Protein AF-0000000075577023 (afdb_homodimer)

Structure (mmCIF, N/CA/C/O backbone):
data_AF-0000000075577023-model_v1
#
loop_
_entity.id
_entity.type
_entity.pdbx_description
1 polymer 'NADPH-dependent FMN reductase Frb'
#
loop_
_atom_site.group_PDB
_atom_site.id
_atom_site.type_symbol
_atom_site.label_atom_id
_atom_site.label_alt_id
_atom_site.label_comp_id
_atom_site.label_asym_id
_atom_site.label_entity_id
_atom_site.label_seq_id
_atom_site.pdbx_PDB_ins_code
_atom_site.Cartn_x
_atom_site.Cartn_y
_atom_site.Cartn_z
_atom_site.occupancy
_atom_site.B_iso_or_equiv
_atom_site.auth_seq_id
_atom_site.auth_comp_id
_atom_site.auth_asym_id
_atom_site.auth_atom_id
_atom_site.pdbx_PDB_model_num
ATOM 1 N N . MET A 1 1 ? -1.061 -28.062 -13.742 1 91.69 1 MET A N 1
ATOM 2 C CA . MET A 1 1 ? -1.175 -26.984 -12.766 1 91.69 1 MET A CA 1
ATOM 3 C C . MET A 1 1 ? -0.899 -25.625 -13.406 1 91.69 1 MET A C 1
ATOM 5 O O . MET A 1 1 ? 0.018 -25.5 -14.219 1 91.69 1 MET A O 1
ATOM 9 N N . ASN A 1 2 ? -1.768 -24.609 -13.25 1 95.19 2 ASN A N 1
ATOM 10 C CA . ASN A 1 2 ? -1.615 -23.266 -13.773 1 95.19 2 ASN A CA 1
ATOM 11 C C . ASN A 1 2 ? -1.188 -22.281 -12.68 1 95.19 2 ASN A C 1
ATOM 13 O O . ASN A 1 2 ? -1.901 -22.094 -11.695 1 95.19 2 ASN A O 1
ATOM 17 N N . ILE A 1 3 ? 0.009 -21.672 -12.875 1 96.56 3 ILE A N 1
ATOM 18 C CA . ILE A 1 3 ? 0.562 -20.781 -11.859 1 96.56 3 ILE A CA 1
ATOM 19 C C . ILE A 1 3 ? 0.745 -19.375 -12.453 1 96.56 3 ILE A C 1
ATOM 21 O O . ILE A 1 3 ? 1.37 -19.219 -13.5 1 96.56 3 ILE A O 1
ATOM 25 N N . ILE A 1 4 ? 0.201 -18.406 -11.812 1 96.94 4 ILE A N 1
ATOM 26 C CA . ILE A 1 4 ? 0.313 -17.016 -12.258 1 96.94 4 ILE A CA 1
ATOM 27 C C . ILE A 1 4 ? 1.25 -16.25 -11.32 1 96.94 4 ILE A C 1
ATOM 29 O O . ILE A 1 4 ? 1.104 -16.312 -10.102 1 96.94 4 ILE A O 1
ATOM 33 N N . GLY A 1 5 ? 2.258 -15.648 -11.898 1 97.88 5 GLY A N 1
ATOM 34 C CA . GLY A 1 5 ? 3.139 -14.773 -11.148 1 97.88 5 GLY A CA 1
ATOM 35 C C . GLY A 1 5 ? 2.793 -13.305 -11.312 1 97.88 5 GLY A C 1
ATOM 36 O O . GLY A 1 5 ? 2.527 -12.836 -12.422 1 97.88 5 GLY A O 1
ATOM 37 N N . ILE A 1 6 ? 2.725 -12.594 -10.227 1 98.06 6 ILE A N 1
ATOM 38 C CA . ILE A 1 6 ? 2.529 -11.148 -10.211 1 98.06 6 ILE A CA 1
ATOM 39 C C . ILE A 1 6 ? 3.805 -10.461 -9.734 1 98.06 6 ILE A C 1
ATOM 41 O O . ILE A 1 6 ? 4.262 -10.703 -8.609 1 98.06 6 ILE A O 1
ATOM 45 N N . ILE A 1 7 ? 4.395 -9.68 -10.562 1 98.56 7 ILE A N 1
ATOM 46 C CA . ILE A 1 7 ? 5.594 -8.922 -10.227 1 98.56 7 ILE A CA 1
ATOM 47 C C . ILE A 1 7 ? 5.207 -7.496 -9.828 1 98.56 7 ILE A C 1
ATOM 49 O O . ILE A 1 7 ? 4.988 -6.641 -10.688 1 98.56 7 ILE A O 1
ATOM 53 N N . ALA A 1 8 ? 5.125 -7.258 -8.547 1 98.19 8 ALA A N 1
ATOM 54 C CA . ALA A 1 8 ? 4.617 -5.992 -8.016 1 98.19 8 ALA A CA 1
ATOM 55 C C . ALA A 1 8 ? 5.742 -4.977 -7.848 1 98.19 8 ALA A C 1
ATOM 57 O O . ALA A 1 8 ? 5.887 -4.371 -6.785 1 98.19 8 ALA A O 1
ATOM 58 N N . SER A 1 9 ? 6.5 -4.832 -8.797 1 96.31 9 SER A N 1
ATOM 59 C CA . SER A 1 9 ? 7.555 -3.83 -8.906 1 96.31 9 SER A CA 1
ATOM 60 C C . SER A 1 9 ? 7.562 -3.188 -10.289 1 96.31 9 SER A C 1
ATOM 62 O O . SER A 1 9 ? 7.055 -3.764 -11.25 1 96.31 9 SER A O 1
ATOM 64 N N . GLN A 1 10 ? 8.109 -2.006 -10.375 1 93.44 10 GLN A N 1
ATOM 65 C CA . GLN A 1 10 ? 8.062 -1.254 -11.625 1 93.44 10 GLN A CA 1
ATOM 66 C C . GLN A 1 10 ? 9.281 -1.546 -12.492 1 93.44 10 GLN A C 1
ATOM 68 O O . GLN A 1 10 ? 9.266 -1.308 -13.695 1 93.44 10 GLN A O 1
ATOM 73 N N . ARG A 1 11 ? 10.352 -1.986 -11.859 1 91.38 11 ARG A N 1
ATOM 74 C CA . ARG A 1 11 ? 11.57 -2.254 -12.617 1 91.38 11 ARG A CA 1
ATOM 75 C C . ARG A 1 11 ? 11.43 -3.527 -13.445 1 91.38 11 ARG A C 1
ATOM 77 O O . ARG A 1 11 ? 11.266 -4.617 -12.891 1 91.38 11 ARG A O 1
ATOM 84 N N . LYS A 1 12 ? 11.57 -3.459 -14.727 1 89.75 12 LYS A N 1
ATOM 85 C CA . LYS A 1 12 ? 11.336 -4.559 -15.656 1 89.75 12 LYS A CA 1
ATOM 86 C C . LYS A 1 12 ? 12.289 -5.723 -15.391 1 89.75 12 LYS A C 1
ATOM 88 O O . LYS A 1 12 ? 11.875 -6.883 -15.398 1 89.75 12 LYS A O 1
ATOM 93 N N . ALA A 1 13 ? 13.523 -5.418 -15.18 1 91.19 13 ALA A N 1
ATOM 94 C CA . ALA A 1 13 ? 14.523 -6.457 -14.938 1 91.19 13 ALA A CA 1
ATOM 95 C C . ALA A 1 13 ? 15.141 -6.312 -13.555 1 91.19 13 ALA A C 1
ATOM 97 O O . ALA A 1 13 ? 16.359 -6.359 -13.398 1 91.19 13 ALA A O 1
ATOM 98 N N . GLY A 1 14 ? 14.188 -6.055 -12.578 1 94.69 14 GLY A N 1
ATOM 99 C CA . GLY A 1 14 ? 14.664 -5.867 -11.219 1 94.69 14 GLY A CA 1
ATOM 100 C C . GLY A 1 14 ? 14.703 -7.152 -10.414 1 94.69 14 GLY A C 1
ATOM 101 O O . GLY A 1 14 ? 14.508 -8.242 -10.961 1 94.69 14 GLY A O 1
ATOM 102 N N . ASN A 1 15 ? 15.016 -7.047 -9.148 1 96.88 15 ASN A N 1
ATOM 103 C CA . ASN A 1 15 ? 15.148 -8.188 -8.258 1 96.88 15 ASN A CA 1
ATOM 104 C C . ASN A 1 15 ? 13.852 -8.992 -8.164 1 96.88 15 ASN A C 1
ATOM 106 O O . ASN A 1 15 ? 13.867 -10.219 -8.258 1 96.88 15 ASN A O 1
ATOM 110 N N . THR A 1 16 ? 12.75 -8.281 -8.023 1 98 16 THR A N 1
ATOM 111 C CA . THR A 1 16 ? 11.461 -8.953 -7.887 1 98 16 THR A CA 1
ATOM 112 C C . THR A 1 16 ? 11.125 -9.758 -9.141 1 98 16 THR A C 1
ATOM 114 O O . THR A 1 16 ? 10.695 -10.906 -9.055 1 98 16 THR A O 1
ATOM 117 N N . ALA A 1 17 ? 11.359 -9.133 -10.312 1 97.69 17 ALA A N 1
ATOM 118 C CA . ALA A 1 17 ? 11.133 -9.82 -11.586 1 97.69 17 ALA A CA 1
ATOM 119 C C . ALA A 1 17 ? 12 -11.07 -11.695 1 97.69 17 ALA A C 1
ATOM 121 O O . ALA A 1 17 ? 11.508 -12.141 -12.07 1 97.69 17 ALA A O 1
ATOM 122 N N . PHE A 1 18 ? 13.266 -10.945 -11.383 1 97.88 18 PHE A N 1
ATOM 123 C CA . PHE A 1 18 ? 14.188 -12.078 -11.438 1 97.88 18 PHE A CA 1
ATOM 124 C C . PHE A 1 18 ? 13.703 -13.211 -10.547 1 97.88 18 PHE A C 1
ATOM 126 O O . PHE A 1 18 ? 13.633 -14.359 -10.977 1 97.88 18 PHE A O 1
ATOM 133 N N . ILE A 1 19 ? 13.305 -12.898 -9.328 1 98.25 19 ILE A N 1
ATOM 134 C CA . ILE A 1 19 ? 12.891 -13.875 -8.32 1 98.25 19 ILE A CA 1
ATOM 135 C C . ILE A 1 19 ? 11.656 -14.625 -8.805 1 98.25 19 ILE A C 1
ATOM 137 O O . ILE A 1 19 ? 11.633 -15.859 -8.82 1 98.25 19 ILE A O 1
ATOM 141 N N . ILE A 1 20 ? 10.648 -13.898 -9.219 1 98.31 20 ILE A N 1
ATOM 142 C CA . ILE A 1 20 ? 9.391 -14.508 -9.641 1 98.31 20 ILE A CA 1
ATOM 143 C C . ILE A 1 20 ? 9.625 -15.367 -10.883 1 98.31 20 ILE A C 1
ATOM 145 O O . ILE A 1 20 ? 9.109 -16.484 -10.977 1 98.31 20 ILE A O 1
ATOM 149 N N . ASN A 1 21 ? 10.438 -14.852 -11.797 1 98.06 21 ASN A N 1
ATOM 150 C CA . ASN A 1 21 ? 10.695 -15.594 -13.031 1 98.06 21 ASN A CA 1
ATOM 151 C C . ASN A 1 21 ? 11.445 -16.891 -12.75 1 98.06 21 ASN A C 1
ATOM 153 O O . ASN A 1 21 ? 11.164 -17.922 -13.375 1 98.06 21 ASN A O 1
ATOM 157 N N . GLN A 1 22 ? 12.398 -16.891 -11.867 1 98.06 22 GLN A N 1
ATOM 158 C CA . GLN A 1 22 ? 13.117 -18.109 -11.508 1 98.06 22 GLN A CA 1
ATOM 159 C C . GLN A 1 22 ? 12.195 -19.109 -10.836 1 98.06 22 GLN A C 1
ATOM 161 O O . GLN A 1 22 ? 12.273 -20.312 -11.109 1 98.06 22 GLN A O 1
ATOM 166 N N . LEU A 1 23 ? 11.305 -18.641 -9.922 1 97.88 23 LEU A N 1
ATOM 167 C CA . LEU A 1 23 ? 10.32 -19.5 -9.289 1 97.88 23 LEU A CA 1
ATOM 168 C C . LEU A 1 23 ? 9.422 -20.172 -10.328 1 97.88 23 LEU A C 1
ATOM 170 O O . LEU A 1 23 ? 9.219 -21.391 -10.297 1 97.88 23 LEU A O 1
ATOM 174 N N . LEU A 1 24 ? 8.938 -19.359 -11.258 1 98.19 24 LEU A N 1
ATOM 175 C CA . LEU A 1 24 ? 8.047 -19.859 -12.289 1 98.19 24 LEU A CA 1
ATOM 176 C C . LEU A 1 24 ? 8.773 -20.844 -13.219 1 98.19 24 LEU A C 1
ATOM 178 O O . LEU A 1 24 ? 8.188 -21.812 -13.68 1 98.19 24 LEU A O 1
ATOM 182 N N . GLU A 1 25 ? 10.047 -20.547 -13.531 1 98 25 GLU A N 1
ATOM 183 C CA . GLU A 1 25 ? 10.844 -21.453 -14.359 1 98 25 GLU A CA 1
ATOM 184 C C . GLU A 1 25 ? 10.977 -22.828 -13.695 1 98 25 GLU A C 1
ATOM 186 O O . GLU A 1 25 ? 10.883 -23.859 -14.367 1 98 25 GLU A O 1
ATOM 191 N N . GLY A 1 26 ? 11.227 -22.828 -12.383 1 97.69 26 GLY A N 1
ATOM 192 C CA . GLY A 1 26 ? 11.258 -24.078 -11.648 1 97.69 26 GLY A CA 1
ATOM 193 C C . GLY A 1 26 ? 9.961 -24.859 -11.742 1 97.69 26 GLY A C 1
ATOM 194 O O . GLY A 1 26 ? 9.984 -26.078 -11.922 1 97.69 26 GLY A O 1
ATOM 195 N N . ALA A 1 27 ? 8.859 -24.203 -11.609 1 97.44 27 ALA A N 1
ATOM 196 C CA . ALA A 1 27 ? 7.551 -24.844 -11.719 1 97.44 27 ALA A CA 1
ATOM 197 C C . ALA A 1 27 ? 7.328 -25.391 -13.125 1 97.44 27 ALA A C 1
ATOM 199 O O . ALA A 1 27 ? 6.805 -26.5 -13.297 1 97.44 27 ALA A O 1
ATOM 200 N N . LYS A 1 28 ? 7.738 -24.594 -14.094 1 97.62 28 LYS A N 1
ATOM 201 C CA . LYS A 1 28 ? 7.59 -24.984 -15.492 1 97.62 28 LYS A CA 1
ATOM 202 C C . LYS A 1 28 ? 8.359 -26.281 -15.781 1 97.62 28 LYS A C 1
ATOM 204 O O . LYS A 1 28 ? 7.887 -27.125 -16.531 1 97.62 28 LYS A O 1
ATOM 209 N N . LYS A 1 29 ? 9.492 -26.422 -15.219 1 96.81 29 LYS A N 1
ATOM 210 C CA . LYS A 1 29 ? 10.32 -27.609 -15.414 1 96.81 29 LYS A CA 1
ATOM 211 C C . LYS A 1 29 ? 9.602 -28.859 -14.922 1 96.81 29 LYS A C 1
ATOM 213 O O . LYS A 1 29 ? 9.883 -29.969 -15.391 1 96.81 29 LYS A O 1
ATOM 218 N N . GLN A 1 30 ? 8.664 -28.641 -14 1 96.81 30 GLN A N 1
ATOM 219 C CA . GLN A 1 30 ? 7.914 -29.766 -13.461 1 96.81 30 GLN A CA 1
ATOM 220 C C . GLN A 1 30 ? 6.582 -29.938 -14.188 1 96.81 30 GLN A C 1
ATOM 222 O O . GLN A 1 30 ? 5.711 -30.688 -13.734 1 96.81 30 GLN A O 1
ATOM 227 N N . GLY A 1 31 ? 6.359 -29.141 -15.266 1 96.31 31 GLY A N 1
ATOM 228 C CA . GLY A 1 31 ? 5.211 -29.375 -16.125 1 96.31 31 GLY A CA 1
ATOM 229 C C . GLY A 1 31 ? 4.098 -28.359 -15.922 1 96.31 31 GLY A C 1
ATOM 230 O O . GLY A 1 31 ? 3.043 -28.453 -16.547 1 96.31 31 GLY A O 1
ATOM 231 N N . ALA A 1 32 ? 4.258 -27.391 -15.07 1 97 32 ALA A N 1
ATOM 232 C CA . ALA A 1 32 ? 3.232 -26.375 -14.836 1 97 32 ALA A CA 1
ATOM 233 C C . ALA A 1 32 ? 3.158 -25.391 -16 1 97 32 ALA A C 1
ATOM 235 O O . ALA A 1 32 ? 4.168 -25.109 -16.656 1 97 32 ALA A O 1
ATOM 236 N N . GLU A 1 33 ? 1.982 -24.984 -16.344 1 97.5 33 GLU A N 1
ATOM 237 C CA . GLU A 1 33 ? 1.811 -23.812 -17.188 1 97.5 33 GLU A CA 1
ATOM 238 C C . GLU A 1 33 ? 1.936 -22.531 -16.359 1 97.5 33 GLU A C 1
ATOM 240 O O . GLU A 1 33 ? 1.316 -22.391 -15.305 1 97.5 33 GLU A O 1
ATOM 245 N N . THR A 1 34 ? 2.811 -21.625 -16.812 1 97.94 34 THR A N 1
ATOM 246 C CA . THR A 1 34 ? 3.061 -20.422 -16.031 1 97.94 34 THR A CA 1
ATOM 247 C C . THR A 1 34 ? 2.906 -19.172 -16.875 1 97.94 34 THR A C 1
ATOM 249 O O . THR A 1 34 ? 3.113 -19.203 -18.094 1 97.94 34 THR A O 1
ATOM 252 N N . GLU A 1 35 ? 2.506 -18.094 -16.312 1 97.69 35 GLU A N 1
ATOM 253 C CA . GLU A 1 35 ? 2.432 -16.75 -16.875 1 97.69 35 GLU A CA 1
ATOM 254 C C . GLU A 1 35 ? 2.76 -15.688 -15.836 1 97.69 35 GLU A C 1
ATOM 256 O O . GLU A 1 35 ? 2.375 -15.812 -14.672 1 97.69 35 GLU A O 1
ATOM 261 N N . ALA A 1 36 ? 3.498 -14.703 -16.266 1 97.81 36 ALA A N 1
ATOM 262 C CA . ALA A 1 36 ? 3.863 -13.625 -15.352 1 97.81 36 ALA A CA 1
ATOM 263 C C . ALA A 1 36 ? 3.273 -12.297 -15.812 1 97.81 36 ALA A C 1
ATOM 265 O O . ALA A 1 36 ? 3.252 -12 -17 1 97.81 36 ALA A O 1
ATOM 266 N N . PHE A 1 37 ? 2.742 -11.555 -14.922 1 97.75 37 PHE A N 1
ATOM 267 C CA . PHE A 1 37 ? 2.279 -10.188 -15.133 1 97.75 37 PHE A CA 1
ATOM 268 C C . PHE A 1 37 ? 3.098 -9.211 -14.297 1 97.75 37 PHE A C 1
ATOM 270 O O . PHE A 1 37 ? 3.189 -9.352 -13.078 1 97.75 37 PHE A O 1
ATOM 277 N N . GLY A 1 38 ? 3.719 -8.273 -14.906 1 97.5 38 GLY A N 1
ATOM 278 C CA . GLY A 1 38 ? 4.527 -7.285 -14.219 1 97.5 38 GLY A CA 1
ATOM 279 C C . GLY A 1 38 ? 3.941 -5.887 -14.289 1 97.5 38 GLY A C 1
ATOM 280 O O . GLY A 1 38 ? 3.447 -5.465 -15.336 1 97.5 38 GLY A O 1
ATOM 281 N N . PHE A 1 39 ? 4.051 -5.141 -13.203 1 96.31 39 PHE A N 1
ATOM 282 C CA . PHE A 1 39 ? 3.549 -3.773 -13.148 1 96.31 39 PHE A CA 1
ATOM 283 C C . PHE A 1 39 ? 4.344 -2.863 -14.078 1 96.31 39 PHE A C 1
ATOM 285 O O . PHE A 1 39 ? 3.887 -1.774 -14.43 1 96.31 39 PHE A O 1
ATOM 292 N N . SER A 1 40 ? 5.5 -3.346 -14.492 1 93.94 40 SER A N 1
ATOM 293 C CA . SER A 1 40 ? 6.32 -2.578 -15.43 1 93.94 40 SER A CA 1
ATOM 294 C C . SER A 1 40 ? 5.645 -2.457 -16.781 1 93.94 40 SER A C 1
ATOM 296 O O . SER A 1 40 ? 5.953 -1.547 -17.562 1 93.94 40 SER A O 1
ATOM 298 N N . ASN A 1 41 ? 4.723 -3.346 -17.078 1 93.62 41 ASN A N 1
ATOM 299 C CA . ASN A 1 41 ? 4.105 -3.371 -18.391 1 93.62 41 ASN A CA 1
ATOM 300 C C . ASN A 1 41 ? 2.588 -3.213 -18.312 1 93.62 41 ASN A C 1
ATOM 302 O O . ASN A 1 41 ? 1.885 -3.389 -19.297 1 93.62 41 ASN A O 1
ATOM 306 N N . LEU A 1 42 ? 2.109 -2.945 -17.141 1 95.62 42 LEU A N 1
ATOM 307 C CA . LEU A 1 42 ? 0.667 -2.883 -16.938 1 95.62 42 LEU A CA 1
ATOM 308 C C . LEU A 1 42 ? 0.259 -1.528 -16.359 1 95.62 42 LEU A C 1
ATOM 310 O O . LEU A 1 42 ? 0.985 -0.948 -15.547 1 95.62 42 LEU A O 1
ATOM 314 N N . ASP A 1 43 ? -0.851 -1.111 -16.844 1 95.25 43 ASP A N 1
ATOM 315 C CA . ASP A 1 43 ? -1.475 0.078 -16.266 1 95.25 43 ASP A CA 1
ATOM 316 C C . ASP A 1 43 ? -2.684 -0.292 -15.406 1 95.25 43 ASP A C 1
ATOM 318 O O . ASP A 1 43 ? -3.762 -0.576 -15.938 1 95.25 43 ASP A O 1
ATOM 322 N N . ILE A 1 44 ? -2.504 -0.329 -14.164 1 97.06 44 ILE A N 1
ATOM 323 C CA . ILE A 1 44 ? -3.547 -0.699 -13.219 1 97.06 44 ILE A CA 1
ATOM 324 C C . ILE A 1 44 ? -3.748 0.428 -12.203 1 97.06 44 ILE A C 1
ATOM 326 O O . ILE A 1 44 ? -2.803 0.836 -11.523 1 97.06 44 ILE A O 1
ATOM 330 N N . LYS A 1 45 ? -4.914 0.947 -12.094 1 96.5 45 LYS A N 1
ATOM 331 C CA . LYS A 1 45 ? -5.242 2.037 -11.188 1 96.5 45 LYS A CA 1
ATOM 332 C C . LYS A 1 45 ? -5.574 1.508 -9.789 1 96.5 45 LYS A C 1
ATOM 334 O O . LYS A 1 45 ? -6.043 0.377 -9.648 1 96.5 45 LYS A O 1
ATOM 339 N N . PRO A 1 46 ? -5.289 2.312 -8.766 1 97.25 46 PRO A N 1
ATOM 340 C CA . PRO A 1 46 ? -5.707 1.917 -7.418 1 97.25 46 PRO A CA 1
ATOM 341 C C . PRO A 1 46 ? -7.227 1.793 -7.285 1 97.25 46 PRO A C 1
ATOM 343 O O . PRO A 1 46 ? -7.969 2.453 -8.016 1 97.25 46 PRO A O 1
ATOM 346 N N . CYS A 1 47 ? -7.629 0.945 -6.391 1 96.25 47 CYS A N 1
ATOM 347 C CA . CYS A 1 47 ? -9.039 0.817 -6.047 1 96.25 47 CYS A CA 1
ATOM 348 C C . CYS A 1 47 ? -9.625 2.162 -5.633 1 96.25 47 CYS A C 1
ATOM 350 O O . CYS A 1 47 ? -8.984 2.92 -4.898 1 96.25 47 CYS A O 1
ATOM 352 N N . ARG A 1 48 ? -10.867 2.404 -6.043 1 94.38 48 ARG A N 1
ATOM 353 C CA . ARG A 1 48 ? -11.523 3.676 -5.746 1 94.38 48 ARG A CA 1
ATOM 354 C C . ARG A 1 48 ? -12.297 3.598 -4.434 1 94.38 48 ARG A C 1
ATOM 356 O O . ARG A 1 48 ? -12.758 4.617 -3.918 1 94.38 48 ARG A O 1
ATOM 363 N N . GLY A 1 49 ? -12.383 2.414 -3.922 1 92.25 49 GLY A N 1
ATOM 364 C CA . GLY A 1 49 ? -13.18 2.236 -2.723 1 92.25 49 GLY A CA 1
ATOM 365 C C . GLY A 1 49 ? -14.648 2.578 -2.93 1 92.25 49 GLY A C 1
ATOM 366 O O . GLY A 1 49 ? -15.328 3.002 -1.994 1 92.25 49 GLY A O 1
ATOM 367 N N . CYS A 1 50 ? -15.227 2.436 -4.125 1 90.81 50 CYS A N 1
ATOM 368 C CA . CYS A 1 50 ? -16.578 2.887 -4.465 1 90.81 50 CYS A CA 1
ATOM 369 C C . CYS A 1 50 ? -17.609 1.809 -4.152 1 90.81 50 CYS A C 1
ATOM 371 O O . CYS A 1 50 ? -18.812 2.074 -4.16 1 90.81 50 CYS A O 1
ATOM 373 N N . ASN A 1 51 ? -17.172 0.544 -3.979 1 88.88 51 ASN A N 1
ATOM 374 C CA . ASN A 1 51 ? -17.984 -0.607 -3.602 1 88.88 51 ASN A CA 1
ATOM 375 C C . ASN A 1 51 ? -18.969 -0.983 -4.703 1 88.88 51 ASN A C 1
ATOM 377 O O . ASN A 1 51 ? -19.906 -1.745 -4.469 1 88.88 51 ASN A O 1
ATOM 381 N N . ARG A 1 52 ? -18.828 -0.457 -5.875 1 89.62 52 ARG A N 1
ATOM 382 C CA . ARG A 1 52 ? -19.703 -0.82 -6.98 1 89.62 52 ARG A CA 1
ATOM 383 C C . ARG A 1 52 ? -19.547 -2.295 -7.34 1 89.62 52 ARG A C 1
ATOM 385 O O . ARG A 1 52 ? -20.5 -2.918 -7.836 1 89.62 52 ARG A O 1
ATOM 392 N N . CYS A 1 53 ? -18.391 -2.836 -7.086 1 88.62 53 CYS A N 1
ATOM 393 C CA . CYS A 1 53 ? -18.109 -4.238 -7.387 1 88.62 53 CYS A CA 1
ATOM 394 C C . CYS A 1 53 ? -18.922 -5.156 -6.473 1 88.62 53 CYS A C 1
ATOM 396 O O . CYS A 1 53 ? -19.062 -6.348 -6.754 1 88.62 53 CYS A O 1
ATOM 398 N N . LYS A 1 54 ? -19.406 -4.633 -5.387 1 85.44 54 LYS A N 1
ATOM 399 C CA . LYS A 1 54 ? -20.188 -5.441 -4.457 1 85.44 54 LYS A CA 1
ATOM 400 C C . LYS A 1 54 ? -21.672 -5.305 -4.727 1 85.44 54 LYS A C 1
ATOM 402 O O . LYS A 1 54 ? -22.5 -5.973 -4.094 1 85.44 54 LYS A O 1
ATOM 407 N N . GLN A 1 55 ? -22.031 -4.41 -5.633 1 83 55 GLN A N 1
ATOM 408 C CA . GLN A 1 55 ? -23.438 -4.145 -5.93 1 83 55 GLN A CA 1
ATOM 409 C C . GLN A 1 55 ? -23.906 -4.941 -7.148 1 83 55 GLN A C 1
ATOM 411 O O . GLN A 1 55 ? -25.094 -4.957 -7.469 1 83 55 GLN A O 1
ATOM 416 N N . SER A 1 56 ? -22.969 -5.492 -7.879 1 75.56 56 SER A N 1
ATOM 417 C CA . SER A 1 56 ? -23.312 -6.273 -9.062 1 75.56 56 SER A CA 1
ATOM 418 C C . SER A 1 56 ? -22.359 -7.441 -9.258 1 75.56 56 SER A C 1
ATOM 420 O O . SER A 1 56 ? -21.328 -7.527 -8.578 1 75.56 56 SER A O 1
ATOM 422 N N . ASN A 1 57 ? -22.734 -8.305 -10.117 1 73.25 57 ASN A N 1
ATOM 423 C CA . ASN A 1 57 ? -21.891 -9.438 -10.445 1 73.25 57 ASN A CA 1
ATOM 424 C C . ASN A 1 57 ? -20.938 -9.109 -11.586 1 73.25 57 ASN A C 1
ATOM 426 O O . ASN A 1 57 ? -20.297 -10 -12.156 1 73.25 57 ASN A O 1
ATOM 430 N N . ARG A 1 58 ? -20.859 -7.867 -11.883 1 77.56 58 ARG A N 1
ATOM 431 C CA . ARG A 1 58 ? -20.062 -7.465 -13.047 1 77.56 58 ARG A CA 1
ATOM 432 C C . ARG A 1 58 ? -18.625 -7.16 -12.648 1 77.56 58 ARG A C 1
ATOM 434 O O . ARG A 1 58 ? -17.812 -6.805 -13.5 1 77.56 58 ARG A O 1
ATOM 441 N N . GLY A 1 59 ? -18.281 -7.309 -11.375 1 84.06 59 GLY A N 1
ATOM 442 C CA . GLY A 1 59 ? -16.922 -7.07 -10.938 1 84.06 59 GLY A CA 1
ATOM 443 C C . GLY A 1 59 ? -16.594 -5.598 -10.773 1 84.06 59 GLY A C 1
ATOM 444 O O . GLY A 1 59 ? -17.484 -4.781 -10.539 1 84.06 59 GLY A O 1
ATOM 445 N N . CYS A 1 60 ? -15.375 -5.27 -10.883 1 91.62 60 CYS A N 1
ATOM 446 C CA . CYS A 1 60 ? -14.898 -3.906 -10.664 1 91.62 60 CYS A CA 1
ATOM 447 C C . CYS A 1 60 ? -15.297 -3.006 -11.828 1 91.62 60 CYS A C 1
ATOM 449 O O . CYS A 1 60 ? -15.211 -3.41 -12.992 1 91.62 60 CYS A O 1
ATOM 451 N N . VAL A 1 61 ? -15.656 -1.712 -11.625 1 93.31 61 VAL A N 1
ATOM 452 C CA . VAL A 1 61 ? -16.109 -0.76 -12.633 1 93.31 61 VAL A CA 1
ATOM 453 C C . VAL A 1 61 ? -14.914 -0.15 -13.352 1 93.31 61 VAL A C 1
ATOM 455 O O . VAL A 1 61 ? -15.055 0.449 -14.422 1 93.31 61 VAL A O 1
ATOM 458 N N . ILE A 1 62 ? -13.742 -0.205 -12.734 1 94.44 62 ILE A N 1
ATOM 459 C CA . ILE A 1 62 ? -12.539 0.338 -13.359 1 94.44 62 ILE A CA 1
ATOM 460 C C . ILE A 1 62 ? -12.133 -0.539 -14.539 1 94.44 62 ILE A C 1
ATOM 462 O O . ILE A 1 62 ? -11.992 -1.756 -14.398 1 94.44 62 ILE A O 1
ATOM 466 N N . LYS A 1 63 ? -12.016 0.059 -15.672 1 95.44 63 LYS A N 1
ATOM 467 C CA . LYS A 1 63 ? -11.531 -0.658 -16.844 1 95.44 63 LYS A CA 1
ATOM 468 C C . LYS A 1 63 ? -10.055 -0.36 -17.109 1 95.44 63 LYS A C 1
ATOM 470 O O . LYS A 1 63 ? -9.703 0.759 -17.484 1 95.44 63 LYS A O 1
ATOM 475 N N . ASP A 1 64 ? -9.195 -1.297 -16.891 1 96.94 64 ASP A N 1
ATOM 476 C CA . ASP A 1 64 ? -7.758 -1.188 -17.109 1 96.94 64 ASP A CA 1
ATOM 477 C C . ASP A 1 64 ? -7.121 -2.566 -17.281 1 96.94 64 ASP A C 1
ATOM 479 O O . ASP A 1 64 ? -7.801 -3.529 -17.641 1 96.94 64 ASP A O 1
ATOM 483 N N . ASP A 1 65 ? -5.805 -2.678 -17.094 1 97.44 65 ASP A N 1
ATOM 484 C CA . ASP A 1 65 ? -5.098 -3.922 -17.391 1 97.44 65 ASP A CA 1
ATOM 485 C C . ASP A 1 65 ? -5.355 -4.969 -16.312 1 97.44 65 ASP A C 1
ATOM 487 O O . ASP A 1 65 ? -4.934 -6.117 -16.438 1 97.44 65 ASP A O 1
ATOM 491 N N . MET A 1 66 ? -6.066 -4.602 -15.203 1 96.38 66 MET A N 1
ATOM 492 C CA . MET A 1 66 ? -6.406 -5.578 -14.164 1 96.38 66 MET A CA 1
ATOM 493 C C . MET A 1 66 ? -7.281 -6.691 -14.734 1 96.38 66 MET A C 1
ATOM 495 O O . MET A 1 66 ? -7.254 -7.82 -14.242 1 96.38 66 MET A O 1
ATOM 499 N N . GLN A 1 67 ? -8.047 -6.383 -15.742 1 94.06 67 GLN A N 1
ATOM 500 C CA . GLN A 1 67 ? -8.922 -7.383 -16.344 1 94.06 67 GLN A CA 1
ATOM 501 C C . GLN A 1 67 ? -8.117 -8.539 -16.922 1 94.06 67 GLN A C 1
ATOM 503 O O . GLN A 1 67 ? -8.555 -9.695 -16.875 1 94.06 67 GLN A O 1
ATOM 508 N N . LYS A 1 68 ? -6.934 -8.195 -17.5 1 95.56 68 LYS A N 1
ATOM 509 C CA . LYS A 1 68 ? -6.059 -9.242 -18.016 1 95.56 68 LYS A CA 1
ATOM 510 C C . LYS A 1 68 ? -5.656 -10.227 -16.922 1 95.56 68 LYS A C 1
ATOM 512 O O . LYS A 1 68 ? -5.695 -11.438 -17.125 1 95.56 68 LYS A O 1
ATOM 517 N N . ILE A 1 69 ? -5.316 -9.688 -15.781 1 94.75 69 ILE A N 1
ATOM 518 C CA . ILE A 1 69 ? -4.906 -10.516 -14.648 1 94.75 69 ILE A CA 1
ATOM 519 C C . ILE A 1 69 ? -6.102 -11.305 -14.125 1 94.75 69 ILE A C 1
ATOM 521 O O . ILE A 1 69 ? -5.996 -12.508 -13.875 1 94.75 69 ILE A O 1
ATOM 525 N N . SER A 1 70 ? -7.238 -10.617 -13.961 1 91.25 70 SER A N 1
ATOM 526 C CA . SER A 1 70 ? -8.445 -11.258 -13.453 1 91.25 70 SER A CA 1
ATOM 527 C C . SER A 1 70 ? -8.844 -12.445 -14.312 1 91.25 70 SER A C 1
ATOM 529 O O . SER A 1 70 ? -9.211 -13.5 -13.789 1 91.25 70 SER A O 1
ATOM 531 N N . ASP A 1 71 ? -8.766 -12.305 -15.609 1 91.81 71 ASP A N 1
ATOM 532 C CA . ASP A 1 71 ? -9.086 -13.391 -16.531 1 91.81 71 ASP A CA 1
ATOM 533 C C . ASP A 1 71 ? -8.133 -14.57 -16.359 1 91.81 71 ASP A C 1
ATOM 535 O O . ASP A 1 71 ? -8.57 -15.719 -16.328 1 91.81 71 ASP A O 1
ATOM 539 N N . ALA A 1 72 ? -6.895 -14.281 -16.172 1 92.81 72 ALA A N 1
ATOM 540 C CA . ALA A 1 72 ? -5.898 -15.328 -15.977 1 92.81 72 ALA A CA 1
ATOM 541 C C . ALA A 1 72 ? -6.109 -16.047 -14.648 1 92.81 72 ALA A C 1
ATOM 543 O O . ALA A 1 72 ? -5.898 -17.266 -14.562 1 92.81 72 ALA A O 1
ATOM 544 N N . LEU A 1 73 ? -6.539 -15.32 -13.633 1 90.31 73 LEU A N 1
ATOM 545 C CA . LEU A 1 73 ? -6.703 -15.867 -12.289 1 90.31 73 LEU A CA 1
ATOM 546 C C . LEU A 1 73 ? -7.867 -16.844 -12.242 1 90.31 73 LEU A C 1
ATOM 548 O O . LEU A 1 73 ? -7.922 -17.719 -11.359 1 90.31 73 LEU A O 1
ATOM 552 N N . GLU A 1 74 ? -8.805 -16.734 -13.156 1 86.19 74 GLU A N 1
ATOM 553 C CA . GLU A 1 74 ? -9.961 -17.625 -13.188 1 86.19 74 GLU A CA 1
ATOM 554 C C . GLU A 1 74 ? -9.539 -19.078 -13.375 1 86.19 74 GLU A C 1
ATOM 556 O O . GLU A 1 74 ? -10.211 -20 -12.898 1 86.19 74 GLU A O 1
ATOM 561 N N . HIS A 1 75 ? -8.422 -19.25 -13.984 1 88.19 75 HIS A N 1
ATOM 562 C CA . HIS A 1 75 ? -7.988 -20.609 -14.305 1 88.19 75 HIS A CA 1
ATOM 563 C C . HIS A 1 75 ? -6.707 -20.969 -13.562 1 88.19 75 HIS A C 1
ATOM 565 O O . HIS A 1 75 ? -6.078 -21.984 -13.859 1 88.19 75 HIS A O 1
ATOM 571 N N . ALA A 1 76 ? -6.359 -20.125 -12.641 1 91.81 76 ALA A N 1
ATOM 572 C CA . ALA A 1 76 ? -5.098 -20.359 -11.945 1 91.81 76 ALA A CA 1
ATOM 573 C C . ALA A 1 76 ? -5.285 -21.297 -10.758 1 91.81 76 ALA A C 1
ATOM 575 O O . ALA A 1 76 ? -6.289 -21.203 -10.039 1 91.81 76 ALA A O 1
ATOM 576 N N . ASP A 1 77 ? -4.289 -22.203 -10.57 1 92.12 77 ASP A N 1
ATOM 577 C CA . ASP A 1 77 ? -4.238 -23.047 -9.391 1 92.12 77 ASP A CA 1
ATOM 578 C C . ASP A 1 77 ? -3.471 -22.375 -8.258 1 92.12 77 ASP A C 1
ATOM 580 O O . ASP A 1 77 ? -3.719 -22.656 -7.078 1 92.12 77 ASP A O 1
ATOM 584 N N . ALA A 1 78 ? -2.555 -21.484 -8.602 1 93.81 78 ALA A N 1
ATOM 585 C CA . ALA A 1 78 ? -1.722 -20.797 -7.621 1 93.81 78 ALA A CA 1
ATOM 586 C C . ALA A 1 78 ? -1.321 -19.406 -8.125 1 93.81 78 ALA A C 1
ATOM 588 O O . ALA A 1 78 ? -1.19 -19.188 -9.328 1 93.81 78 ALA A O 1
ATOM 589 N N . ILE A 1 79 ? -1.2 -18.547 -7.207 1 95.25 79 ILE A N 1
ATOM 590 C CA . ILE A 1 79 ? -0.702 -17.188 -7.461 1 95.25 79 ILE A CA 1
ATOM 591 C C . ILE A 1 79 ? 0.598 -16.969 -6.691 1 95.25 79 ILE A C 1
ATOM 593 O O . ILE A 1 79 ? 0.669 -17.25 -5.488 1 95.25 79 ILE A O 1
ATOM 597 N N . VAL A 1 80 ? 1.627 -16.625 -7.367 1 97.25 80 VAL A N 1
ATOM 598 C CA . VAL A 1 80 ? 2.863 -16.188 -6.734 1 97.25 80 VAL A CA 1
ATOM 599 C C . VAL A 1 80 ? 2.969 -14.672 -6.805 1 97.25 80 VAL A C 1
ATOM 601 O O . VAL A 1 80 ? 3.16 -14.102 -7.883 1 97.25 80 VAL A O 1
ATOM 604 N N . LEU A 1 81 ? 2.844 -14.039 -5.695 1 97.81 81 LEU A N 1
ATOM 605 C CA . LEU A 1 81 ? 2.871 -12.586 -5.605 1 97.81 81 LEU A CA 1
ATOM 606 C C . LEU A 1 81 ? 4.242 -12.094 -5.156 1 97.81 81 LEU A C 1
ATOM 608 O O . LEU A 1 81 ? 4.633 -12.297 -4.004 1 97.81 81 LEU A O 1
ATOM 612 N N . GLY A 1 82 ? 5.02 -11.492 -6.113 1 98.44 82 GLY A N 1
ATOM 613 C CA . GLY A 1 82 ? 6.305 -10.891 -5.789 1 98.44 82 GLY A CA 1
ATOM 614 C C . GLY A 1 82 ? 6.184 -9.5 -5.195 1 98.44 82 GLY A C 1
ATOM 615 O O . GLY A 1 82 ? 5.777 -8.562 -5.883 1 98.44 82 GLY A O 1
ATOM 616 N N . LEU A 1 83 ? 6.625 -9.375 -3.973 1 98.5 83 LEU A N 1
ATOM 617 C CA . LEU A 1 83 ? 6.355 -8.18 -3.184 1 98.5 83 LEU A CA 1
ATOM 618 C C . LEU A 1 83 ? 7.648 -7.582 -2.639 1 98.5 83 LEU A C 1
ATOM 620 O O . LEU A 1 83 ? 8.125 -7.988 -1.575 1 98.5 83 LEU A O 1
ATOM 624 N N . PRO A 1 84 ? 8.242 -6.617 -3.322 1 97.88 84 PRO A N 1
ATOM 625 C CA . PRO A 1 84 ? 9.352 -5.918 -2.668 1 97.88 84 PRO A CA 1
ATOM 626 C C . PRO A 1 84 ? 8.898 -5.086 -1.471 1 97.88 84 PRO A C 1
ATOM 628 O O . PRO A 1 84 ? 7.77 -4.586 -1.453 1 97.88 84 PRO A O 1
ATOM 631 N N . ILE A 1 85 ? 9.711 -4.98 -0.459 1 97.38 85 ILE A N 1
ATOM 632 C CA . ILE A 1 85 ? 9.406 -4.164 0.711 1 97.38 85 ILE A CA 1
ATOM 633 C C . ILE A 1 85 ? 9.953 -2.752 0.512 1 97.38 85 ILE A C 1
ATOM 635 O O . ILE A 1 85 ? 11.164 -2.559 0.411 1 97.38 85 ILE A O 1
ATOM 639 N N . TYR A 1 86 ? 9.078 -1.809 0.354 1 94.94 86 TYR A N 1
ATOM 640 C CA . TYR A 1 86 ? 9.352 -0.376 0.292 1 94.94 86 TYR A CA 1
ATOM 641 C C . TYR A 1 86 ? 8.812 0.334 1.528 1 94.94 86 TYR A C 1
ATOM 643 O O . TYR A 1 86 ? 7.641 0.172 1.886 1 94.94 86 TYR A O 1
ATOM 651 N N . MET A 1 87 ? 9.734 1.078 2.145 1 93.75 87 MET A N 1
ATOM 652 C CA . MET A 1 87 ? 9.336 1.818 3.338 1 93.75 87 MET A CA 1
ATOM 653 C C . MET A 1 87 ? 8.711 0.888 4.371 1 93.75 87 MET A C 1
ATOM 655 O O . MET A 1 87 ? 7.695 1.224 4.98 1 93.75 87 MET A O 1
ATOM 659 N N . GLY A 1 88 ? 9.18 -0.321 4.41 1 95.75 88 GLY A N 1
ATOM 660 C CA . GLY A 1 88 ? 8.867 -1.271 5.465 1 95.75 88 GLY A CA 1
ATOM 661 C C . GLY A 1 88 ? 7.605 -2.066 5.191 1 95.75 88 GLY A C 1
ATOM 662 O O . GLY A 1 88 ? 7.156 -2.84 6.039 1 95.75 88 GLY A O 1
ATOM 663 N N . GLN A 1 89 ? 6.941 -1.903 4.117 1 97.81 89 GLN A N 1
ATOM 664 C CA . GLN A 1 89 ? 5.723 -2.602 3.719 1 97.81 89 GLN A CA 1
ATOM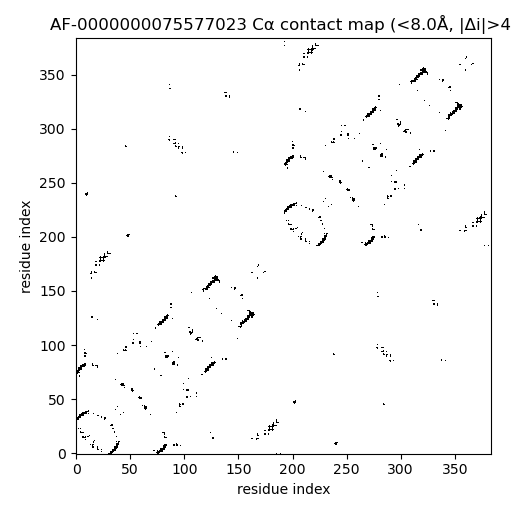 665 C C . GLN A 1 89 ? 5.762 -2.977 2.242 1 97.81 89 GLN A C 1
ATOM 667 O O . GLN A 1 89 ? 6.676 -2.576 1.517 1 97.81 89 GLN A O 1
ATOM 672 N N . MET A 1 90 ? 4.832 -3.82 1.77 1 98.5 90 MET A N 1
ATOM 673 C CA . MET A 1 90 ? 4.797 -4.137 0.344 1 98.5 90 MET A CA 1
ATOM 674 C C . MET A 1 90 ? 4.754 -2.865 -0.495 1 98.5 90 MET A C 1
ATOM 676 O O . MET A 1 90 ? 4.289 -1.824 -0.029 1 98.5 90 MET A O 1
ATOM 680 N N . SER A 1 91 ? 5.242 -2.938 -1.675 1 98.25 91 SER A N 1
ATOM 681 C CA . SER A 1 91 ? 5.246 -1.803 -2.592 1 98.25 91 SER A CA 1
ATOM 682 C C . SER A 1 91 ? 3.828 -1.332 -2.895 1 98.25 91 SER A C 1
ATOM 684 O O . SER A 1 91 ? 2.865 -2.08 -2.705 1 98.25 91 SER A O 1
ATOM 686 N N . ALA A 1 92 ? 3.729 -0.072 -3.328 1 98.5 92 ALA A N 1
ATOM 687 C CA . ALA A 1 92 ? 2.434 0.451 -3.752 1 98.5 92 ALA A CA 1
ATOM 688 C C . ALA A 1 92 ? 1.822 -0.418 -4.848 1 98.5 92 ALA A C 1
ATOM 690 O O . ALA A 1 92 ? 0.606 -0.624 -4.879 1 98.5 92 ALA A O 1
ATOM 691 N N . GLN A 1 93 ? 2.656 -0.917 -5.793 1 98.19 93 GLN A N 1
ATOM 692 C CA . GLN A 1 93 ? 2.18 -1.821 -6.832 1 98.19 93 GLN A CA 1
ATOM 693 C C . GLN A 1 93 ? 1.519 -3.057 -6.23 1 98.19 93 GLN A C 1
ATOM 695 O O . GLN A 1 93 ? 0.436 -3.461 -6.66 1 98.19 93 GLN A O 1
ATOM 700 N N . GLY A 1 94 ? 2.219 -3.619 -5.203 1 98.31 94 GLY A N 1
ATOM 701 C CA . GLY A 1 94 ? 1.637 -4.754 -4.504 1 98.31 94 GLY A CA 1
ATOM 702 C C . GLY A 1 94 ? 0.299 -4.438 -3.861 1 98.31 94 GLY A C 1
ATOM 703 O O . GLY A 1 94 ? -0.632 -5.242 -3.924 1 98.31 94 GLY A O 1
ATOM 704 N N . LYS A 1 95 ? 0.234 -3.268 -3.205 1 98.44 95 LYS A N 1
ATOM 705 C CA . LYS A 1 95 ? -0.993 -2.875 -2.52 1 98.44 95 LYS A CA 1
ATOM 706 C C . LYS A 1 95 ? -2.109 -2.58 -3.518 1 98.44 95 LYS A C 1
ATOM 708 O O . LYS A 1 95 ? -3.283 -2.838 -3.238 1 98.44 95 LYS A O 1
ATOM 713 N N . ILE A 1 96 ? -1.782 -2.02 -4.734 1 98.25 96 ILE A N 1
ATOM 714 C CA . ILE A 1 96 ? -2.764 -1.813 -5.793 1 98.25 96 ILE A CA 1
ATOM 715 C C . ILE A 1 96 ? -3.389 -3.15 -6.184 1 98.25 96 ILE A C 1
ATOM 717 O O . ILE A 1 96 ? -4.613 -3.285 -6.211 1 98.25 96 ILE A O 1
ATOM 721 N N . PHE A 1 97 ? -2.576 -4.148 -6.465 1 97.12 97 PHE A N 1
ATOM 722 C CA . PHE A 1 97 ? -3.074 -5.473 -6.824 1 97.12 97 PHE A CA 1
ATOM 723 C C . PHE A 1 97 ? -3.951 -6.039 -5.715 1 97.12 97 PHE A C 1
ATOM 725 O O . PHE A 1 97 ? -5.062 -6.504 -5.977 1 97.12 97 PHE A O 1
ATOM 732 N N . THR A 1 98 ? -3.426 -5.977 -4.473 1 95.81 98 THR A N 1
ATOM 733 C CA . THR A 1 98 ? -4.121 -6.531 -3.316 1 95.81 98 THR A CA 1
ATOM 734 C C . THR A 1 98 ? -5.496 -5.887 -3.154 1 95.81 98 THR A C 1
ATOM 736 O O . THR A 1 98 ? -6.5 -6.582 -2.992 1 95.81 98 THR A O 1
ATOM 739 N N . ASP A 1 99 ? -5.57 -4.547 -3.229 1 96.19 99 ASP A N 1
ATOM 740 C CA . ASP A 1 99 ? -6.84 -3.844 -3.074 1 96.19 99 ASP A CA 1
ATOM 741 C C . ASP A 1 99 ? -7.805 -4.199 -4.203 1 96.19 99 ASP A C 1
ATOM 743 O O . ASP A 1 99 ? -9.016 -4.305 -3.982 1 96.19 99 ASP A O 1
ATOM 747 N N . ARG A 1 100 ? -7.285 -4.383 -5.391 1 94.88 100 ARG A N 1
ATOM 748 C CA . ARG A 1 100 ? -8.117 -4.668 -6.555 1 94.88 100 ARG A CA 1
ATOM 749 C C . ARG A 1 100 ? -8.672 -6.086 -6.504 1 94.88 100 ARG A C 1
ATOM 751 O O . ARG A 1 100 ? -9.617 -6.414 -7.223 1 94.88 100 ARG A O 1
ATOM 758 N N . LEU A 1 101 ? -8.055 -7.004 -5.695 1 90.94 101 LEU A N 1
ATOM 759 C CA . LEU A 1 101 ? -8.586 -8.352 -5.488 1 90.94 101 LEU A CA 1
ATOM 760 C C . LEU A 1 101 ? -9.945 -8.297 -4.805 1 90.94 101 LEU A C 1
ATOM 762 O O . LEU A 1 101 ? -10.695 -9.273 -4.832 1 90.94 101 LEU A O 1
ATOM 766 N N . TYR A 1 102 ? -10.234 -7.152 -4.16 1 88.25 102 TYR A N 1
ATOM 767 C CA . TYR A 1 102 ? -11.492 -6.98 -3.445 1 88.25 102 TYR A CA 1
ATOM 768 C C . TYR A 1 102 ? -12.68 -7.262 -4.355 1 88.25 102 TYR A C 1
ATOM 770 O O . TYR A 1 102 ? -13.68 -7.836 -3.922 1 88.25 102 TYR A O 1
ATOM 778 N N . ALA A 1 103 ? -12.562 -6.867 -5.559 1 86.88 103 ALA A N 1
ATOM 779 C CA . ALA A 1 103 ? -13.648 -7.047 -6.52 1 86.88 103 ALA A CA 1
ATOM 780 C C . ALA A 1 103 ? -13.898 -8.523 -6.789 1 86.88 103 ALA A C 1
ATOM 782 O O . ALA A 1 103 ? -15.031 -8.922 -7.098 1 86.88 103 ALA A O 1
ATOM 783 N N . ARG A 1 104 ? -12.891 -9.25 -6.742 1 78.81 104 ARG A N 1
ATOM 784 C CA . ARG A 1 104 ? -12.992 -10.68 -7.023 1 78.81 104 ARG A CA 1
ATOM 785 C C . ARG A 1 104 ? -13.438 -11.453 -5.789 1 78.81 104 ARG A C 1
ATOM 787 O O . ARG A 1 104 ? -14.055 -12.508 -5.902 1 78.81 104 ARG A O 1
ATOM 794 N N . PHE A 1 105 ? -13.008 -10.812 -4.672 1 71.81 105 PHE A N 1
ATOM 795 C CA . PHE A 1 105 ? -13.266 -11.523 -3.424 1 71.81 105 PHE A CA 1
ATOM 796 C C . PHE A 1 105 ? -14.656 -11.188 -2.896 1 71.81 105 PHE A C 1
ATOM 798 O O . PHE A 1 105 ? -15.055 -10.023 -2.861 1 71.81 105 PHE A O 1
ATOM 805 N N . SER A 1 106 ? -15.508 -12.172 -2.957 1 63.34 106 SER A N 1
ATOM 806 C CA . SER A 1 106 ? -16.797 -12.078 -2.281 1 63.34 106 SER A CA 1
ATOM 807 C C . SER A 1 106 ? -16.891 -13.055 -1.119 1 63.34 106 SER A C 1
ATOM 809 O O . SER A 1 106 ? -16.703 -14.266 -1.302 1 63.34 106 SER A O 1
ATOM 811 N N . PRO A 1 107 ? -16.875 -12.398 0.116 1 57.44 107 PRO A N 1
ATOM 812 C CA . PRO A 1 107 ? -17.031 -13.328 1.244 1 57.44 107 PRO A CA 1
ATOM 813 C C . PRO A 1 107 ? -18.141 -14.352 1.025 1 57.44 107 PRO A C 1
ATOM 815 O O . PRO A 1 107 ? -19.031 -14.141 0.201 1 57.44 107 PRO A O 1
ATOM 818 N N . ARG A 1 108 ? -17.844 -15.469 1.68 1 55.78 108 ARG A N 1
ATOM 819 C CA . ARG A 1 108 ? -18.766 -16.594 1.56 1 55.78 108 ARG A CA 1
ATOM 820 C C . ARG A 1 108 ? -20.203 -16.141 1.762 1 55.78 108 ARG A C 1
ATOM 822 O O . ARG A 1 108 ? -21.125 -16.672 1.144 1 55.78 108 ARG A O 1
ATOM 829 N N . PHE A 1 109 ? -20.297 -15.109 2.617 1 51.53 109 PHE A N 1
ATOM 830 C CA . PHE A 1 109 ? -21.672 -14.727 2.926 1 51.53 109 PHE A CA 1
ATOM 831 C C . PHE A 1 109 ? -22.219 -13.766 1.872 1 51.53 109 PHE A C 1
ATOM 833 O O . PHE A 1 109 ? -23.391 -13.406 1.901 1 51.53 109 PHE A O 1
ATOM 840 N N . SER A 1 110 ? -21.359 -13.367 1.017 1 57.25 110 SER A N 1
ATOM 841 C CA . SER A 1 110 ? -21.812 -12.469 -0.038 1 57.25 110 SER A CA 1
ATOM 842 C C . SER A 1 110 ? -22.625 -13.211 -1.093 1 57.25 110 SER A C 1
ATOM 844 O O . SER A 1 110 ? -22.328 -14.352 -1.427 1 57.25 110 SER A O 1
ATOM 846 N N . PRO A 1 111 ? -23.844 -12.672 -1.406 1 55.41 111 PRO A N 1
ATOM 847 C CA . PRO A 1 111 ? -24.609 -13.289 -2.496 1 55.41 111 PRO A CA 1
ATOM 848 C C . PRO A 1 111 ? -23.781 -13.461 -3.768 1 55.41 111 PRO A C 1
ATOM 850 O O . PRO A 1 111 ? -24.156 -14.227 -4.66 1 55.41 111 PRO A O 1
ATOM 853 N N . PHE A 1 112 ? -22.625 -12.828 -3.744 1 56.38 112 PHE A N 1
ATOM 854 C CA . PHE A 1 112 ? -21.812 -12.875 -4.953 1 56.38 112 PHE A CA 1
ATOM 855 C C . PHE A 1 112 ? -20.562 -13.719 -4.73 1 56.38 112 PHE A C 1
ATOM 857 O O . PHE A 1 112 ? -19.578 -13.578 -5.457 1 56.38 112 PHE A O 1
ATOM 864 N N . PHE A 1 113 ? -20.703 -14.523 -3.688 1 54.97 113 PHE A N 1
ATOM 865 C CA . PHE A 1 113 ? -19.594 -15.398 -3.332 1 54.97 113 PHE A CA 1
ATOM 866 C C . PHE A 1 113 ? -19.281 -16.359 -4.469 1 54.97 113 PHE A C 1
ATOM 868 O O . PHE A 1 113 ? -20.188 -16.984 -5.023 1 54.97 113 PHE A O 1
ATOM 875 N N . LYS A 1 114 ? -18.094 -16.219 -5.051 1 56.78 114 LYS A N 1
ATOM 876 C CA . LYS A 1 114 ? -17.641 -17.172 -6.055 1 56.78 114 LYS A CA 1
ATOM 877 C C . LYS A 1 114 ? -16.797 -18.281 -5.426 1 56.78 114 LYS A C 1
ATOM 879 O O . LYS A 1 114 ? -15.734 -18 -4.855 1 56.78 114 LYS A O 1
ATOM 884 N N . GLU A 1 115 ? -17.281 -19.609 -5.41 1 54.91 115 GLU A N 1
ATOM 885 C CA . GLU A 1 115 ? -16.656 -20.797 -4.832 1 54.91 115 GLU A CA 1
ATOM 886 C C . GLU A 1 115 ? -15.219 -20.969 -5.32 1 54.91 115 GLU A C 1
ATOM 888 O O . GLU A 1 115 ? -14.352 -21.422 -4.57 1 54.91 115 GLU A O 1
ATOM 893 N N . ASN A 1 116 ? -14.914 -20.734 -6.57 1 51.72 116 ASN A N 1
ATOM 894 C CA . ASN A 1 116 ? -13.633 -21.031 -7.203 1 51.72 116 ASN A CA 1
ATOM 895 C C . ASN A 1 116 ? -12.5 -20.219 -6.59 1 51.72 116 ASN A C 1
ATOM 897 O O . ASN A 1 116 ? -11.352 -20.672 -6.566 1 51.72 116 ASN A O 1
ATOM 901 N N . ALA A 1 117 ? -12.656 -18.984 -6.148 1 53.66 117 ALA A N 1
ATOM 902 C CA . ALA A 1 117 ? -11.625 -18.125 -5.566 1 53.66 117 ALA A CA 1
ATOM 903 C C . ALA A 1 117 ? -11.023 -18.766 -4.32 1 53.66 117 ALA A C 1
ATOM 905 O O . ALA A 1 117 ? -9.836 -18.562 -4.023 1 53.66 117 ALA A O 1
ATOM 906 N N . VAL A 1 118 ? -11.742 -19.734 -3.709 1 54.78 118 VAL A N 1
ATOM 907 C CA . VAL A 1 118 ? -11.398 -20.359 -2.436 1 54.78 118 VAL A CA 1
ATOM 908 C C . VAL A 1 118 ? -10.352 -21.438 -2.656 1 54.78 118 VAL A C 1
ATOM 910 O O . VAL A 1 118 ? -9.547 -21.734 -1.767 1 54.78 118 VAL A O 1
ATOM 913 N N . LYS A 1 119 ? -10 -21.797 -3.887 1 66.12 119 LYS A N 1
ATOM 914 C CA . LYS A 1 119 ? -9.133 -22.953 -4.031 1 66.12 119 LYS A CA 1
ATOM 915 C C . LYS A 1 119 ? -7.742 -22.547 -4.512 1 66.12 119 LYS A C 1
ATOM 917 O O . LYS A 1 119 ? -6.832 -23.375 -4.57 1 66.12 119 LYS A O 1
ATOM 922 N N . GLN A 1 120 ? -7.512 -21.344 -4.695 1 85.19 120 GLN A N 1
ATOM 923 C CA . GLN A 1 120 ? -6.23 -20.922 -5.25 1 85.19 120 GLN A CA 1
ATOM 924 C C . GLN A 1 120 ? -5.191 -20.719 -4.148 1 85.19 120 GLN A C 1
ATOM 926 O O . GLN A 1 120 ? -5.465 -20.062 -3.141 1 85.19 120 GLN A O 1
ATOM 931 N N . LYS A 1 121 ? -4.051 -21.406 -4.363 1 92.06 121 LYS A N 1
ATOM 932 C CA . LYS A 1 121 ? -2.934 -21.203 -3.445 1 92.06 121 LYS A CA 1
ATOM 933 C C . LYS A 1 121 ? -2.275 -19.844 -3.672 1 92.06 121 LYS A C 1
ATOM 935 O O . LYS A 1 121 ? -2.131 -19.406 -4.812 1 92.06 121 LYS A O 1
ATOM 940 N N . LEU A 1 122 ? -1.947 -19.25 -2.559 1 93.88 122 LEU A N 1
ATOM 941 C CA . LEU A 1 122 ? -1.283 -17.953 -2.619 1 93.88 122 LEU A CA 1
ATOM 942 C C . LEU A 1 122 ? 0.112 -18.031 -2.008 1 93.88 122 LEU A C 1
ATOM 944 O O . LEU A 1 122 ? 0.267 -18.422 -0.85 1 93.88 122 LEU A O 1
ATOM 948 N N . ILE A 1 123 ? 1.116 -17.766 -2.785 1 96.25 123 ILE A N 1
ATOM 949 C CA . ILE A 1 123 ? 2.496 -17.641 -2.324 1 96.25 123 ILE A CA 1
ATOM 950 C C . ILE A 1 123 ? 2.893 -16.172 -2.252 1 96.25 123 ILE A C 1
ATOM 952 O O . ILE A 1 123 ? 2.809 -15.453 -3.248 1 96.25 123 ILE A O 1
ATOM 956 N N . LEU A 1 124 ? 3.266 -15.734 -1.097 1 97.94 124 LEU A N 1
ATOM 957 C CA . LEU A 1 124 ? 3.729 -14.367 -0.897 1 97.94 124 LEU A CA 1
ATOM 958 C C . LEU A 1 124 ? 5.25 -14.305 -0.892 1 97.94 124 LEU A C 1
ATOM 960 O O . LEU A 1 124 ? 5.887 -14.633 0.113 1 97.94 124 LEU A O 1
ATOM 964 N N . SER A 1 125 ? 5.82 -13.922 -2.014 1 98.19 125 SER A N 1
ATOM 965 C CA . SER A 1 125 ? 7.273 -13.828 -2.133 1 98.19 125 SER A CA 1
ATOM 966 C C . SER A 1 125 ? 7.762 -12.414 -1.832 1 98.19 125 SER A C 1
ATOM 968 O O . SER A 1 125 ? 7.664 -11.523 -2.682 1 98.19 125 SER A O 1
ATOM 970 N N . PHE A 1 126 ? 8.328 -12.234 -0.636 1 98.44 126 PHE A N 1
ATOM 971 C CA . PHE A 1 126 ? 8.836 -10.93 -0.25 1 98.44 126 PHE A CA 1
ATOM 972 C C . PHE A 1 126 ? 10.328 -10.82 -0.542 1 98.44 126 PHE A C 1
ATOM 974 O O . PHE A 1 126 ? 11.062 -11.812 -0.434 1 98.44 126 PHE A O 1
ATOM 981 N N . ASN A 1 127 ? 10.805 -9.703 -0.982 1 97.44 127 ASN A N 1
ATOM 982 C CA . ASN A 1 127 ? 12.234 -9.406 -1.042 1 97.44 127 ASN A CA 1
ATOM 983 C C . ASN A 1 127 ? 12.539 -8.031 -0.466 1 97.44 127 ASN A C 1
ATOM 985 O O . ASN A 1 127 ? 11.703 -7.121 -0.533 1 97.44 127 ASN A O 1
ATOM 989 N N . GLN A 1 128 ? 13.719 -7.914 0.167 1 96.06 128 GLN A N 1
ATOM 990 C CA . GLN A 1 128 ? 14.094 -6.711 0.903 1 96.06 128 GLN A CA 1
ATOM 991 C C . GLN A 1 128 ? 15.57 -6.395 0.73 1 96.06 128 GLN A C 1
ATOM 993 O O . GLN A 1 128 ? 16.375 -7.285 0.42 1 96.06 128 GLN A O 1
ATOM 998 N N . GLY A 1 129 ? 15.875 -5.129 0.876 1 92.56 129 GLY A N 1
ATOM 999 C CA . GLY A 1 129 ? 17.266 -4.727 0.85 1 92.56 129 GLY A CA 1
ATOM 1000 C C . GLY A 1 129 ? 18.047 -5.176 2.074 1 92.56 129 GLY A C 1
ATOM 1001 O O . GLY A 1 129 ? 19.172 -5.656 1.96 1 92.56 129 GLY A O 1
ATOM 1002 N N . ASN A 1 130 ? 17.422 -5.031 3.223 1 92.19 130 ASN A N 1
ATOM 1003 C CA . ASN A 1 130 ? 18.062 -5.375 4.488 1 92.19 130 ASN A CA 1
ATOM 1004 C C . ASN A 1 130 ? 18.375 -6.867 4.57 1 92.19 130 ASN A C 1
ATOM 1006 O O . ASN A 1 130 ? 17.531 -7.699 4.227 1 92.19 130 ASN A O 1
ATOM 1010 N N . PRO A 1 131 ? 19.531 -7.258 4.988 1 93.81 131 PRO A N 1
ATOM 1011 C CA . PRO A 1 131 ? 19.906 -8.672 5.016 1 93.81 131 PRO A CA 1
ATOM 1012 C C . PRO A 1 131 ? 19.25 -9.445 6.156 1 93.81 131 PRO A C 1
ATOM 1014 O O . PRO A 1 131 ? 19.234 -10.68 6.152 1 93.81 131 PRO A O 1
ATOM 1017 N N . ASP A 1 132 ? 18.766 -8.727 7.184 1 94.75 132 ASP A N 1
ATOM 1018 C CA . ASP A 1 132 ? 18.109 -9.367 8.312 1 94.75 132 ASP A CA 1
ATOM 1019 C C . ASP A 1 132 ? 16.672 -9.727 7.977 1 94.75 132 ASP A C 1
ATOM 1021 O O . ASP A 1 132 ? 15.812 -8.836 7.867 1 94.75 132 ASP A O 1
ATOM 1025 N N . ALA A 1 133 ? 16.375 -11.031 7.895 1 93.75 133 ALA A N 1
ATOM 1026 C CA . ALA A 1 133 ? 15.055 -11.516 7.516 1 93.75 133 ALA A CA 1
ATOM 1027 C C . ALA A 1 133 ? 14.016 -11.156 8.578 1 93.75 133 ALA A C 1
ATOM 1029 O O . ALA A 1 133 ? 12.812 -11.156 8.305 1 93.75 133 ALA A O 1
ATOM 1030 N N . ASN A 1 134 ? 14.477 -10.781 9.75 1 95.25 134 ASN A N 1
ATOM 1031 C CA . ASN A 1 134 ? 13.547 -10.57 10.859 1 95.25 134 ASN A CA 1
ATOM 1032 C C . ASN A 1 134 ? 13.094 -9.109 10.938 1 95.25 134 ASN A C 1
ATOM 1034 O O . ASN A 1 134 ? 12.141 -8.797 11.648 1 95.25 134 ASN A O 1
ATOM 1038 N N . LEU A 1 135 ? 13.742 -8.25 10.242 1 94 135 LEU A N 1
ATOM 1039 C CA . LEU A 1 135 ? 13.453 -6.824 10.375 1 94 135 LEU A CA 1
ATOM 1040 C C . LEU A 1 135 ? 11.992 -6.531 10.047 1 94 135 LEU A C 1
ATOM 1042 O O . LEU A 1 135 ? 11.344 -5.742 10.734 1 94 135 LEU A O 1
ATOM 1046 N N . PHE A 1 136 ? 11.484 -7.207 9.023 1 96.69 136 PHE A N 1
ATOM 1047 C CA . PHE A 1 136 ? 10.125 -6.902 8.602 1 96.69 136 PHE A CA 1
ATOM 1048 C C . PHE A 1 136 ? 9.195 -8.078 8.883 1 96.69 136 PHE A C 1
ATOM 1050 O O . PHE A 1 136 ? 8.102 -8.164 8.32 1 96.69 136 PHE A O 1
ATOM 1057 N N . LYS A 1 137 ? 9.602 -9.039 9.688 1 97.06 137 LYS A N 1
ATOM 1058 C CA . LYS A 1 137 ? 8.852 -10.25 9.992 1 97.06 137 LYS A CA 1
ATOM 1059 C C . LYS A 1 137 ? 7.477 -9.922 10.578 1 97.06 137 LYS A C 1
ATOM 1061 O O . LYS A 1 137 ? 6.48 -10.555 10.227 1 97.06 137 LYS A O 1
ATOM 1066 N N . PRO A 1 138 ? 7.32 -8.906 11.508 1 96.94 138 PRO A N 1
ATOM 1067 C CA . PRO A 1 138 ? 5.992 -8.586 12.031 1 96.94 138 PRO A CA 1
ATOM 1068 C C . PRO A 1 138 ? 5.008 -8.188 10.938 1 96.94 138 PRO A C 1
ATOM 1070 O O . PRO A 1 138 ? 3.84 -8.578 10.977 1 96.94 138 PRO A O 1
ATOM 1073 N N . TYR A 1 139 ? 5.523 -7.453 10.016 1 97.75 139 TYR A N 1
ATOM 1074 C CA . TYR A 1 139 ? 4.676 -7.031 8.906 1 97.75 139 TYR A CA 1
ATOM 1075 C C . TYR A 1 139 ? 4.289 -8.219 8.031 1 97.75 139 TYR A C 1
ATOM 1077 O O . TYR A 1 139 ? 3.125 -8.367 7.652 1 97.75 139 TYR A O 1
ATOM 1085 N N . ILE A 1 140 ? 5.23 -9.031 7.699 1 98 140 ILE A N 1
ATOM 1086 C CA . ILE A 1 140 ? 5.02 -10.18 6.828 1 98 140 ILE A CA 1
ATOM 1087 C C . ILE A 1 140 ? 4.031 -11.148 7.477 1 98 140 ILE A C 1
ATOM 1089 O O . ILE A 1 140 ? 3.098 -11.625 6.824 1 98 140 ILE A O 1
ATOM 1093 N N . ASP A 1 141 ? 4.215 -11.391 8.758 1 97.5 141 ASP A N 1
ATOM 1094 C CA . ASP A 1 141 ? 3.305 -12.258 9.492 1 97.5 141 ASP A CA 1
ATOM 1095 C C . ASP A 1 141 ? 1.888 -11.688 9.508 1 97.5 141 ASP A C 1
ATOM 1097 O O . ASP A 1 141 ? 0.915 -12.422 9.32 1 97.5 141 ASP A O 1
ATOM 1101 N N . TYR A 1 142 ? 1.794 -10.398 9.766 1 97.44 142 TYR A N 1
ATOM 1102 C CA . TYR A 1 142 ? 0.49 -9.742 9.75 1 97.44 142 TYR A CA 1
ATOM 1103 C C . TYR A 1 142 ? -0.176 -9.883 8.391 1 97.44 142 TYR A C 1
ATOM 1105 O O . TYR A 1 142 ? -1.366 -10.188 8.297 1 97.44 142 TYR A O 1
ATOM 1113 N N . THR A 1 143 ? 0.57 -9.602 7.324 1 97.44 143 THR A N 1
ATOM 1114 C CA . THR A 1 143 ? 0.041 -9.656 5.965 1 97.44 143 THR A CA 1
ATOM 1115 C C . THR A 1 143 ? -0.474 -11.062 5.641 1 97.44 143 THR A C 1
ATOM 1117 O O . THR A 1 143 ? -1.559 -11.211 5.078 1 97.44 143 THR A O 1
ATOM 1120 N N . LYS A 1 144 ? 0.333 -12.07 6.023 1 96.5 144 LYS A N 1
ATOM 1121 C CA . LYS A 1 144 ? -0.113 -13.445 5.855 1 96.5 144 LYS A CA 1
ATOM 1122 C C . LYS A 1 144 ? -1.461 -13.672 6.535 1 96.5 144 LYS A C 1
ATOM 1124 O O . LYS A 1 144 ? -2.393 -14.195 5.918 1 96.5 144 LYS A O 1
ATOM 1129 N N . ARG A 1 145 ? -1.569 -13.297 7.758 1 94.94 145 ARG A N 1
ATOM 1130 C CA . ARG A 1 145 ? -2.783 -13.5 8.539 1 94.94 145 ARG A CA 1
ATOM 1131 C C . ARG A 1 145 ? -3.969 -12.781 7.91 1 94.94 145 ARG A C 1
ATOM 1133 O O . ARG A 1 145 ? -5.078 -13.312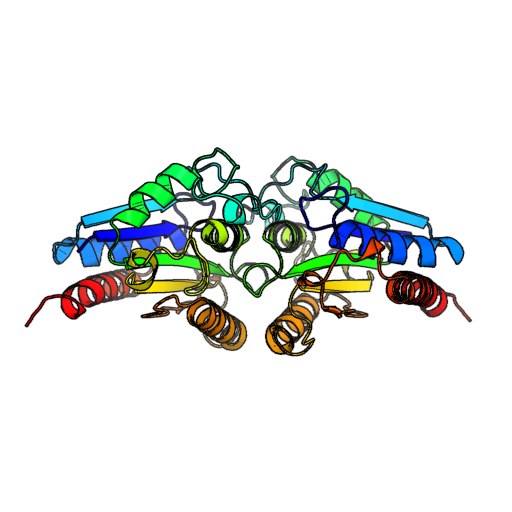 7.871 1 94.94 145 ARG A O 1
ATOM 1140 N N . MET A 1 146 ? -3.725 -11.586 7.465 1 92.19 146 MET A N 1
ATOM 1141 C CA . MET A 1 146 ? -4.801 -10.812 6.859 1 92.19 146 MET A CA 1
ATOM 1142 C C . MET A 1 146 ? -5.336 -11.508 5.609 1 92.19 146 MET A C 1
ATOM 1144 O O . MET A 1 146 ? -6.551 -11.578 5.406 1 92.19 146 MET A O 1
ATOM 1148 N N . PHE A 1 147 ? -4.438 -12.031 4.754 1 91.69 147 PHE A N 1
ATOM 1149 C CA . PHE A 1 147 ? -4.883 -12.773 3.574 1 91.69 147 PHE A CA 1
ATOM 1150 C C . PHE A 1 147 ? -5.68 -14.008 3.977 1 91.69 147 PHE A C 1
ATOM 1152 O O . PHE A 1 147 ? -6.684 -14.336 3.34 1 91.69 147 PHE A O 1
ATOM 1159 N N . GLU A 1 148 ? -5.301 -14.656 5.043 1 90 148 GLU A N 1
ATOM 1160 C CA . GLU A 1 148 ? -6.008 -15.844 5.516 1 90 148 GLU A CA 1
ATOM 1161 C C . GLU A 1 148 ? -7.391 -15.484 6.047 1 90 148 GLU A C 1
ATOM 1163 O O . GLU A 1 148 ? -8.352 -16.219 5.832 1 90 148 GLU A O 1
ATOM 1168 N N . ILE A 1 149 ? -7.461 -14.367 6.734 1 83.94 149 ILE A N 1
ATOM 1169 C CA . ILE A 1 149 ? -8.75 -13.883 7.219 1 83.94 149 ILE A CA 1
ATOM 1170 C C . ILE A 1 149 ? -9.672 -13.609 6.035 1 83.94 149 ILE A C 1
ATOM 1172 O O . ILE A 1 149 ? -10.883 -13.844 6.113 1 83.94 149 ILE A O 1
ATOM 1176 N N . LEU A 1 150 ? -9.094 -13.148 4.961 1 80.19 150 LEU A N 1
ATOM 1177 C CA . LEU A 1 150 ? -9.867 -12.867 3.754 1 80.19 150 LEU A CA 1
ATOM 1178 C C . LEU A 1 150 ? -10.078 -14.133 2.932 1 80.19 150 LEU A C 1
ATOM 1180 O O . LEU A 1 150 ? -10.484 -14.062 1.771 1 80.19 150 LEU A O 1
ATOM 1184 N N . GLU A 1 151 ? -9.641 -15.305 3.482 1 79.56 151 GLU A N 1
ATOM 1185 C CA . GLU A 1 151 ? -9.953 -16.656 3.002 1 79.56 151 GLU A CA 1
ATOM 1186 C C . GLU A 1 151 ? -9.07 -17.031 1.812 1 79.56 151 GLU A C 1
ATOM 1188 O O . GLU A 1 151 ? -9.453 -17.859 0.989 1 79.56 151 GLU A O 1
ATOM 1193 N N . PHE A 1 152 ? -7.98 -16.344 1.688 1 81.94 152 PHE A N 1
ATOM 1194 C CA . PHE A 1 152 ? -6.961 -16.812 0.757 1 81.94 152 PHE A CA 1
ATOM 1195 C C . PHE A 1 152 ? -6.16 -17.953 1.366 1 81.94 152 PHE A C 1
ATOM 1197 O O . PHE A 1 152 ? -5.977 -18.016 2.584 1 81.94 152 PHE A O 1
ATOM 1204 N N . ASP A 1 153 ? -5.781 -18.906 0.552 1 88.38 153 ASP A N 1
ATOM 1205 C CA . ASP A 1 153 ? -4.98 -20.047 0.994 1 88.38 153 ASP A CA 1
ATOM 1206 C C . ASP A 1 153 ? -3.486 -19.75 0.857 1 88.38 153 ASP A C 1
ATOM 1208 O O . ASP A 1 153 ? -2.861 -20.125 -0.133 1 88.38 153 ASP A O 1
ATOM 1212 N N . VAL A 1 154 ? -2.945 -19.078 1.873 1 90.69 154 VAL A N 1
ATOM 1213 C CA . VAL A 1 154 ? -1.525 -18.75 1.855 1 90.69 154 VAL A CA 1
ATOM 1214 C C . VAL A 1 154 ? -0.699 -20 2.141 1 90.69 154 VAL A C 1
ATOM 1216 O O . VAL A 1 154 ? -0.74 -20.547 3.248 1 90.69 154 VAL A O 1
ATOM 1219 N N . ASN A 1 155 ? 0.054 -20.344 1.143 1 87.94 155 ASN A N 1
ATOM 1220 C CA . ASN A 1 155 ? 0.741 -21.625 1.198 1 87.94 155 ASN A CA 1
ATOM 1221 C C . ASN A 1 155 ? 2.203 -21.469 1.605 1 87.94 155 ASN A C 1
ATOM 1223 O O . ASN A 1 155 ? 2.758 -22.328 2.299 1 87.94 155 ASN A O 1
ATOM 1227 N N . ALA A 1 156 ? 2.822 -20.469 1.208 1 86.38 156 ALA A N 1
ATOM 1228 C CA . ALA A 1 156 ? 4.242 -20.25 1.479 1 86.38 156 ALA A CA 1
ATOM 1229 C C . ALA A 1 156 ? 4.59 -18.766 1.417 1 86.38 156 ALA A C 1
ATOM 1231 O O . ALA A 1 156 ? 3.91 -17.984 0.743 1 86.38 156 ALA A O 1
ATOM 1232 N N . ILE A 1 157 ? 5.695 -18.453 2.154 1 91.88 157 ILE A N 1
ATOM 1233 C CA . ILE A 1 157 ? 6.145 -17.078 2.205 1 91.88 157 ILE A CA 1
ATOM 1234 C C . ILE A 1 157 ? 7.668 -17.016 2.102 1 91.88 157 ILE A C 1
ATOM 1236 O O . ILE A 1 157 ? 8.352 -16.75 3.094 1 91.88 157 ILE A O 1
ATOM 1240 N N . PRO A 1 158 ? 8.188 -17.281 0.958 1 94.88 158 PRO A N 1
ATOM 1241 C CA . PRO A 1 158 ? 9.633 -17.047 0.832 1 94.88 158 PRO A CA 1
ATOM 1242 C C . PRO A 1 158 ? 10.023 -15.594 1.044 1 94.88 158 PRO A C 1
ATOM 1244 O O . PRO A 1 158 ? 9.344 -14.688 0.555 1 94.88 158 PRO A O 1
ATOM 1247 N N . VAL A 1 159 ? 11.086 -15.359 1.854 1 96.62 159 VAL A N 1
ATOM 1248 C CA . VAL A 1 159 ? 11.641 -14.031 2.117 1 96.62 159 VAL A CA 1
ATOM 1249 C C . VAL A 1 159 ? 13.086 -13.969 1.624 1 96.62 159 VAL A C 1
ATOM 1251 O O . VAL A 1 159 ? 13.969 -14.633 2.176 1 96.62 159 VAL A O 1
ATOM 1254 N N . ILE A 1 160 ? 13.312 -13.234 0.583 1 96.69 160 ILE A N 1
ATOM 1255 C CA . ILE A 1 160 ? 14.648 -13.086 0.007 1 96.69 160 ILE A CA 1
ATOM 1256 C C . ILE A 1 160 ? 15.273 -11.789 0.491 1 96.69 160 ILE A C 1
ATOM 1258 O O . ILE A 1 160 ? 14.703 -10.711 0.311 1 96.69 160 ILE A O 1
ATOM 1262 N N . THR A 1 161 ? 16.438 -11.867 1.145 1 95.5 161 THR A N 1
ATOM 1263 C CA . THR A 1 161 ? 17.031 -10.719 1.827 1 95.5 161 THR A CA 1
ATOM 1264 C C . THR A 1 161 ? 18.312 -10.273 1.138 1 95.5 161 THR A C 1
ATOM 1266 O O . THR A 1 161 ? 18.781 -10.93 0.209 1 95.5 161 THR A O 1
ATOM 1269 N N . GLY A 1 162 ? 18.797 -9.094 1.519 1 92.88 162 GLY A N 1
ATOM 1270 C CA . GLY A 1 162 ? 20.125 -8.641 1.149 1 92.88 162 GLY A CA 1
ATOM 1271 C C . GLY A 1 162 ? 20.188 -8.055 -0.249 1 92.88 162 GLY A C 1
ATOM 1272 O O . GLY A 1 162 ? 21.219 -8.117 -0.906 1 92.88 162 GLY A O 1
ATOM 1273 N N . MET A 1 163 ? 19.109 -7.504 -0.757 1 91.12 163 MET A N 1
ATOM 1274 C CA . MET A 1 163 ? 19.078 -6.98 -2.119 1 91.12 163 MET A CA 1
ATOM 1275 C C . MET A 1 163 ? 19.844 -5.664 -2.215 1 91.12 163 MET A C 1
ATOM 1277 O O . MET A 1 163 ? 20.109 -5.18 -3.314 1 91.12 163 MET A O 1
ATOM 1281 N N . ARG A 1 164 ? 20.219 -5.074 -1.098 1 86.12 164 ARG A N 1
ATOM 1282 C CA . ARG A 1 164 ? 21.031 -3.854 -1.112 1 86.12 164 ARG A CA 1
ATOM 1283 C C . ARG A 1 164 ? 22.484 -4.164 -1.41 1 86.12 164 ARG A C 1
ATOM 1285 O O . ARG A 1 164 ? 23.234 -3.291 -1.856 1 86.12 164 ARG A O 1
ATOM 1292 N N . ASN A 1 165 ? 22.906 -5.367 -1.186 1 84.56 165 ASN A N 1
ATOM 1293 C CA . ASN A 1 165 ? 24.297 -5.77 -1.367 1 84.56 165 ASN A CA 1
ATOM 1294 C C . ASN A 1 165 ? 24.609 -6.043 -2.834 1 84.56 165 ASN A C 1
ATOM 1296 O O . ASN A 1 165 ? 25.781 -6.043 -3.232 1 84.56 165 ASN A O 1
ATOM 1300 N N . GLY A 1 166 ? 23.672 -6.289 -3.65 1 87.88 166 GLY A N 1
ATOM 1301 C CA . GLY A 1 166 ? 23.766 -6.605 -5.066 1 87.88 166 GLY A CA 1
ATOM 1302 C C . GLY A 1 166 ? 22.484 -7.156 -5.648 1 87.88 166 GLY A C 1
ATOM 1303 O O . GLY A 1 166 ? 21.578 -7.555 -4.906 1 87.88 166 GLY A O 1
ATOM 1304 N N . PRO A 1 167 ? 22.516 -7.164 -6.895 1 92.31 167 PRO A N 1
ATOM 1305 C CA . PRO A 1 167 ? 21.297 -7.652 -7.531 1 92.31 167 PRO A CA 1
ATOM 1306 C C . PRO A 1 167 ? 21.109 -9.156 -7.375 1 92.31 167 PRO A C 1
ATOM 1308 O O . PRO A 1 167 ? 22.094 -9.898 -7.266 1 92.31 167 PRO A O 1
ATOM 1311 N N . ALA A 1 168 ? 19.875 -9.602 -7.359 1 94.5 168 ALA A N 1
ATOM 1312 C CA . ALA A 1 168 ? 19.5 -11 -7.152 1 94.5 168 ALA A CA 1
ATOM 1313 C C . ALA A 1 168 ? 20.109 -11.898 -8.227 1 94.5 168 ALA A C 1
ATOM 1315 O O . ALA A 1 168 ? 20.516 -13.031 -7.941 1 94.5 168 ALA A O 1
ATOM 1316 N N . TYR A 1 169 ? 20.234 -11.398 -9.477 1 94.06 169 TYR A N 1
ATOM 1317 C CA . TYR A 1 169 ? 20.641 -12.242 -10.594 1 94.06 169 TYR A CA 1
ATOM 1318 C C . TYR A 1 169 ? 22.094 -12.656 -10.469 1 94.06 169 TYR A C 1
ATOM 1320 O O . TYR A 1 169 ? 22.562 -13.562 -11.156 1 94.06 169 TYR A O 1
ATOM 1328 N N . GLU A 1 170 ? 22.844 -12.023 -9.633 1 94.38 170 GLU A N 1
ATOM 1329 C CA . GLU A 1 170 ? 24.25 -12.344 -9.438 1 94.38 170 GLU A CA 1
ATOM 1330 C C . GLU A 1 170 ? 24.438 -13.445 -8.398 1 94.38 170 GLU A C 1
ATOM 1332 O O . GLU A 1 170 ? 25.531 -13.953 -8.211 1 94.38 170 GLU A O 1
ATOM 1337 N N . ARG A 1 171 ? 23.391 -13.781 -7.719 1 94.12 171 ARG A N 1
ATOM 1338 C CA . ARG A 1 171 ? 23.438 -14.789 -6.668 1 94.12 171 ARG A CA 1
ATOM 1339 C C . ARG A 1 171 ? 23.047 -16.156 -7.207 1 94.12 171 ARG A C 1
ATOM 1341 O O . ARG A 1 171 ? 21.875 -16.516 -7.234 1 94.12 171 ARG A O 1
ATOM 1348 N N . GLU A 1 172 ? 24.047 -16.969 -7.465 1 92 172 GLU A N 1
ATOM 1349 C CA . GLU A 1 172 ? 23.828 -18.281 -8.078 1 92 172 GLU A CA 1
ATOM 1350 C C . GLU A 1 172 ? 23.078 -19.203 -7.125 1 92 172 GLU A C 1
ATOM 1352 O O . GLU A 1 172 ? 22.203 -19.969 -7.555 1 92 172 GLU A O 1
ATOM 1357 N N . ASP A 1 173 ? 23.438 -19.172 -5.938 1 94.44 173 ASP A N 1
ATOM 1358 C CA . ASP A 1 173 ? 22.766 -20.016 -4.949 1 94.44 173 ASP A CA 1
ATOM 1359 C C . ASP A 1 173 ? 21.281 -19.656 -4.852 1 94.44 173 ASP A C 1
ATOM 1361 O O . ASP A 1 173 ? 20.438 -20.547 -4.684 1 94.44 173 ASP A O 1
ATOM 1365 N N . LEU A 1 174 ? 20.969 -18.391 -4.996 1 95.19 174 LEU A N 1
ATOM 1366 C CA . LEU A 1 174 ? 19.578 -17.938 -4.953 1 95.19 174 LEU A CA 1
ATOM 1367 C C . LEU A 1 174 ? 18.797 -18.453 -6.156 1 95.19 174 LEU A C 1
ATOM 1369 O O . LEU A 1 174 ? 17.672 -18.922 -6.012 1 95.19 174 LEU A O 1
ATOM 1373 N N . ARG A 1 175 ? 19.453 -18.422 -7.289 1 96.12 175 ARG A N 1
ATOM 1374 C CA . ARG A 1 175 ? 18.828 -18.922 -8.508 1 96.12 175 ARG A CA 1
ATOM 1375 C C . ARG A 1 175 ? 18.375 -20.375 -8.328 1 96.12 175 ARG A C 1
ATOM 1377 O O . ARG A 1 175 ? 17.219 -20.703 -8.602 1 96.12 175 ARG A O 1
ATOM 1384 N N . THR A 1 176 ? 19.25 -21.188 -7.855 1 96.62 176 THR A N 1
ATOM 1385 C CA . THR A 1 176 ? 18.969 -22.609 -7.656 1 96.62 176 THR A CA 1
ATOM 1386 C C . THR A 1 176 ? 17.875 -22.812 -6.617 1 96.62 176 THR A C 1
ATOM 1388 O O . THR A 1 176 ? 16.938 -23.578 -6.832 1 96.62 176 THR A O 1
ATOM 1391 N N . SER A 1 177 ? 17.969 -22.094 -5.539 1 96.94 177 SER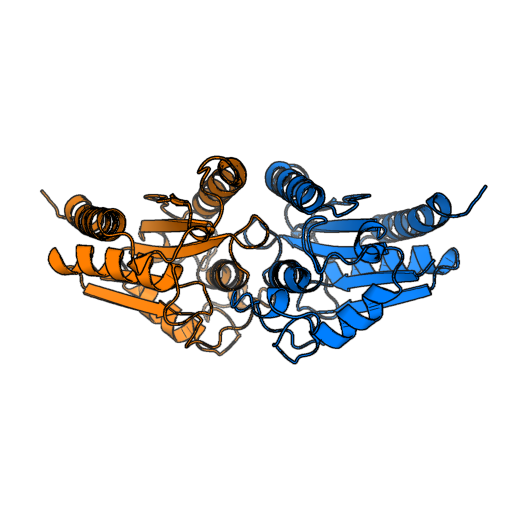 A N 1
ATOM 1392 C CA . SER A 1 177 ? 17 -22.219 -4.461 1 96.94 177 SER A CA 1
ATOM 1393 C C . SER A 1 177 ? 15.609 -21.812 -4.926 1 96.94 177 SER A C 1
ATOM 1395 O O . SER A 1 177 ? 14.617 -22.438 -4.559 1 96.94 177 SER A O 1
ATOM 1397 N N . LEU A 1 178 ? 15.492 -20.781 -5.691 1 97.44 178 LEU A N 1
ATOM 1398 C CA . LEU A 1 178 ? 14.211 -20.297 -6.203 1 97.44 178 LEU A CA 1
ATOM 1399 C C . LEU A 1 178 ? 13.594 -21.312 -7.16 1 97.44 178 LEU A C 1
ATOM 1401 O O . LEU A 1 178 ? 12.391 -21.594 -7.086 1 97.44 178 LEU A O 1
ATOM 1405 N N . LYS A 1 179 ? 14.406 -21.875 -8.023 1 97.19 179 LYS A N 1
ATOM 1406 C CA . LYS A 1 179 ? 13.914 -22.891 -8.945 1 97.19 179 LYS A CA 1
ATOM 1407 C C . LYS A 1 179 ? 13.438 -24.141 -8.195 1 97.19 179 LYS A C 1
ATOM 1409 O O . LYS A 1 179 ? 12.414 -24.719 -8.547 1 97.19 179 LYS A O 1
ATOM 1414 N N . ASP A 1 180 ? 14.219 -24.469 -7.188 1 96.75 180 ASP A N 1
ATOM 1415 C CA . ASP A 1 180 ? 13.82 -25.594 -6.359 1 96.75 180 ASP A CA 1
ATOM 1416 C C . ASP A 1 180 ? 12.477 -25.328 -5.68 1 96.75 180 ASP A C 1
ATOM 1418 O O . ASP A 1 180 ? 11.625 -26.219 -5.598 1 96.75 180 ASP A O 1
ATOM 1422 N N . PHE A 1 181 ? 12.281 -24.172 -5.211 1 95.88 181 PHE A N 1
ATOM 1423 C CA . PHE A 1 181 ? 11.023 -23.781 -4.59 1 95.88 181 PHE A CA 1
ATOM 1424 C C . PHE A 1 181 ? 9.867 -23.906 -5.578 1 95.88 181 PHE A C 1
ATOM 1426 O O . PHE A 1 181 ? 8.828 -24.484 -5.258 1 95.88 181 PHE A O 1
ATOM 1433 N N . GLY A 1 182 ? 10.039 -23.359 -6.754 1 96 182 GLY A N 1
ATOM 1434 C CA . GLY A 1 182 ? 9.031 -23.453 -7.797 1 96 182 GLY A CA 1
ATOM 1435 C C . GLY A 1 182 ? 8.672 -24.891 -8.141 1 96 182 GLY A C 1
ATOM 1436 O O . GLY A 1 182 ? 7.492 -25.203 -8.312 1 96 182 GLY A O 1
ATOM 1437 N N . SER A 1 183 ? 9.719 -25.75 -8.227 1 95.81 183 SER A N 1
ATOM 1438 C CA . SER A 1 183 ? 9.508 -27.156 -8.508 1 95.81 183 SER A CA 1
ATOM 1439 C C . SER A 1 183 ? 8.672 -27.828 -7.422 1 95.81 183 SER A C 1
ATOM 1441 O O . SER A 1 183 ? 7.766 -28.609 -7.723 1 95.81 183 SER A O 1
ATOM 1443 N N . ALA A 1 184 ? 8.922 -27.469 -6.191 1 93.81 184 ALA A N 1
ATOM 1444 C CA . ALA A 1 184 ? 8.234 -28.062 -5.047 1 93.81 184 ALA A CA 1
ATOM 1445 C C . ALA A 1 184 ? 6.758 -27.672 -5.027 1 93.81 184 ALA A C 1
ATOM 1447 O O . ALA A 1 184 ? 5.914 -28.438 -4.555 1 93.81 184 ALA A O 1
ATOM 1448 N N . LEU A 1 185 ? 6.434 -26.469 -5.5 1 90.44 185 LEU A N 1
ATOM 1449 C CA . LEU A 1 185 ? 5.055 -26 -5.543 1 90.44 185 LEU A CA 1
ATOM 1450 C C . LEU A 1 185 ? 4.184 -26.922 -6.387 1 90.44 185 LEU A C 1
ATOM 1452 O O . LEU A 1 185 ? 3.004 -27.109 -6.086 1 90.44 185 LEU A O 1
ATOM 1456 N N . VAL A 1 186 ? 4.723 -27.469 -7.453 1 90.06 186 VAL A N 1
ATOM 1457 C CA . VAL A 1 186 ? 3.994 -28.312 -8.391 1 90.06 186 VAL A CA 1
ATOM 1458 C C . VAL A 1 186 ? 3.914 -29.734 -7.848 1 90.06 186 VAL A C 1
ATOM 1460 O O . VAL A 1 186 ? 2.863 -30.375 -7.922 1 90.06 186 VAL A O 1
ATOM 1463 N N . LEU A 1 187 ? 4.988 -30.234 -7.293 1 82.31 187 LEU A N 1
ATOM 1464 C CA . LEU A 1 187 ? 5.078 -31.609 -6.82 1 82.31 187 LEU A CA 1
ATOM 1465 C C . LEU A 1 187 ? 4.117 -31.844 -5.66 1 82.31 187 LEU A C 1
ATOM 1467 O O . LEU A 1 187 ? 3.635 -32.969 -5.469 1 82.31 187 LEU A O 1
ATOM 1471 N N . GLU A 1 188 ? 3.816 -30.812 -4.863 1 71 188 GLU A N 1
ATOM 1472 C CA . GLU A 1 188 ? 2.9 -30.938 -3.732 1 71 188 GLU A CA 1
ATOM 1473 C C . GLU A 1 188 ? 1.458 -31.078 -4.207 1 71 188 GLU A C 1
ATOM 1475 O O . GLU A 1 188 ? 0.609 -31.594 -3.477 1 71 188 GLU A O 1
ATOM 1480 N N . GLU A 1 189 ? 1.011 -30.609 -5.316 1 62.22 189 GLU A N 1
ATOM 1481 C CA . GLU A 1 189 ? -0.353 -30.703 -5.832 1 62.22 189 GLU A CA 1
ATOM 1482 C C . GLU A 1 189 ? -0.553 -31.969 -6.652 1 62.22 189 GLU A C 1
ATOM 1484 O O . GLU A 1 189 ? -1.686 -32.344 -6.965 1 62.22 189 GLU A O 1
ATOM 1489 N N . SER A 1 190 ? 0.459 -32.656 -7.238 1 49.91 190 SER A N 1
ATOM 1490 C CA . SER A 1 190 ? 0.308 -33.844 -8.055 1 49.91 190 SER A CA 1
ATOM 1491 C C . SER A 1 190 ? -0.224 -35.031 -7.227 1 49.91 190 SER A C 1
ATOM 1493 O O . SER A 1 190 ? 0.264 -35.281 -6.121 1 49.91 190 SER A O 1
ATOM 1495 N N . PRO A 1 191 ? -1.646 -35.406 -7.547 1 46.59 191 PRO A N 1
ATOM 1496 C CA . PRO A 1 191 ? -2.154 -36.656 -6.934 1 46.59 191 PRO A CA 1
ATOM 1497 C C . PRO A 1 191 ? -1.107 -37.75 -6.879 1 46.59 191 PRO A C 1
ATOM 1499 O O . PRO A 1 191 ? -0.289 -37.875 -7.793 1 46.59 191 PRO A O 1
ATOM 1502 N N . LYS A 1 192 ? -0.78 -38.156 -5.57 1 39.5 192 LYS A N 1
ATOM 1503 C CA . LYS A 1 192 ? -0.202 -39.5 -5.508 1 39.5 192 LYS A CA 1
ATOM 1504 C C . LYS A 1 192 ? -1.058 -40.5 -6.273 1 39.5 192 LYS A C 1
ATOM 1506 O O . LYS A 1 192 ? -2.283 -40.5 -6.133 1 39.5 192 LYS A O 1
ATOM 1511 N N . MET B 1 1 ? 1.342 28.266 12.195 1 91.62 1 MET B N 1
ATOM 1512 C CA . MET B 1 1 ? 1.567 26.844 11.953 1 91.62 1 MET B CA 1
ATOM 1513 C C . MET B 1 1 ? 0.973 26.422 10.617 1 91.62 1 MET B C 1
ATOM 1515 O O . MET B 1 1 ? -0.128 26.844 10.258 1 91.62 1 MET B O 1
ATOM 1519 N N . ASN B 1 2 ? 1.719 25.734 9.742 1 95.25 2 ASN B N 1
ATOM 1520 C CA . ASN B 1 2 ? 1.274 25.234 8.445 1 95.25 2 ASN B CA 1
ATOM 1521 C C . ASN B 1 2 ? 1.025 23.734 8.484 1 95.25 2 ASN B C 1
ATOM 1523 O O . ASN B 1 2 ? 1.939 22.953 8.766 1 95.25 2 ASN B O 1
ATOM 1527 N N . ILE B 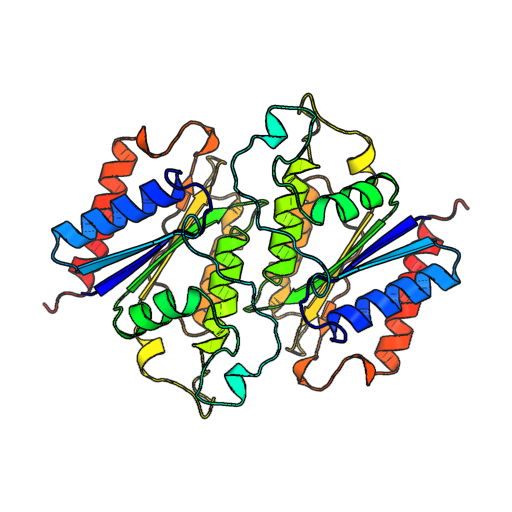1 3 ? -0.245 23.328 8.219 1 96.5 3 ILE B N 1
ATOM 1528 C CA . ILE B 1 3 ? -0.625 21.922 8.297 1 96.5 3 ILE B CA 1
ATOM 1529 C C . ILE B 1 3 ? -1.119 21.438 6.938 1 96.5 3 ILE B C 1
ATOM 1531 O O . ILE B 1 3 ? -2.008 22.062 6.34 1 96.5 3 ILE B O 1
ATOM 1535 N N . ILE B 1 4 ? -0.55 20.406 6.461 1 96.88 4 ILE B N 1
ATOM 1536 C CA . ILE B 1 4 ? -0.935 19.828 5.18 1 96.88 4 ILE B CA 1
ATOM 1537 C C . ILE B 1 4 ? -1.688 18.516 5.41 1 96.88 4 ILE B C 1
ATOM 1539 O O . ILE B 1 4 ? -1.233 17.656 6.168 1 96.88 4 ILE B O 1
ATOM 1543 N N . GLY B 1 5 ? -2.871 18.438 4.848 1 97.81 5 GLY B N 1
ATOM 1544 C CA . GLY B 1 5 ? -3.633 17.203 4.871 1 97.81 5 GLY B CA 1
ATOM 1545 C C . GLY B 1 5 ? -3.516 16.406 3.582 1 97.81 5 GLY B C 1
ATOM 1546 O O . GLY B 1 5 ? -3.602 16.969 2.488 1 97.81 5 GLY B O 1
ATOM 1547 N N . ILE B 1 6 ? -3.252 15.133 3.703 1 98 6 ILE B N 1
ATOM 1548 C CA . ILE B 1 6 ? -3.232 14.211 2.572 1 98 6 ILE B CA 1
ATOM 1549 C C . ILE B 1 6 ? -4.414 13.25 2.672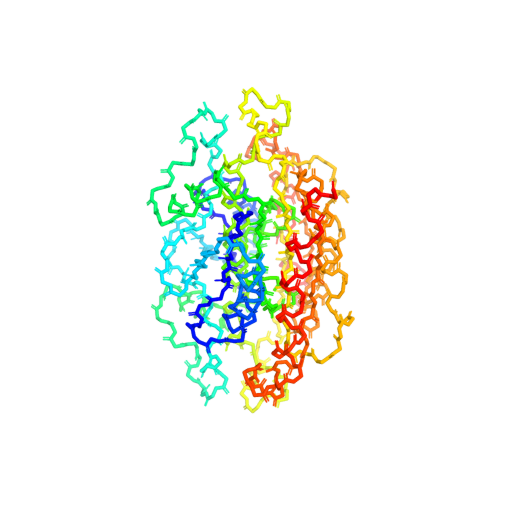 1 98 6 ILE B C 1
ATOM 1551 O O . ILE B 1 6 ? -4.535 12.508 3.646 1 98 6 ILE B O 1
ATOM 1555 N N . ILE B 1 7 ? -5.289 13.297 1.721 1 98.56 7 ILE B N 1
ATOM 1556 C CA . ILE B 1 7 ? -6.445 12.406 1.657 1 98.56 7 ILE B CA 1
ATOM 1557 C C . ILE B 1 7 ? -6.141 11.234 0.732 1 98.56 7 ILE B C 1
ATOM 1559 O O . ILE B 1 7 ? -6.258 11.352 -0.49 1 98.56 7 ILE B O 1
ATOM 1563 N N . ALA B 1 8 ? -5.766 10.125 1.317 1 98.12 8 ALA B N 1
ATOM 1564 C CA . ALA B 1 8 ? -5.293 8.969 0.555 1 98.12 8 ALA B CA 1
ATOM 1565 C C . ALA B 1 8 ? -6.453 8.055 0.182 1 98.12 8 ALA B C 1
ATOM 1567 O O . ALA B 1 8 ? -6.398 6.844 0.426 1 98.12 8 ALA B O 1
ATOM 1568 N N . SER B 1 9 ? -7.438 8.586 -0.319 1 96.31 9 SER B N 1
ATOM 1569 C CA . SER B 1 9 ? -8.602 7.887 -0.866 1 96.31 9 SER B CA 1
ATOM 1570 C C . SER B 1 9 ? -9.039 8.508 -2.189 1 96.31 9 SER B C 1
ATOM 1572 O O . SER B 1 9 ? -8.727 9.664 -2.473 1 96.31 9 SER B O 1
ATOM 1574 N N . GLN B 1 10 ? -9.719 7.73 -2.998 1 93.25 10 GLN B N 1
ATOM 1575 C CA . GLN B 1 10 ? -10.086 8.188 -4.332 1 93.25 10 GLN B CA 1
ATOM 1576 C C . GLN B 1 10 ? -11.453 8.875 -4.324 1 93.25 10 GLN B C 1
ATOM 1578 O O . GLN B 1 10 ? -11.781 9.625 -5.246 1 93.25 10 GLN B O 1
ATOM 1583 N N . ARG B 1 11 ? -12.242 8.562 -3.322 1 91.31 11 ARG B N 1
ATOM 1584 C CA . ARG B 1 11 ? -13.578 9.156 -3.264 1 91.31 11 ARG B CA 1
ATOM 1585 C C . ARG B 1 11 ? -13.5 10.625 -2.848 1 91.31 11 ARG B C 1
ATOM 1587 O O . ARG B 1 11 ? -13.07 10.938 -1.734 1 91.31 11 ARG B O 1
ATOM 1594 N N . LYS B 1 12 ? -13.977 11.523 -3.635 1 89.69 12 LYS B N 1
ATOM 1595 C CA . LYS B 1 12 ? -13.859 12.969 -3.441 1 89.69 12 LYS B CA 1
ATOM 1596 C C . LYS B 1 12 ? -14.562 13.414 -2.16 1 89.69 12 LYS B C 1
ATOM 1598 O O . LYS B 1 12 ? -14.031 14.227 -1.403 1 89.69 12 LYS B O 1
ATOM 1603 N N . ALA B 1 13 ? -15.734 12.906 -1.95 1 91.12 13 ALA B N 1
ATOM 1604 C CA . ALA B 1 13 ? -16.5 13.281 -0.771 1 91.12 13 ALA B CA 1
ATOM 1605 C C . ALA B 1 13 ? -16.766 12.07 0.126 1 91.12 13 ALA B C 1
ATOM 1607 O O . ALA B 1 13 ? -17.891 11.844 0.569 1 91.12 13 ALA B O 1
ATOM 1608 N N . GLY B 1 14 ? -15.648 11.289 0.292 1 94.69 14 GLY B N 1
ATOM 1609 C CA . GLY B 1 14 ? -15.781 10.086 1.101 1 94.69 14 GLY B CA 1
ATOM 1610 C C . GLY B 1 14 ? -15.453 10.312 2.564 1 94.69 14 GLY B C 1
ATOM 1611 O O . GLY B 1 14 ? -15.281 11.453 2.998 1 94.69 14 GLY B O 1
ATOM 1612 N N . ASN B 1 15 ? -15.438 9.258 3.324 1 96.88 15 ASN B N 1
ATOM 1613 C CA . ASN B 1 15 ? -15.195 9.312 4.762 1 96.88 15 ASN B CA 1
ATOM 1614 C C . ASN B 1 15 ? -13.836 9.922 5.086 1 96.88 15 ASN B C 1
ATOM 1616 O O . ASN B 1 15 ? -13.727 10.789 5.953 1 96.88 15 ASN B O 1
ATOM 1620 N N . THR B 1 16 ? -12.828 9.484 4.352 1 97.94 16 THR B N 1
ATOM 1621 C CA . THR B 1 16 ? -11.477 9.969 4.609 1 97.94 16 THR B CA 1
ATOM 1622 C C . THR B 1 16 ? -11.391 11.469 4.367 1 97.94 16 THR B C 1
ATOM 1624 O O . THR B 1 16 ? -10.812 12.203 5.176 1 97.94 16 THR B O 1
ATOM 1627 N N . ALA B 1 17 ? -11.984 11.93 3.256 1 97.62 17 ALA B N 1
ATOM 1628 C CA . ALA B 1 17 ? -12 13.352 2.941 1 97.62 17 ALA B CA 1
ATOM 1629 C C . ALA B 1 17 ? -12.719 14.148 4.035 1 97.62 17 ALA B C 1
ATOM 1631 O O . ALA B 1 17 ? -12.219 15.18 4.484 1 97.62 17 ALA B O 1
ATOM 1632 N N . PHE B 1 18 ? -13.867 13.68 4.457 1 97.88 18 PHE B N 1
ATOM 1633 C CA . PHE B 1 18 ? -14.625 14.344 5.508 1 97.88 18 PHE B CA 1
ATOM 1634 C C . PHE B 1 18 ? -13.797 14.461 6.781 1 97.88 18 PHE B C 1
ATOM 1636 O O . PHE B 1 18 ? -13.703 15.547 7.367 1 97.88 18 PHE B O 1
ATOM 1643 N N . ILE B 1 19 ? -13.141 13.398 7.184 1 98.25 19 ILE B N 1
ATOM 1644 C CA . ILE B 1 19 ? -12.375 13.32 8.422 1 98.25 19 ILE B CA 1
ATOM 1645 C C . ILE B 1 19 ? -11.219 14.312 8.383 1 98.25 19 ILE B C 1
ATOM 1647 O O . ILE B 1 19 ? -11.055 15.125 9.297 1 98.25 19 ILE B O 1
ATOM 1651 N N . ILE B 1 20 ? -10.453 14.289 7.32 1 98.31 20 ILE B N 1
ATOM 1652 C CA . ILE B 1 20 ? -9.281 15.148 7.191 1 98.31 20 ILE B CA 1
ATOM 1653 C C . ILE B 1 20 ? -9.719 16.609 7.145 1 98.31 20 ILE B C 1
ATOM 1655 O O . ILE B 1 20 ? -9.117 17.469 7.793 1 98.31 20 ILE B O 1
ATOM 1659 N N . ASN B 1 21 ? -10.789 16.875 6.418 1 98.06 21 ASN B N 1
ATOM 1660 C CA . ASN B 1 21 ? -11.266 18.25 6.293 1 98.06 21 ASN B CA 1
ATOM 1661 C C . ASN B 1 21 ? -11.758 18.797 7.629 1 98.06 21 ASN B C 1
ATOM 1663 O O . ASN B 1 21 ? -11.523 19.953 7.949 1 98.06 21 ASN B O 1
ATOM 1667 N N . GLN B 1 22 ? -12.445 18 8.406 1 98.06 22 GLN B N 1
ATOM 1668 C CA . GLN B 1 22 ? -12.898 18.438 9.719 1 98.06 22 GLN B CA 1
ATOM 1669 C C . GLN B 1 22 ? -11.719 18.688 10.648 1 98.06 22 GLN B C 1
ATOM 1671 O O . GLN B 1 22 ? -11.719 19.672 11.406 1 98.06 22 GLN B O 1
ATOM 1676 N N . LEU B 1 23 ? -10.695 17.812 10.625 1 97.88 23 LEU B N 1
ATOM 1677 C CA . LEU B 1 23 ? -9.477 18.016 11.406 1 97.88 23 LEU B CA 1
ATOM 1678 C C . LEU B 1 23 ? -8.812 19.328 11.039 1 97.88 23 LEU B C 1
ATOM 1680 O O . LEU B 1 23 ? -8.461 20.125 11.922 1 97.88 23 LEU B O 1
ATOM 1684 N N . LEU B 1 24 ? -8.68 19.562 9.75 1 98.19 24 LEU B N 1
ATOM 1685 C CA . LEU B 1 24 ? -8.031 20.781 9.273 1 98.19 24 LEU B CA 1
ATOM 1686 C C . LEU B 1 24 ? -8.844 22.016 9.625 1 98.19 24 LEU B C 1
ATOM 1688 O O . LEU B 1 24 ? -8.281 23.062 9.93 1 98.19 24 LEU B O 1
ATOM 1692 N N . GLU B 1 25 ? -10.18 21.906 9.547 1 98.06 25 GLU B N 1
ATOM 1693 C CA . GLU B 1 25 ? -11.047 23.016 9.93 1 98.06 25 GLU B CA 1
ATOM 1694 C C . GLU B 1 25 ? -10.844 23.391 11.391 1 98.06 25 GLU B C 1
ATOM 1696 O O . GLU B 1 25 ? -10.805 24.578 11.734 1 98.06 25 GLU B O 1
ATOM 1701 N N . GLY B 1 26 ? -10.734 22.375 12.258 1 97.69 26 GLY B N 1
ATOM 1702 C CA . GLY B 1 26 ? -10.438 22.641 13.656 1 97.69 26 GLY B CA 1
ATOM 1703 C C . GLY B 1 26 ? -9.125 23.375 13.852 1 97.69 26 GLY B C 1
ATOM 1704 O O . GLY B 1 26 ? -9.047 24.297 14.664 1 97.69 26 GLY B O 1
ATOM 1705 N N . ALA B 1 27 ? -8.109 22.984 13.156 1 97.44 27 ALA B N 1
ATOM 1706 C CA . ALA B 1 27 ? -6.805 23.641 13.227 1 97.44 27 ALA B CA 1
ATOM 1707 C C . ALA B 1 27 ? -6.887 25.078 12.727 1 97.44 27 ALA B C 1
ATOM 1709 O O . ALA B 1 27 ? -6.293 25.984 13.32 1 97.44 27 ALA B O 1
ATOM 1710 N N . LYS B 1 28 ? -7.625 25.234 11.648 1 97.62 28 LYS B N 1
ATOM 1711 C CA . LYS B 1 28 ? -7.793 26.547 11.062 1 97.62 28 LYS B CA 1
ATOM 1712 C C . LYS B 1 28 ? -8.445 27.516 12.047 1 97.62 28 LYS B C 1
ATOM 1714 O O . LYS B 1 28 ? -8.086 28.688 12.102 1 97.62 28 LYS B O 1
ATOM 1719 N N . LYS B 1 29 ? -9.367 27.047 12.789 1 96.88 29 LYS B N 1
ATOM 1720 C CA . LYS B 1 29 ? -10.07 27.859 13.781 1 96.88 29 LYS B CA 1
ATOM 1721 C C . LYS B 1 29 ? -9.102 28.391 14.836 1 96.88 29 LYS B C 1
ATOM 1723 O O . LYS B 1 29 ? -9.367 29.422 15.469 1 96.88 29 LYS B O 1
ATOM 1728 N N . GLN B 1 30 ? -7.992 27.672 14.984 1 96.88 30 GLN B N 1
ATOM 1729 C CA . GLN B 1 30 ? -6.996 28.094 15.969 1 96.88 30 GLN B CA 1
ATOM 1730 C C . GLN B 1 30 ? -5.883 28.906 15.312 1 96.88 30 GLN B C 1
ATOM 1732 O O . GLN B 1 30 ? -4.84 29.141 15.93 1 96.88 30 GLN B O 1
ATOM 1737 N N . GLY B 1 31 ? -6.047 29.219 13.992 1 96.31 31 GLY B N 1
ATOM 1738 C CA . GLY B 1 31 ? -5.137 30.156 13.352 1 96.31 31 GLY B CA 1
ATOM 1739 C C . GLY B 1 31 ? -4.137 29.469 12.438 1 96.31 31 GLY B C 1
ATOM 1740 O O . GLY B 1 31 ? -3.273 30.125 11.852 1 96.31 31 GLY B O 1
ATOM 1741 N N . ALA B 1 32 ? -4.191 28.188 12.25 1 96.94 32 ALA B N 1
ATOM 1742 C CA . ALA B 1 32 ? -3.271 27.469 11.367 1 96.94 32 ALA B CA 1
ATOM 1743 C C . ALA B 1 32 ? -3.613 27.719 9.906 1 96.94 32 ALA B C 1
ATOM 1745 O O . ALA B 1 32 ? -4.785 27.906 9.555 1 96.94 32 ALA B O 1
ATOM 1746 N N . GLU B 1 33 ? -2.619 27.844 9.102 1 97.5 33 GLU B N 1
ATOM 1747 C CA . GLU B 1 33 ? -2.809 27.734 7.656 1 97.5 33 GLU B CA 1
ATOM 1748 C C . GLU B 1 33 ? -2.875 26.281 7.219 1 97.5 33 GLU B C 1
ATOM 1750 O O . GLU B 1 33 ? -2.027 25.469 7.605 1 97.5 33 GLU B O 1
ATOM 1755 N N . THR B 1 34 ? -3.945 25.938 6.492 1 97.94 34 THR B N 1
ATOM 1756 C CA . THR B 1 34 ? -4.129 24.531 6.145 1 97.94 34 THR B CA 1
ATOM 1757 C C . THR B 1 34 ? -4.348 24.375 4.641 1 97.94 34 THR B C 1
ATOM 1759 O O . THR B 1 34 ? -4.852 25.281 3.982 1 97.94 34 THR B O 1
ATOM 1762 N N . GLU B 1 35 ? -3.945 23.297 4.062 1 97.69 35 GLU B N 1
ATOM 1763 C CA . GLU B 1 35 ? -4.18 22.875 2.689 1 97.69 35 GLU B CA 1
ATOM 1764 C C . GLU B 1 35 ? -4.352 21.359 2.611 1 97.69 35 GLU B C 1
ATOM 1766 O O . GLU B 1 35 ? -3.664 20.609 3.311 1 97.69 35 GLU B O 1
ATOM 1771 N N . ALA B 1 36 ? -5.293 20.953 1.808 1 97.75 36 ALA B N 1
ATOM 1772 C CA . ALA B 1 36 ? -5.539 19.516 1.647 1 97.75 36 ALA B CA 1
ATOM 1773 C C . ALA B 1 36 ? -5.25 19.078 0.218 1 97.75 36 ALA B C 1
ATOM 1775 O O . ALA B 1 36 ? -5.57 19.781 -0.739 1 97.75 36 ALA B O 1
ATOM 1776 N N . PHE B 1 37 ? -4.602 18 0.064 1 97.75 37 PHE B N 1
ATOM 1777 C CA . PHE B 1 37 ? -4.375 17.312 -1.208 1 97.75 37 PHE B CA 1
ATOM 1778 C C . PHE B 1 37 ? -5.062 15.961 -1.23 1 97.75 37 PHE B C 1
ATOM 1780 O O . PHE B 1 37 ? -4.824 15.125 -0.359 1 97.75 37 PHE B O 1
ATOM 1787 N N . GLY B 1 38 ? -5.922 15.734 -2.148 1 97.44 38 GLY B N 1
ATOM 1788 C CA . GLY B 1 38 ? -6.641 14.477 -2.273 1 97.44 38 GLY B CA 1
ATOM 1789 C C . GLY B 1 38 ? -6.262 13.688 -3.516 1 97.44 38 GLY B C 1
ATOM 1790 O O . GLY B 1 38 ? -6.102 14.266 -4.594 1 97.44 38 GLY B O 1
ATOM 1791 N N . PHE B 1 39 ? -6.184 12.375 -3.383 1 96.19 39 PHE B N 1
ATOM 1792 C CA . PHE B 1 39 ? -5.852 11.508 -4.504 1 96.19 39 PHE B CA 1
ATOM 1793 C C . PHE B 1 39 ? -6.961 11.523 -5.547 1 96.19 39 PHE B C 1
ATOM 1795 O O . PHE B 1 39 ? -6.746 11.133 -6.699 1 96.19 39 PHE B O 1
ATOM 1802 N N . SER B 1 40 ? -8.109 12.008 -5.145 1 93.75 40 SER B N 1
ATOM 1803 C CA . SER B 1 40 ? -9.227 12.117 -6.074 1 93.75 40 SER B CA 1
ATOM 1804 C C . SER B 1 40 ? -8.945 13.141 -7.168 1 93.75 40 SER B C 1
ATOM 1806 O O . SER B 1 40 ? -9.547 13.094 -8.242 1 93.75 40 SER B O 1
ATOM 1808 N N . ASN B 1 41 ? -8.023 14.047 -6.91 1 93.44 41 ASN B N 1
ATOM 1809 C CA . ASN B 1 41 ? -7.766 15.133 -7.852 1 93.44 41 ASN B CA 1
ATOM 1810 C C . ASN B 1 41 ? -6.309 15.148 -8.305 1 93.44 41 ASN B C 1
ATOM 1812 O O . ASN B 1 41 ? -5.867 16.094 -8.953 1 93.44 41 ASN B O 1
ATOM 1816 N N . LEU B 1 42 ? -5.582 14.148 -7.918 1 95.5 42 LEU B N 1
ATOM 1817 C CA . LEU B 1 42 ? -4.152 14.125 -8.211 1 95.5 42 LEU B CA 1
ATOM 1818 C C . LEU B 1 42 ? -3.777 12.867 -8.984 1 95.5 42 LEU B C 1
ATOM 1820 O O . LEU B 1 42 ? -4.328 11.789 -8.727 1 95.5 42 LEU B O 1
ATOM 1824 N N . ASP B 1 43 ? -2.893 13.094 -9.883 1 95.19 43 ASP B N 1
ATOM 1825 C CA . ASP B 1 43 ? -2.291 11.961 -10.586 1 95.19 43 ASP B CA 1
ATOM 1826 C C . ASP B 1 43 ? -0.868 11.703 -10.102 1 95.19 43 ASP B C 1
ATOM 1828 O O . ASP B 1 43 ? 0.064 12.414 -10.477 1 95.19 43 ASP B O 1
ATOM 1832 N N . ILE B 1 44 ? -0.714 10.773 -9.266 1 97 44 ILE B N 1
ATOM 1833 C CA . ILE B 1 44 ? 0.574 10.422 -8.68 1 97 44 ILE B CA 1
ATOM 1834 C C . ILE B 1 44 ? 0.889 8.953 -8.961 1 97 44 ILE B C 1
ATOM 1836 O O . ILE B 1 44 ? 0.108 8.062 -8.609 1 97 44 ILE B O 1
ATOM 1840 N N . LYS B 1 45 ? 1.972 8.672 -9.586 1 96.5 45 LYS B N 1
ATOM 1841 C CA . LYS B 1 45 ? 2.389 7.32 -9.938 1 96.5 45 LYS B CA 1
ATOM 1842 C C . LYS B 1 45 ? 3.127 6.652 -8.781 1 96.5 45 LYS B C 1
ATOM 1844 O O . LYS B 1 45 ? 3.756 7.332 -7.965 1 96.5 45 LYS B O 1
ATOM 1849 N N . PRO B 1 46 ? 3.014 5.324 -8.688 1 97.31 46 PRO B N 1
ATOM 1850 C CA . PRO B 1 46 ? 3.809 4.617 -7.68 1 97.31 46 PRO B CA 1
ATOM 1851 C C . PRO B 1 46 ? 5.312 4.773 -7.895 1 97.31 46 PRO B C 1
ATOM 1853 O O . PRO B 1 46 ? 5.758 4.984 -9.023 1 97.31 46 PRO B O 1
ATOM 1856 N N . CYS B 1 47 ? 6.027 4.715 -6.82 1 96.38 47 CYS B N 1
ATOM 1857 C CA . CYS B 1 47 ? 7.484 4.711 -6.883 1 96.38 47 CYS B CA 1
ATOM 1858 C C . CYS B 1 47 ? 7.992 3.598 -7.789 1 96.38 47 CYS B C 1
ATOM 1860 O O . CYS B 1 47 ? 7.477 2.479 -7.754 1 96.38 47 CYS B O 1
ATOM 1862 N N . ARG B 1 48 ? 9.055 3.893 -8.531 1 94.5 48 ARG B N 1
ATOM 1863 C CA . ARG B 1 48 ? 9.602 2.924 -9.477 1 94.5 48 ARG B CA 1
ATOM 1864 C C . ARG B 1 48 ? 10.695 2.08 -8.828 1 94.5 48 ARG B C 1
ATOM 1866 O O . ARG B 1 48 ? 11.141 1.086 -9.398 1 94.5 48 ARG B O 1
ATOM 1873 N N . GLY B 1 49 ? 11.039 2.461 -7.648 1 92.44 49 GLY B N 1
ATOM 1874 C CA . GLY B 1 49 ? 12.141 1.766 -6.992 1 92.44 49 GLY B CA 1
ATOM 1875 C C . GLY B 1 49 ? 13.453 1.875 -7.746 1 92.44 49 GLY B C 1
ATOM 1876 O O . GLY B 1 49 ? 14.297 0.98 -7.668 1 92.44 49 GLY B O 1
ATOM 1877 N N . CYS B 1 50 ? 13.727 2.939 -8.523 1 91 50 CYS B N 1
ATOM 1878 C CA . CYS B 1 50 ? 14.883 3.061 -9.406 1 91 50 CYS B CA 1
ATOM 1879 C C . CYS B 1 50 ? 16.078 3.652 -8.672 1 91 50 CYS B C 1
ATOM 1881 O O . CYS B 1 50 ? 17.203 3.631 -9.18 1 91 50 CYS B O 1
ATOM 1883 N N . ASN B 1 51 ? 15.844 4.277 -7.504 1 89.06 51 ASN B N 1
ATOM 1884 C CA . ASN B 1 51 ? 16.859 4.84 -6.613 1 89.06 51 ASN B CA 1
ATOM 1885 C C . ASN B 1 51 ? 17.562 6.031 -7.258 1 89.06 51 ASN B C 1
ATOM 1887 O O . ASN B 1 51 ? 18.625 6.461 -6.785 1 89.06 51 ASN B O 1
ATOM 1891 N N . ARG B 1 52 ? 17.062 6.559 -8.328 1 89.81 52 ARG B N 1
ATOM 1892 C CA . ARG B 1 52 ? 17.672 7.73 -8.953 1 89.81 52 ARG B CA 1
ATOM 1893 C C . ARG B 1 52 ? 17.609 8.938 -8.023 1 89.81 52 ARG B C 1
ATOM 1895 O O . ARG B 1 52 ? 18.453 9.828 -8.094 1 89.81 52 ARG B O 1
ATOM 1902 N N . CYS B 1 53 ? 16.609 8.953 -7.168 1 88.81 53 CYS B N 1
ATOM 1903 C CA . CYS B 1 53 ? 16.453 10.055 -6.223 1 88.81 53 CYS B CA 1
ATOM 1904 C C . CYS B 1 53 ? 17.578 10.062 -5.191 1 88.81 53 CYS B C 1
ATOM 1906 O O . CYS B 1 53 ? 17.781 11.062 -4.504 1 88.81 53 CYS B O 1
ATOM 1908 N N . LYS B 1 54 ? 18.25 8.961 -5.047 1 85.56 54 LYS B N 1
ATOM 1909 C CA . LYS B 1 54 ? 19.344 8.883 -4.078 1 85.56 54 LYS B CA 1
ATOM 1910 C C . LYS B 1 54 ? 20.688 9.164 -4.73 1 85.56 54 LYS B C 1
ATOM 1912 O O . LYS B 1 54 ? 21.719 9.219 -4.055 1 85.56 54 LYS B O 1
ATOM 1917 N N . GLN B 1 55 ? 20.688 9.305 -6.043 1 83.19 55 GLN B N 1
ATOM 1918 C CA . GLN B 1 55 ? 21.922 9.531 -6.781 1 83.19 55 GLN B CA 1
ATOM 1919 C C . GLN B 1 55 ? 22.156 11.016 -7.035 1 83.19 55 GLN B C 1
ATOM 1921 O O . GLN B 1 55 ? 23.219 11.414 -7.52 1 83.19 55 GLN B O 1
ATOM 1926 N N . SER B 1 56 ? 21.141 11.82 -6.84 1 75.06 56 SER B N 1
ATOM 1927 C CA . SER B 1 56 ? 21.266 13.266 -7.059 1 75.06 56 SER B CA 1
ATOM 1928 C C . SER B 1 56 ? 20.438 14.047 -6.051 1 75.06 56 SER B C 1
ATOM 1930 O O . SER B 1 56 ? 19.609 13.469 -5.324 1 75.06 56 SER B O 1
ATOM 1932 N N . ASN B 1 57 ? 20.703 15.273 -5.988 1 73.06 57 ASN B N 1
ATOM 1933 C CA . ASN B 1 57 ? 19.938 16.156 -5.102 1 73.06 57 ASN B CA 1
ATOM 1934 C C . ASN B 1 57 ? 18.688 16.688 -5.793 1 73.06 57 ASN B C 1
ATOM 1936 O O . ASN B 1 57 ? 18.047 17.609 -5.289 1 73.06 57 ASN B O 1
ATOM 1940 N N . ARG B 1 58 ? 18.391 16.109 -6.883 1 77.56 58 ARG B N 1
ATOM 1941 C CA . ARG B 1 58 ? 17.281 16.641 -7.68 1 77.56 58 ARG B CA 1
ATOM 1942 C C . ARG B 1 58 ? 15.961 15.969 -7.305 1 77.56 58 ARG B C 1
ATOM 1944 O O . ARG B 1 58 ? 14.914 16.281 -7.875 1 77.56 58 ARG B O 1
ATOM 1951 N N . GLY B 1 59 ? 15.984 15.07 -6.352 1 83.94 59 GLY B N 1
ATOM 1952 C CA . GLY B 1 59 ? 14.758 14.422 -5.918 1 83.94 59 GLY B CA 1
ATOM 1953 C C . GLY B 1 59 ? 14.305 13.305 -6.844 1 83.94 59 GLY B C 1
ATOM 1954 O O . GLY B 1 59 ? 15.125 12.719 -7.555 1 83.94 59 GLY B O 1
ATOM 1955 N N . CYS B 1 60 ? 13.062 13.039 -6.852 1 91.56 60 CYS B N 1
ATOM 1956 C CA . CYS B 1 60 ? 12.492 11.938 -7.633 1 91.56 60 CYS B CA 1
ATOM 1957 C C . CYS B 1 60 ? 12.469 12.281 -9.117 1 91.56 60 CYS B C 1
ATOM 1959 O O . CYS B 1 60 ? 12.141 13.414 -9.492 1 91.56 60 CYS B O 1
ATOM 1961 N N . VAL B 1 61 ? 12.711 11.344 -10.055 1 93.25 61 VAL B N 1
ATOM 1962 C CA . VAL B 1 61 ? 12.781 11.547 -11.5 1 93.25 61 VAL B CA 1
ATOM 1963 C C . VAL B 1 61 ? 11.375 11.539 -12.086 1 93.25 61 VAL B C 1
ATOM 1965 O O . VAL B 1 61 ? 11.172 11.977 -13.227 1 93.25 61 VAL B O 1
ATOM 1968 N N . ILE B 1 62 ? 10.414 10.969 -11.367 1 94.5 62 ILE B N 1
ATOM 1969 C CA . ILE B 1 62 ? 9.039 10.938 -11.859 1 94.5 62 ILE B CA 1
ATOM 1970 C C . ILE B 1 62 ? 8.445 12.352 -11.812 1 94.5 62 ILE B C 1
ATOM 1972 O O . ILE B 1 62 ? 8.5 13.023 -10.781 1 94.5 62 ILE B O 1
ATOM 1976 N N . LYS B 1 63 ? 7.961 12.805 -12.922 1 95.44 63 LYS B N 1
ATOM 1977 C CA . LYS B 1 63 ? 7.281 14.094 -12.977 1 95.44 63 LYS B CA 1
ATOM 1978 C C . LYS B 1 63 ? 5.766 13.914 -12.977 1 95.44 63 LYS B C 1
ATOM 1980 O O . LYS B 1 63 ? 5.191 13.43 -13.953 1 95.44 63 LYS B O 1
ATOM 1985 N N . ASP B 1 64 ? 5.117 14.25 -11.914 1 96.94 64 ASP B N 1
ATOM 1986 C CA . ASP B 1 64 ? 3.668 14.172 -11.75 1 96.94 64 ASP B CA 1
ATOM 1987 C C . ASP B 1 64 ? 3.184 15.117 -10.656 1 96.94 64 ASP B C 1
ATOM 1989 O O . ASP B 1 64 ? 3.859 16.094 -10.32 1 96.94 64 ASP B O 1
ATOM 1993 N N . ASP B 1 65 ? 1.98 14.898 -10.117 1 97.44 65 ASP B N 1
ATOM 1994 C CA . ASP B 1 65 ? 1.38 15.844 -9.18 1 97.44 65 ASP B CA 1
ATOM 1995 C C . ASP B 1 65 ? 2.027 15.734 -7.801 1 97.44 65 ASP B C 1
ATOM 1997 O O . ASP B 1 65 ? 1.729 16.531 -6.906 1 97.44 65 ASP B O 1
ATOM 2001 N N . MET B 1 66 ? 2.949 14.75 -7.594 1 96.25 66 MET B N 1
ATOM 2002 C CA . MET B 1 66 ? 3.656 14.641 -6.32 1 96.25 66 MET B CA 1
ATOM 2003 C C . MET B 1 66 ? 4.48 15.898 -6.051 1 96.25 66 MET B C 1
ATOM 2005 O O . MET B 1 66 ? 4.711 16.25 -4.891 1 96.25 66 MET B O 1
ATOM 2009 N N . GLN B 1 67 ? 4.922 16.547 -7.082 1 94 67 GLN B N 1
ATOM 2010 C CA . GLN B 1 67 ? 5.73 17.75 -6.918 1 94 67 GLN B CA 1
ATOM 2011 C C . GLN B 1 67 ? 4.949 18.844 -6.195 1 94 67 GLN B C 1
ATOM 2013 O O . GLN B 1 67 ? 5.516 19.609 -5.41 1 94 67 GLN B O 1
ATOM 2018 N N . LYS B 1 68 ? 3.623 18.906 -6.488 1 95.5 68 LYS B N 1
ATOM 2019 C CA . LYS B 1 68 ? 2.775 19.875 -5.801 1 95.5 68 LYS B CA 1
ATOM 2020 C C . LYS B 1 68 ? 2.789 19.641 -4.293 1 95.5 68 LYS B C 1
ATOM 2022 O O . LYS B 1 68 ? 2.914 20.578 -3.512 1 95.5 68 LYS B O 1
ATOM 2027 N N . ILE B 1 69 ? 2.686 18.391 -3.916 1 94.62 69 ILE B N 1
ATOM 2028 C CA . ILE B 1 69 ? 2.68 18.031 -2.506 1 94.62 69 ILE B CA 1
ATOM 2029 C C . ILE B 1 69 ? 4.059 18.281 -1.897 1 94.62 69 ILE B C 1
ATOM 2031 O O . ILE B 1 69 ? 4.164 18.859 -0.816 1 94.62 69 ILE B O 1
ATOM 2035 N N . SER B 1 70 ? 5.113 17.859 -2.613 1 91 70 SER B N 1
ATOM 2036 C CA . SER B 1 70 ? 6.48 18.031 -2.133 1 91 70 SER B CA 1
ATOM 2037 C C . SER B 1 70 ? 6.785 19.5 -1.856 1 91 70 SER B C 1
ATOM 2039 O O . SER B 1 70 ? 7.398 19.828 -0.841 1 91 70 SER B O 1
ATOM 2041 N N . ASP B 1 71 ? 6.363 20.375 -2.715 1 91.56 71 ASP B N 1
ATOM 2042 C CA . ASP B 1 71 ? 6.555 21.797 -2.549 1 91.56 71 ASP B CA 1
ATOM 2043 C C . ASP B 1 71 ? 5.836 22.312 -1.303 1 91.56 71 ASP B C 1
ATOM 2045 O O . ASP B 1 71 ? 6.398 23.094 -0.53 1 91.56 71 ASP B O 1
ATOM 2049 N N . ALA B 1 72 ? 4.66 21.844 -1.095 1 92.56 72 ALA B N 1
ATOM 2050 C CA . ALA B 1 72 ? 3.877 22.25 0.066 1 92.56 72 ALA B CA 1
ATOM 2051 C C . ALA B 1 72 ? 4.508 21.75 1.361 1 92.56 72 ALA B C 1
ATOM 2053 O O . ALA B 1 72 ? 4.473 22.438 2.385 1 92.56 72 ALA B O 1
ATOM 2054 N N . LEU B 1 73 ? 5.094 20.562 1.312 1 90.19 73 LEU B N 1
ATOM 2055 C CA . LEU B 1 73 ? 5.66 19.922 2.496 1 90.19 73 LEU B CA 1
ATOM 2056 C C . LEU B 1 73 ? 6.91 20.656 2.967 1 90.19 73 LEU B C 1
ATOM 2058 O O . LEU B 1 73 ? 7.293 20.562 4.133 1 90.19 73 LEU B O 1
ATOM 2062 N N . GLU B 1 74 ? 7.555 21.391 2.088 1 85.94 74 GLU B N 1
ATOM 2063 C CA . GLU B 1 74 ? 8.766 22.125 2.441 1 85.94 74 GLU B CA 1
ATOM 2064 C C . GLU B 1 74 ? 8.484 23.156 3.531 1 85.94 74 GLU B C 1
ATOM 2066 O O . GLU B 1 74 ? 9.359 23.469 4.34 1 85.94 74 GLU B O 1
ATOM 2071 N N . HIS B 1 75 ? 7.273 23.594 3.584 1 88.06 75 HIS B N 1
ATOM 2072 C CA . HIS B 1 75 ? 6.941 24.656 4.52 1 88.06 75 HIS B CA 1
ATOM 2073 C C . HIS B 1 75 ? 5.941 24.188 5.566 1 88.06 75 HIS B C 1
ATOM 2075 O O . HIS B 1 75 ? 5.402 24.984 6.324 1 88.06 75 HIS B O 1
ATOM 2081 N N . ALA B 1 76 ? 5.73 22.906 5.574 1 91.69 76 ALA B N 1
ATOM 2082 C CA . ALA B 1 76 ? 4.723 22.375 6.492 1 91.69 76 ALA B CA 1
ATOM 2083 C C . ALA B 1 76 ? 5.32 22.125 7.871 1 91.69 76 ALA B C 1
ATOM 2085 O O . ALA B 1 76 ? 6.453 21.656 7.988 1 91.69 76 ALA B O 1
ATOM 2086 N N . ASP B 1 77 ? 4.523 22.469 8.922 1 91.81 77 ASP B N 1
ATOM 2087 C CA . ASP B 1 77 ? 4.879 22.125 10.297 1 91.81 77 ASP B CA 1
ATOM 2088 C C . ASP B 1 77 ? 4.348 20.75 10.68 1 91.81 77 ASP B C 1
ATOM 2090 O O . ASP B 1 77 ? 4.922 20.078 11.539 1 91.81 77 ASP B O 1
ATOM 2094 N N . ALA B 1 78 ? 3.275 20.328 10.031 1 93.62 78 ALA B N 1
ATOM 2095 C CA . ALA B 1 78 ? 2.639 19.031 10.32 1 93.62 78 ALA B CA 1
ATOM 2096 C C . ALA B 1 78 ? 1.966 18.469 9.07 1 93.62 78 ALA B C 1
ATOM 2098 O O . ALA B 1 78 ? 1.513 19.219 8.203 1 93.62 78 ALA B O 1
ATOM 2099 N N . ILE B 1 79 ? 1.979 17.203 9.016 1 95.12 79 ILE B N 1
ATOM 2100 C CA . ILE B 1 79 ? 1.282 16.453 7.969 1 95.12 79 ILE B CA 1
ATOM 2101 C C . ILE B 1 79 ? 0.207 15.57 8.602 1 95.12 79 ILE B C 1
ATOM 2103 O O . ILE B 1 79 ? 0.478 14.836 9.547 1 95.12 79 ILE B O 1
ATOM 2107 N N . VAL B 1 80 ? -0.989 15.742 8.188 1 97.12 80 VAL B N 1
ATOM 2108 C CA . VAL B 1 80 ? -2.066 14.828 8.555 1 97.12 80 VAL B CA 1
ATOM 2109 C C . VAL B 1 80 ? -2.361 13.883 7.391 1 97.12 80 VAL B C 1
ATOM 2111 O O . VAL B 1 80 ? -2.887 14.305 6.359 1 97.12 80 VAL B O 1
ATOM 2114 N N . LEU B 1 81 ? -2.035 12.656 7.562 1 97.75 81 LEU B N 1
ATOM 2115 C CA . LEU B 1 81 ? -2.215 11.641 6.531 1 97.75 81 LEU B CA 1
ATOM 2116 C C . LEU B 1 81 ? -3.475 10.82 6.789 1 97.75 81 LEU B C 1
ATOM 2118 O O . LEU B 1 81 ? -3.527 10.047 7.742 1 97.75 81 LEU B O 1
ATOM 2122 N N . GLY B 1 82 ? -4.535 11.055 5.957 1 98.38 82 GLY B N 1
ATOM 2123 C CA . GLY B 1 82 ? -5.758 10.273 6.035 1 98.38 82 GLY B CA 1
ATOM 2124 C C . GLY B 1 82 ? -5.656 8.938 5.316 1 98.38 82 GLY B C 1
ATOM 2125 O O . GLY B 1 82 ? -5.551 8.898 4.09 1 98.38 82 GLY B O 1
ATOM 2126 N N . LEU B 1 83 ? -5.785 7.887 6.07 1 98.5 83 LEU B N 1
ATOM 2127 C CA . LEU B 1 83 ? -5.461 6.547 5.586 1 98.5 83 LEU B CA 1
ATOM 2128 C C . LEU B 1 83 ? -6.633 5.598 5.797 1 98.5 83 LEU B C 1
ATOM 2130 O O . LEU B 1 83 ? -6.77 4.996 6.867 1 98.5 83 LEU B O 1
ATOM 2134 N N . PRO B 1 84 ? -7.492 5.418 4.812 1 97.88 84 PRO B N 1
ATOM 2135 C CA . PRO B 1 84 ? -8.469 4.336 4.965 1 97.88 84 PRO B CA 1
ATOM 2136 C C . PRO B 1 84 ? -7.828 2.951 4.949 1 97.88 84 PRO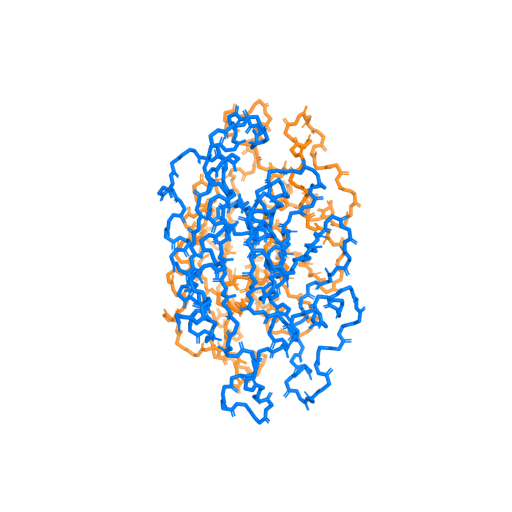 B C 1
ATOM 2138 O O . PRO B 1 84 ? -6.801 2.75 4.297 1 97.88 84 PRO B O 1
ATOM 2141 N N . ILE B 1 85 ? -8.375 2.023 5.688 1 97.31 85 ILE B N 1
ATOM 2142 C CA . ILE B 1 85 ? -7.875 0.653 5.707 1 97.31 85 ILE B CA 1
ATOM 2143 C C . ILE B 1 85 ? -8.617 -0.181 4.664 1 97.31 85 ILE B C 1
ATOM 2145 O O . ILE B 1 85 ? -9.836 -0.375 4.766 1 97.31 85 ILE B O 1
ATOM 2149 N N . TYR B 1 86 ? -7.926 -0.568 3.639 1 95 86 TYR B N 1
ATOM 2150 C CA . TYR B 1 86 ? -8.367 -1.485 2.596 1 95 86 TYR B CA 1
ATOM 2151 C C . TYR B 1 86 ? -7.625 -2.812 2.68 1 95 86 TYR B C 1
ATOM 2153 O O . TYR B 1 86 ? -6.395 -2.836 2.73 1 95 86 TYR B O 1
ATOM 2161 N N . MET B 1 87 ? -8.445 -3.865 2.723 1 93.88 87 MET B N 1
ATOM 2162 C CA . MET B 1 87 ? -7.844 -5.195 2.791 1 93.88 87 MET B CA 1
ATOM 2163 C C . MET B 1 87 ? -6.871 -5.293 3.959 1 93.88 87 MET B C 1
ATOM 2165 O O . MET B 1 87 ? -5.777 -5.844 3.818 1 93.88 87 MET B O 1
ATOM 2169 N N . GLY B 1 88 ? -7.172 -4.59 5.02 1 95.81 88 GLY B N 1
ATOM 2170 C CA . GLY B 1 88 ? -6.484 -4.727 6.297 1 95.81 88 GLY B CA 1
ATOM 2171 C C . GLY B 1 88 ? -5.254 -3.852 6.41 1 95.81 88 GLY B C 1
ATOM 2172 O O . GLY B 1 88 ? -4.52 -3.93 7.398 1 95.81 88 GLY B O 1
ATOM 2173 N N . GLN B 1 89 ? -4.906 -3.068 5.461 1 97.88 89 GLN B N 1
ATOM 2174 C CA . GLN B 1 89 ? -3.756 -2.174 5.438 1 97.88 89 GLN B CA 1
ATOM 2175 C C . GLN B 1 89 ? -4.121 -0.823 4.828 1 97.88 89 GLN B C 1
ATOM 2177 O O . GLN B 1 89 ? -5.23 -0.645 4.32 1 97.88 89 GLN B O 1
ATOM 2182 N N . MET B 1 90 ? -3.246 0.196 4.934 1 98.5 90 MET B N 1
ATOM 2183 C CA . MET B 1 90 ? -3.537 1.476 4.293 1 98.5 90 MET B CA 1
ATOM 2184 C C . MET B 1 90 ? -3.861 1.284 2.814 1 98.5 90 MET B C 1
ATOM 2186 O O . MET B 1 90 ? -3.418 0.314 2.197 1 98.5 90 MET B O 1
ATOM 2190 N N . SER B 1 91 ? -4.629 2.154 2.273 1 98.19 91 SER B N 1
ATOM 2191 C CA . SER B 1 91 ? -5.004 2.098 0.865 1 98.19 91 SER B CA 1
ATOM 2192 C C . SER B 1 91 ? -3.779 2.191 -0.039 1 98.19 91 SER B C 1
ATOM 2194 O O . SER B 1 91 ? -2.717 2.648 0.39 1 98.19 91 SER B O 1
ATOM 2196 N N . ALA B 1 92 ? -3.951 1.712 -1.281 1 98.5 92 ALA B N 1
ATOM 2197 C CA . ALA B 1 92 ? -2.883 1.848 -2.268 1 98.5 92 ALA B CA 1
ATOM 2198 C C . ALA B 1 92 ? -2.473 3.307 -2.436 1 98.5 92 ALA B C 1
ATOM 2200 O O . ALA B 1 92 ? -1.291 3.611 -2.615 1 98.5 92 ALA B O 1
ATOM 2201 N N . GLN B 1 93 ? -3.449 4.234 -2.408 1 98.19 93 GLN B N 1
ATOM 2202 C CA . GLN B 1 93 ? -3.152 5.66 -2.484 1 98.19 93 GLN B CA 1
ATOM 2203 C C . GLN B 1 93 ? -2.215 6.086 -1.358 1 98.19 93 GLN B C 1
ATOM 2205 O O . GLN B 1 93 ? -1.239 6.801 -1.594 1 98.19 93 GLN B O 1
ATOM 2210 N N . GLY B 1 94 ? -2.555 5.602 -0.134 1 98.25 94 GLY B N 1
ATOM 2211 C CA . GLY B 1 94 ? -1.682 5.883 0.995 1 98.25 94 GLY B CA 1
ATOM 2212 C C . GLY B 1 94 ? -0.273 5.355 0.804 1 98.25 94 GLY B C 1
ATOM 2213 O O . GLY B 1 94 ? 0.702 6.035 1.132 1 98.25 94 GLY B O 1
ATOM 2214 N N . LYS B 1 95 ? -0.187 4.105 0.302 1 98.44 95 LYS B N 1
ATOM 2215 C CA . LYS B 1 95 ? 1.118 3.482 0.108 1 98.44 95 LYS B CA 1
ATOM 2216 C C . LYS B 1 95 ? 1.898 4.172 -1.008 1 98.44 95 LYS B C 1
ATOM 2218 O O . LYS B 1 95 ? 3.125 4.27 -0.946 1 98.44 95 LYS B O 1
ATOM 2223 N N . ILE B 1 96 ? 1.21 4.688 -2.082 1 98.19 96 ILE B N 1
ATOM 2224 C CA . ILE B 1 96 ? 1.855 5.465 -3.133 1 98.19 96 ILE B CA 1
ATOM 2225 C C . ILE B 1 96 ? 2.518 6.699 -2.525 1 98.19 96 ILE B C 1
ATOM 2227 O O . ILE B 1 96 ? 3.703 6.953 -2.754 1 98.19 96 ILE B O 1
ATOM 2231 N N . PHE B 1 97 ? 1.78 7.461 -1.739 1 97.06 97 PHE B N 1
ATOM 2232 C CA . PHE B 1 97 ? 2.326 8.648 -1.091 1 97.06 97 PHE B CA 1
ATOM 2233 C C . PHE B 1 97 ? 3.521 8.281 -0.217 1 97.06 97 PHE B C 1
ATOM 2235 O O . PHE B 1 97 ? 4.574 8.914 -0.307 1 97.06 97 PHE B O 1
ATOM 2242 N N . THR B 1 98 ? 3.322 7.254 0.625 1 95.81 98 THR B N 1
ATOM 2243 C CA . THR B 1 98 ? 4.355 6.828 1.564 1 95.81 98 THR B CA 1
ATOM 2244 C C . THR B 1 98 ? 5.637 6.449 0.826 1 95.81 98 THR B C 1
ATOM 2246 O O . THR B 1 98 ? 6.723 6.898 1.191 1 95.81 98 THR B O 1
ATOM 2249 N N . ASP B 1 99 ? 5.531 5.645 -0.235 1 96.25 99 ASP B N 1
ATOM 2250 C CA . ASP B 1 99 ? 6.703 5.227 -0.999 1 96.25 99 ASP B CA 1
ATOM 2251 C C . ASP B 1 99 ? 7.383 6.418 -1.663 1 96.25 99 ASP B C 1
ATOM 2253 O O . ASP B 1 99 ? 8.609 6.465 -1.764 1 96.25 99 ASP B O 1
ATOM 2257 N N . ARG B 1 100 ? 6.609 7.367 -2.109 1 94.75 100 ARG B N 1
ATOM 2258 C CA . ARG B 1 100 ? 7.137 8.523 -2.82 1 94.75 100 ARG B CA 1
ATOM 2259 C C . ARG B 1 100 ? 7.855 9.477 -1.866 1 94.75 100 ARG B C 1
ATOM 2261 O O . ARG B 1 100 ? 8.617 10.344 -2.301 1 94.75 100 ARG B O 1
ATOM 2268 N N . LEU B 1 101 ? 7.582 9.391 -0.527 1 90.88 101 LEU B N 1
ATOM 2269 C CA . LEU B 1 101 ? 8.305 10.172 0.471 1 90.88 101 LEU B CA 1
ATOM 2270 C C . LEU B 1 101 ? 9.781 9.789 0.5 1 90.88 101 LEU B C 1
ATOM 2272 O O . LEU B 1 101 ? 10.609 10.531 1.022 1 90.88 101 LEU B O 1
ATOM 2276 N N . TYR B 1 102 ? 10.086 8.594 -0.042 1 88.25 102 TYR B N 1
ATOM 2277 C CA . TYR B 1 102 ? 11.453 8.094 -0.059 1 88.25 102 TYR B CA 1
ATOM 2278 C C . TYR B 1 102 ? 12.391 9.102 -0.714 1 88.25 102 TYR B C 1
ATOM 2280 O O . TYR B 1 102 ? 13.539 9.258 -0.284 1 88.25 102 TYR B O 1
ATOM 2288 N N . ALA B 1 103 ? 11.914 9.734 -1.707 1 86.88 103 ALA B N 1
ATOM 2289 C CA . ALA B 1 103 ? 12.727 10.703 -2.439 1 86.88 103 ALA B CA 1
ATOM 2290 C C . ALA B 1 103 ? 13.078 11.898 -1.563 1 86.88 103 ALA B C 1
ATOM 2292 O O . ALA B 1 103 ? 14.125 12.531 -1.749 1 86.88 103 ALA B O 1
ATOM 2293 N N . ARG B 1 104 ? 12.211 12.219 -0.741 1 78.69 104 ARG B N 1
ATOM 2294 C CA . ARG B 1 104 ? 12.406 13.375 0.126 1 78.69 104 ARG B CA 1
ATOM 2295 C C . ARG B 1 104 ? 13.266 13.016 1.335 1 78.69 104 ARG B C 1
ATOM 2297 O O . ARG B 1 104 ? 13.969 13.867 1.88 1 78.69 104 ARG B O 1
ATOM 2304 N N . PHE B 1 105 ? 13.078 11.727 1.654 1 71.44 105 PHE B N 1
ATOM 2305 C CA . PHE B 1 105 ? 13.742 11.305 2.881 1 71.44 105 PHE B CA 1
ATOM 2306 C C . PHE B 1 105 ? 15.156 10.82 2.592 1 71.44 105 PHE B C 1
ATOM 2308 O O . PHE B 1 105 ? 15.375 10.047 1.658 1 71.44 105 PHE B O 1
ATOM 2315 N N . SER B 1 106 ? 16.094 11.617 3.055 1 63.47 106 SER B N 1
ATOM 2316 C CA . SER B 1 106 ? 17.484 11.172 3.061 1 63.47 106 SER B CA 1
ATOM 2317 C C . SER B 1 106 ? 18 10.977 4.484 1 63.47 106 SER B C 1
ATOM 2319 O O . SER B 1 106 ? 17.891 11.875 5.32 1 63.47 106 SER B O 1
ATOM 2321 N N . PRO B 1 107 ? 18.266 9.617 4.758 1 57.19 107 PRO B N 1
ATOM 2322 C CA . PRO B 1 107 ? 18.812 9.398 6.102 1 57.19 107 PRO B CA 1
ATOM 2323 C C . PRO B 1 107 ? 19.906 10.406 6.461 1 57.19 107 PRO B C 1
ATOM 2325 O O . PRO B 1 107 ? 20.5 11.016 5.574 1 57.19 107 PRO B O 1
ATOM 2328 N N . ARG B 1 108 ? 19.891 10.594 7.777 1 54.94 108 ARG B N 1
ATOM 2329 C CA . ARG B 1 108 ? 20.859 11.555 8.32 1 54.94 108 ARG B CA 1
ATOM 2330 C C . ARG B 1 108 ? 22.25 11.328 7.734 1 54.94 108 ARG B C 1
ATOM 2332 O O . ARG B 1 108 ? 23 12.281 7.523 1 54.94 108 ARG B O 1
ATOM 2339 N N . PHE B 1 109 ? 22.469 10.039 7.48 1 50.47 109 PHE B N 1
ATOM 2340 C CA . PHE B 1 109 ? 23.844 9.781 7.035 1 50.47 109 PHE B CA 1
ATOM 2341 C C . PHE B 1 109 ? 23.969 10 5.531 1 50.47 109 PHE B C 1
ATOM 2343 O O . PHE B 1 109 ? 25.062 9.898 4.973 1 50.47 109 PHE B O 1
ATOM 2350 N N . SER B 1 110 ? 22.859 10.25 4.941 1 56.84 110 SER B N 1
ATOM 2351 C CA . SER B 1 110 ? 22.906 10.5 3.506 1 56.84 110 SER B CA 1
ATOM 2352 C C . SER B 1 110 ? 23.453 11.891 3.205 1 56.84 110 SER B C 1
ATOM 2354 O O . SER B 1 110 ? 23.172 12.844 3.932 1 56.84 110 SER B O 1
ATOM 2356 N N . PRO B 1 111 ? 24.5 11.945 2.324 1 54.06 111 PRO B N 1
ATOM 2357 C CA . PRO B 1 111 ? 24.984 13.266 1.921 1 54.06 111 PRO B CA 1
ATOM 2358 C C . PRO B 1 111 ? 23.859 14.203 1.49 1 54.06 111 PRO B C 1
ATOM 2360 O O . PRO B 1 111 ? 24.062 15.414 1.415 1 54.06 111 PRO B O 1
ATOM 2363 N N . PHE B 1 112 ? 22.719 13.594 1.316 1 55.75 112 PHE B N 1
ATOM 2364 C CA . PHE B 1 112 ? 21.609 14.406 0.815 1 55.75 112 PHE B CA 1
ATOM 2365 C C . PHE B 1 112 ? 20.562 14.617 1.897 1 55.75 112 PHE B C 1
ATOM 2367 O O . PHE B 1 112 ? 19.406 14.922 1.595 1 55.75 112 PHE B O 1
ATOM 2374 N N . PHE B 1 113 ? 21.078 14.391 3.113 1 54.16 113 PHE B N 1
ATOM 2375 C CA . PHE B 1 113 ? 20.203 14.555 4.273 1 54.16 113 PHE B CA 1
ATOM 2376 C C . PHE B 1 113 ? 19.703 15.984 4.371 1 54.16 113 PHE B C 1
ATOM 2378 O O . PHE B 1 113 ? 20.484 16.938 4.254 1 54.16 113 PHE B O 1
ATOM 2385 N N . LYS B 1 114 ? 18.375 16.172 4.219 1 56.47 114 LYS B N 1
ATOM 2386 C CA . LYS B 1 114 ? 17.766 17.484 4.426 1 56.47 114 LYS B CA 1
ATOM 2387 C C . LYS B 1 114 ? 17.266 17.625 5.859 1 56.47 114 LYS B C 1
ATOM 2389 O O . LYS B 1 114 ? 16.375 16.891 6.285 1 56.47 114 LYS B O 1
ATOM 2394 N N . GLU B 1 115 ? 17.891 18.531 6.727 1 54.88 115 GLU B N 1
ATOM 2395 C CA . GLU B 1 115 ? 17.578 18.812 8.133 1 54.88 115 GLU B CA 1
ATOM 2396 C C . GLU B 1 115 ? 16.094 19.078 8.336 1 54.88 115 GLU B C 1
ATOM 2398 O O . GLU B 1 115 ? 15.523 18.703 9.359 1 54.88 115 GLU B O 1
ATOM 2403 N N . ASN B 1 116 ? 15.469 19.844 7.457 1 51.75 116 ASN B N 1
ATOM 2404 C CA . ASN B 1 116 ? 14.117 20.344 7.641 1 51.75 116 ASN B CA 1
ATOM 2405 C C . ASN B 1 116 ? 13.094 19.203 7.672 1 51.75 116 ASN B C 1
ATOM 2407 O O . ASN B 1 116 ? 12.031 19.344 8.281 1 51.75 116 ASN B O 1
ATOM 2411 N N . ALA B 1 117 ? 13.234 18.078 6.961 1 53.78 117 ALA B N 1
ATOM 2412 C CA . ALA B 1 117 ? 12.305 16.953 6.93 1 53.78 117 ALA B CA 1
ATOM 2413 C C . ALA B 1 117 ? 12.125 16.344 8.32 1 53.78 117 ALA B C 1
ATOM 2415 O O . ALA B 1 117 ? 11.055 15.82 8.648 1 53.78 117 ALA B O 1
ATOM 2416 N N . VAL B 1 118 ? 13.086 16.609 9.234 1 54.34 118 VAL B N 1
ATOM 2417 C CA . VAL B 1 118 ? 13.18 16 10.555 1 54.34 118 VAL B CA 1
ATOM 2418 C C . VAL B 1 118 ? 12.242 16.719 11.523 1 54.34 118 VAL B C 1
ATOM 2420 O O . VAL B 1 118 ? 11.719 16.109 12.461 1 54.34 118 VAL B O 1
ATOM 2423 N N . LYS B 1 119 ? 11.664 17.859 11.164 1 65.69 119 LYS B N 1
ATOM 2424 C CA . LYS B 1 119 ? 10.938 18.578 12.203 1 65.69 119 LYS B CA 1
ATOM 2425 C C . LYS B 1 119 ? 9.438 18.531 11.961 1 65.69 119 LYS B C 1
ATOM 2427 O O . LYS B 1 119 ? 8.656 19.031 12.781 1 65.69 119 LYS B O 1
ATOM 2432 N N . GLN B 1 120 ? 9.016 17.844 11.016 1 84.94 120 GLN B N 1
ATOM 2433 C CA . GLN B 1 120 ? 7.594 17.844 10.695 1 84.94 120 GLN B CA 1
ATOM 2434 C C . GLN B 1 120 ? 6.848 16.781 11.5 1 84.94 120 GLN B C 1
ATOM 2436 O O . GLN B 1 120 ? 7.285 15.633 11.57 1 84.94 120 GLN B O 1
ATOM 2441 N N . LYS B 1 121 ? 5.777 17.281 12.18 1 91.75 121 LYS B N 1
ATOM 2442 C CA . LYS B 1 121 ? 4.91 16.328 12.875 1 91.75 121 LYS B CA 1
ATOM 2443 C C . LYS B 1 121 ? 4.059 15.539 11.891 1 91.75 121 LYS B C 1
ATOM 2445 O O . LYS B 1 121 ? 3.574 16.094 10.898 1 91.75 121 LYS B O 1
ATOM 2450 N N . LEU B 1 122 ? 3.955 14.266 12.188 1 93.75 122 LEU B N 1
ATOM 2451 C CA . LEU B 1 122 ? 3.152 13.391 11.344 1 93.75 122 LEU B CA 1
ATOM 2452 C C . LEU B 1 122 ? 1.978 12.812 12.125 1 93.75 122 LEU B C 1
ATOM 2454 O O . LEU B 1 122 ? 2.17 12.18 13.164 1 93.75 122 LEU B O 1
ATOM 2458 N N . ILE B 1 123 ? 0.792 13.102 11.703 1 96.19 123 ILE B N 1
ATOM 2459 C CA . ILE B 1 123 ? -0.428 12.516 12.242 1 96.19 123 ILE B CA 1
ATOM 2460 C C . ILE B 1 123 ? -0.959 11.453 11.281 1 96.19 123 ILE B C 1
ATOM 2462 O O . ILE B 1 123 ? -1.215 11.742 10.109 1 96.19 123 ILE B O 1
ATOM 2466 N N . LEU B 1 124 ? -1.067 10.25 11.75 1 97.94 124 LEU B N 1
ATOM 2467 C CA . LEU B 1 124 ? -1.621 9.156 10.953 1 97.94 124 LEU B CA 1
ATOM 2468 C C . LEU B 1 124 ? -3.088 8.93 11.305 1 97.94 124 LEU B C 1
ATOM 2470 O O . LEU B 1 124 ? -3.4 8.297 12.312 1 97.94 124 LEU B O 1
ATOM 2474 N N . SER B 1 125 ? -3.963 9.461 10.484 1 98.12 125 SER B N 1
ATOM 2475 C CA . SER B 1 125 ? -5.398 9.312 10.711 1 98.12 125 SER B CA 1
ATOM 2476 C C . SER B 1 125 ? -5.957 8.117 9.953 1 98.12 125 SER B C 1
ATOM 2478 O O . SER B 1 125 ? -6.203 8.195 8.75 1 98.12 125 SER B O 1
ATOM 2480 N N . PHE B 1 126 ? -6.211 7.031 10.695 1 98.38 126 PHE B N 1
ATOM 2481 C CA . PHE B 1 126 ? -6.758 5.832 10.078 1 98.38 126 PHE B CA 1
ATOM 2482 C C . PHE B 1 126 ? -8.281 5.805 10.203 1 98.38 126 PHE B C 1
ATOM 2484 O O . PHE B 1 126 ? -8.836 6.281 11.195 1 98.38 126 PHE B O 1
ATOM 2491 N N . ASN B 1 127 ? -8.977 5.352 9.211 1 97.44 127 ASN B N 1
ATOM 2492 C CA . ASN B 1 127 ? -10.391 5.031 9.312 1 97.44 127 ASN B CA 1
ATOM 2493 C C . ASN B 1 127 ? -10.703 3.668 8.703 1 97.44 127 ASN B C 1
ATOM 2495 O O . ASN B 1 127 ? -10.031 3.227 7.777 1 97.44 127 ASN B O 1
ATOM 2499 N N . GLN B 1 128 ? -11.703 2.977 9.312 1 96 128 GLN B N 1
ATOM 2500 C CA . GLN B 1 128 ? -12.008 1.599 8.945 1 96 128 GLN B CA 1
ATOM 2501 C C . GLN B 1 128 ? -13.516 1.345 8.992 1 96 128 GLN B C 1
ATOM 2503 O O . GLN B 1 128 ? -14.25 2.061 9.672 1 96 128 GLN B O 1
ATOM 2508 N N . GLY B 1 129 ? -13.922 0.378 8.211 1 92.56 129 GLY B N 1
ATOM 2509 C CA . GLY B 1 129 ? -15.32 -0.029 8.25 1 92.56 129 GLY B CA 1
ATOM 2510 C C . GLY B 1 129 ? -15.688 -0.753 9.531 1 92.56 129 GLY B C 1
ATOM 2511 O O . GLY B 1 129 ? -16.75 -0.494 10.117 1 92.56 129 GLY B O 1
ATOM 2512 N N . ASN B 1 130 ? -14.805 -1.633 9.961 1 92.12 130 ASN B N 1
ATOM 2513 C CA . ASN B 1 130 ? -15.047 -2.438 11.148 1 92.12 130 ASN B CA 1
ATOM 2514 C C . ASN B 1 130 ? -15.148 -1.568 12.398 1 92.12 130 ASN B C 1
ATOM 2516 O O . ASN B 1 130 ? -14.336 -0.667 12.602 1 92.12 130 ASN B O 1
ATOM 2520 N N . PRO B 1 131 ? -16.109 -1.779 13.242 1 93.81 131 PRO B N 1
ATOM 2521 C CA . PRO B 1 131 ? -16.297 -0.925 14.414 1 93.81 131 PRO B CA 1
ATOM 2522 C C . PRO B 1 131 ? -15.273 -1.2 15.516 1 93.81 131 PRO B C 1
ATOM 2524 O O . PRO B 1 131 ? -15.125 -0.398 16.438 1 93.81 131 PRO B O 1
ATOM 2527 N N . ASP B 1 132 ? -14.633 -2.371 15.492 1 94.75 132 ASP B N 1
ATOM 2528 C CA . ASP B 1 132 ? -13.633 -2.721 16.5 1 94.75 132 ASP B CA 1
ATOM 2529 C C . ASP B 1 132 ? -12.289 -2.07 16.188 1 94.75 132 ASP B C 1
ATOM 2531 O O . ASP B 1 132 ? -11.609 -2.469 15.234 1 94.75 132 ASP B O 1
ATOM 2535 N N . ALA B 1 133 ? -11.875 -1.118 17.031 1 93.81 133 ALA B N 1
ATOM 2536 C CA . ALA B 1 133 ? -10.641 -0.365 16.828 1 93.81 133 ALA B CA 1
ATOM 2537 C C . ALA B 1 133 ? -9.422 -1.273 16.922 1 93.81 133 ALA B C 1
ATOM 2539 O O . ALA B 1 133 ? -8.336 -0.923 16.453 1 93.81 133 ALA B O 1
ATOM 2540 N N . ASN B 1 134 ? -9.609 -2.451 17.484 1 95.31 134 ASN B N 1
ATOM 2541 C CA . ASN B 1 134 ? -8.461 -3.312 17.75 1 95.31 134 ASN B CA 1
ATOM 2542 C C . ASN B 1 134 ? -8.18 -4.262 16.594 1 95.31 134 ASN B C 1
ATOM 2544 O O . ASN B 1 134 ? -7.121 -4.891 16.547 1 95.31 134 ASN B O 1
ATOM 2548 N N . LEU B 1 135 ? -9.086 -4.383 15.695 1 94 135 LEU B N 1
ATOM 2549 C CA . LEU B 1 135 ? -8.945 -5.371 14.625 1 94 135 LEU B CA 1
ATOM 2550 C C . LEU B 1 135 ? -7.664 -5.137 13.836 1 94 135 LEU B C 1
ATOM 2552 O O . LEU B 1 135 ? -6.957 -6.09 13.492 1 94 135 LEU B O 1
ATOM 2556 N N . PHE B 1 136 ? -7.355 -3.871 13.586 1 96.75 136 PHE B N 1
ATOM 2557 C CA . PHE B 1 136 ? -6.191 -3.584 12.75 1 96.75 136 PHE B CA 1
ATOM 2558 C C . PHE B 1 136 ? -5.09 -2.92 13.57 1 96.75 136 PHE B C 1
ATOM 2560 O O . PHE B 1 136 ? -4.18 -2.309 13.008 1 96.75 136 PHE B O 1
ATOM 2567 N N . LYS B 1 137 ? -5.164 -2.949 14.891 1 97.06 137 LYS B N 1
ATOM 2568 C CA . LYS B 1 137 ? -4.219 -2.297 15.797 1 97.06 137 LYS B CA 1
ATOM 2569 C C . LYS B 1 137 ? -2.795 -2.783 15.547 1 97.06 137 LYS B C 1
ATOM 2571 O O . LYS B 1 137 ? -1.853 -1.987 15.555 1 97.06 137 LYS B O 1
ATOM 2576 N N . PRO B 1 138 ? -2.525 -4.125 15.312 1 96.94 138 PRO B N 1
ATOM 2577 C CA . PRO B 1 138 ? -1.153 -4.566 15.055 1 96.94 138 PRO B CA 1
ATOM 2578 C C . PRO B 1 138 ? -0.537 -3.891 13.836 1 96.94 138 PRO B C 1
ATOM 2580 O O . PRO B 1 138 ? 0.641 -3.525 13.852 1 96.94 138 PRO B O 1
ATOM 2583 N N . TYR B 1 139 ? -1.356 -3.727 12.852 1 97.75 139 TYR B N 1
ATOM 2584 C CA . TYR B 1 139 ? -0.88 -3.064 11.641 1 97.75 139 TYR B CA 1
ATOM 2585 C C . TYR B 1 139 ? -0.588 -1.592 11.906 1 97.75 139 TYR B C 1
ATOM 2587 O O . TYR B 1 139 ? 0.448 -1.072 11.484 1 97.75 139 TYR B O 1
ATOM 2595 N N . ILE B 1 140 ? -1.479 -0.932 12.547 1 97.94 140 ILE B N 1
ATOM 2596 C CA . ILE B 1 140 ? -1.363 0.494 12.828 1 97.94 140 ILE B CA 1
ATOM 2597 C C . ILE B 1 140 ? -0.133 0.751 13.695 1 97.94 140 ILE B C 1
ATOM 2599 O O . ILE B 1 140 ? 0.649 1.664 13.422 1 97.94 140 ILE B O 1
ATOM 2603 N N . ASP B 1 141 ? 0.054 -0.077 14.711 1 97.5 141 ASP B N 1
ATOM 2604 C CA . ASP B 1 141 ? 1.222 0.042 15.578 1 97.5 141 ASP B CA 1
ATOM 2605 C C . ASP B 1 141 ? 2.514 -0.163 14.789 1 97.5 141 ASP B C 1
ATOM 2607 O O . ASP B 1 141 ? 3.488 0.568 14.984 1 97.5 141 ASP B O 1
ATOM 2611 N N . TYR B 1 142 ? 2.516 -1.183 13.945 1 97.44 142 TYR B N 1
ATOM 2612 C CA . TYR B 1 142 ? 3.684 -1.439 13.109 1 97.44 142 TYR B CA 1
ATOM 2613 C C . TYR B 1 142 ? 3.984 -0.246 12.211 1 97.44 142 TYR B C 1
ATOM 2615 O O . TYR B 1 142 ? 5.141 0.166 12.078 1 97.44 142 TYR B O 1
ATOM 2623 N N . THR B 1 143 ? 2.955 0.282 11.555 1 97.38 143 THR B N 1
ATOM 2624 C CA . THR B 1 143 ? 3.117 1.403 10.641 1 97.38 143 THR B CA 1
ATOM 2625 C C . THR B 1 143 ? 3.695 2.615 11.359 1 97.38 143 THR B C 1
ATOM 2627 O O . THR B 1 143 ? 4.605 3.273 10.852 1 97.38 143 THR B O 1
ATOM 2630 N N . LYS B 1 144 ? 3.148 2.891 12.562 1 96.44 144 LYS B N 1
ATOM 2631 C CA . LYS B 1 144 ? 3.699 3.963 13.383 1 96.44 144 LYS B CA 1
ATOM 2632 C C . LYS B 1 144 ? 5.195 3.764 13.617 1 96.44 144 LYS B C 1
ATOM 2634 O O . LYS B 1 144 ? 5.988 4.68 13.391 1 96.44 144 LYS B O 1
ATOM 2639 N N . ARG B 1 145 ? 5.57 2.613 14.039 1 94.88 145 ARG B N 1
ATOM 2640 C CA . ARG B 1 145 ? 6.965 2.305 14.352 1 94.88 145 ARG B CA 1
ATOM 2641 C C . ARG B 1 145 ? 7.848 2.455 13.117 1 94.88 145 ARG B C 1
ATOM 2643 O O . ARG B 1 145 ? 8.969 2.967 13.211 1 94.88 145 ARG B O 1
ATOM 2650 N N . MET B 1 146 ? 7.344 1.986 12.016 1 92.12 146 MET B N 1
ATOM 2651 C CA . MET B 1 146 ? 8.125 2.074 10.789 1 92.12 146 MET B CA 1
ATOM 2652 C C . MET B 1 146 ? 8.391 3.527 10.414 1 92.12 146 MET B C 1
ATOM 2654 O O . MET B 1 146 ? 9.508 3.877 10.031 1 92.12 146 MET B O 1
ATOM 2658 N N . PHE B 1 147 ? 7.383 4.406 10.523 1 91.38 147 PHE B N 1
ATOM 2659 C CA . PHE B 1 147 ? 7.586 5.824 10.25 1 91.38 147 PHE B CA 1
ATOM 2660 C C . PHE B 1 147 ? 8.602 6.422 11.219 1 91.38 147 PHE B C 1
ATOM 2662 O O . PHE B 1 147 ? 9.438 7.242 10.82 1 91.38 147 PHE B O 1
ATOM 2669 N N . GLU B 1 148 ? 8.602 5.996 12.453 1 89.81 148 GLU B N 1
ATOM 2670 C CA . GLU B 1 148 ? 9.539 6.496 13.453 1 89.81 148 GLU B CA 1
ATOM 2671 C C . GLU B 1 148 ? 10.961 6.035 13.141 1 89.81 148 GLU B C 1
ATOM 2673 O O . GLU B 1 148 ? 11.922 6.797 13.32 1 89.81 148 GLU B O 1
ATOM 2678 N N . ILE B 1 149 ? 11.062 4.805 12.703 1 83.75 149 ILE B N 1
ATOM 2679 C CA . ILE B 1 149 ? 12.367 4.285 12.297 1 83.75 149 ILE B CA 1
ATOM 2680 C C . ILE B 1 149 ? 12.906 5.113 11.133 1 83.75 149 ILE B C 1
ATOM 2682 O O . ILE B 1 149 ? 14.117 5.355 11.047 1 83.75 149 ILE B O 1
ATOM 2686 N N . LEU B 1 150 ? 12.023 5.555 10.289 1 79.56 150 LEU B N 1
ATOM 2687 C CA . LEU B 1 150 ? 12.406 6.371 9.141 1 79.56 150 LEU B CA 1
ATOM 2688 C C . LEU B 1 150 ? 12.555 7.836 9.547 1 79.56 150 LEU B C 1
ATOM 2690 O O . LEU B 1 150 ? 12.641 8.719 8.688 1 79.56 150 LEU B O 1
ATOM 2694 N N . GLU B 1 151 ? 12.422 8.133 10.883 1 79 151 GLU B N 1
ATOM 2695 C CA . GLU B 1 151 ? 12.766 9.398 11.523 1 79 151 GLU B CA 1
ATOM 2696 C C . GLU B 1 151 ? 11.656 10.438 11.328 1 79 151 GLU B C 1
ATOM 2698 O O . GLU B 1 151 ? 11.914 11.641 11.375 1 79 151 GLU B O 1
ATOM 2703 N N . PHE B 1 152 ? 10.5 9.945 11.023 1 81.56 152 PHE B N 1
ATOM 2704 C CA . PHE B 1 152 ? 9.344 10.836 11.086 1 81.56 152 PHE B CA 1
ATOM 2705 C C . PHE B 1 152 ? 8.875 11.008 12.523 1 81.56 152 PHE B C 1
ATOM 2707 O O . PHE B 1 152 ? 9.016 10.102 13.344 1 81.56 152 PHE B O 1
ATOM 2714 N N . ASP B 1 153 ? 8.406 12.195 12.852 1 88.19 153 ASP B N 1
ATOM 2715 C CA . ASP B 1 153 ? 7.883 12.484 14.18 1 88.19 153 ASP B CA 1
ATOM 2716 C C . ASP B 1 153 ? 6.383 12.211 14.258 1 88.19 153 ASP B C 1
ATOM 2718 O O . ASP B 1 153 ? 5.57 13.125 14.102 1 88.19 153 ASP B O 1
ATOM 2722 N N . VAL B 1 154 ? 6.047 10.938 14.484 1 90.38 154 VAL B N 1
ATOM 2723 C CA . VAL B 1 154 ? 4.641 10.562 14.586 1 90.38 154 VAL B CA 1
ATOM 2724 C C . VAL B 1 154 ? 4.07 11.062 15.914 1 90.38 154 VAL B C 1
ATOM 2726 O O . VAL B 1 154 ? 4.457 10.578 16.984 1 90.38 154 VAL B O 1
ATOM 2729 N N . ASN B 1 155 ? 3.125 11.945 15.766 1 87.56 155 ASN B N 1
ATOM 2730 C CA . ASN B 1 155 ? 2.631 12.656 16.938 1 87.56 155 ASN B CA 1
ATOM 2731 C C . ASN B 1 155 ? 1.312 12.07 17.438 1 87.56 155 ASN B C 1
ATOM 2733 O O . ASN B 1 155 ? 1.057 12.039 18.641 1 87.56 155 ASN B O 1
ATOM 2737 N N . ALA B 1 156 ? 0.505 11.641 16.594 1 85.38 156 ALA B N 1
ATOM 2738 C CA . ALA B 1 156 ? -0.812 11.125 16.953 1 85.38 156 ALA B CA 1
ATOM 2739 C C . ALA B 1 156 ? -1.335 10.164 15.883 1 85.38 156 ALA B C 1
ATOM 2741 O O . ALA B 1 156 ? -0.946 10.25 14.719 1 85.38 156 ALA B O 1
ATOM 2742 N N . ILE B 1 157 ? -2.24 9.273 16.391 1 91.56 157 ILE B N 1
ATOM 2743 C CA . ILE B 1 157 ? -2.816 8.281 15.484 1 91.56 157 ILE B CA 1
ATOM 2744 C C . ILE B 1 157 ? -4.309 8.133 15.773 1 91.56 157 ILE B C 1
ATOM 2746 O O . ILE B 1 157 ? -4.742 7.133 16.344 1 91.56 157 ILE B O 1
ATOM 2750 N N . PRO B 1 158 ? -5.066 9.109 15.414 1 94.56 158 PRO B N 1
ATOM 2751 C CA . PRO B 1 158 ? -6.512 8.891 15.539 1 94.56 158 PRO B CA 1
ATOM 2752 C C . PRO B 1 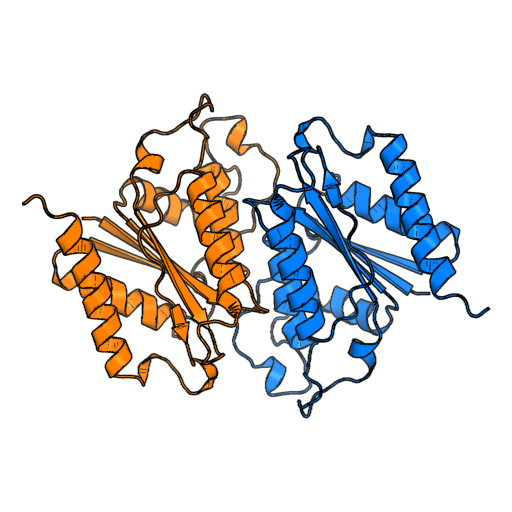158 ? -7.008 7.738 14.672 1 94.56 158 PRO B C 1
ATOM 2754 O O . PRO B 1 158 ? -6.582 7.598 13.523 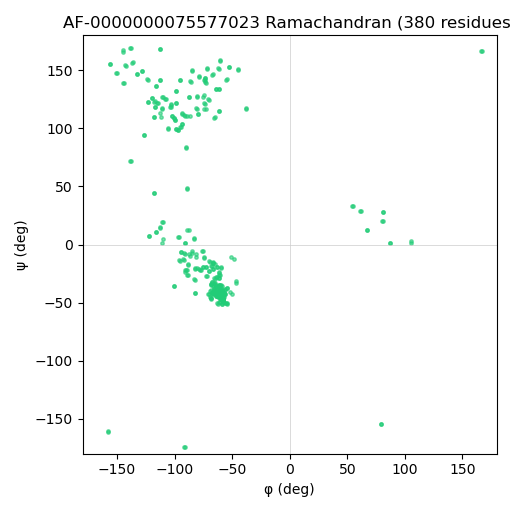1 94.56 158 PRO B O 1
ATOM 2757 N N . VAL B 1 159 ? -7.855 6.848 15.25 1 96.62 159 VAL B N 1
ATOM 2758 C CA . VAL B 1 159 ? -8.484 5.73 14.555 1 96.62 159 VAL B CA 1
ATOM 2759 C C . VAL B 1 159 ? -10 5.887 14.578 1 96.62 159 VAL B C 1
ATOM 2761 O O . VAL B 1 159 ? -10.625 5.801 15.641 1 96.62 159 VAL B O 1
ATOM 2764 N N . ILE B 1 160 ? -10.57 6.164 13.453 1 96.62 160 ILE B N 1
ATOM 2765 C CA . ILE B 1 160 ? -12.016 6.34 13.336 1 96.62 160 ILE B CA 1
ATOM 2766 C C . ILE B 1 160 ? -12.656 5.055 12.812 1 96.62 160 ILE B C 1
ATOM 2768 O O . ILE B 1 160 ? -12.273 4.555 11.75 1 96.62 160 ILE B O 1
ATOM 2772 N N . THR B 1 161 ? -13.594 4.48 13.578 1 95.5 161 THR B N 1
ATOM 2773 C CA . THR B 1 161 ? -14.117 3.15 13.273 1 95.5 161 THR B CA 1
ATOM 2774 C C . THR B 1 161 ? -15.578 3.225 12.852 1 95.5 161 THR B C 1
ATOM 2776 O O . THR B 1 161 ? -16.188 4.293 12.898 1 95.5 161 THR B O 1
ATOM 2779 N N . GLY B 1 162 ? -16.094 2.121 12.32 1 92.81 162 GLY B N 1
ATOM 2780 C CA . GLY B 1 162 ? -17.516 1.943 12.094 1 92.81 162 GLY B CA 1
ATOM 2781 C C . GLY B 1 162 ? -18 2.613 10.82 1 92.81 162 GLY B C 1
ATOM 2782 O O . GLY B 1 162 ? -19.156 3.023 10.727 1 92.81 162 GLY B O 1
ATOM 2783 N N . MET B 1 163 ? -17.172 2.762 9.828 1 91.12 163 MET B N 1
ATOM 2784 C CA . MET B 1 163 ? -17.531 3.447 8.594 1 91.12 163 MET B CA 1
ATOM 2785 C C . MET B 1 163 ? -18.453 2.576 7.738 1 91.12 163 MET B C 1
ATOM 2787 O O . MET B 1 163 ? -19.062 3.059 6.777 1 91.12 163 MET B O 1
ATOM 2791 N N . ARG B 1 164 ? -18.609 1.311 8.07 1 86.06 164 ARG B N 1
ATOM 2792 C CA . ARG B 1 164 ? -19.531 0.435 7.348 1 86.06 164 ARG B CA 1
ATOM 2793 C C . ARG B 1 164 ? -20.969 0.685 7.773 1 86.06 164 ARG B C 1
ATOM 2795 O O . ARG B 1 164 ? -21.906 0.372 7.031 1 86.06 164 ARG B O 1
ATOM 2802 N N . ASN B 1 165 ? -21.156 1.233 8.922 1 84.44 165 ASN B N 1
ATOM 2803 C CA . ASN B 1 165 ? -22.484 1.465 9.477 1 84.44 165 ASN B CA 1
ATOM 2804 C C . ASN B 1 165 ? -23.141 2.705 8.867 1 84.44 165 ASN B C 1
ATOM 2806 O O . ASN B 1 165 ? -24.359 2.857 8.914 1 84.44 165 ASN B O 1
ATOM 2810 N N . GLY B 1 166 ? -22.422 3.602 8.312 1 87.88 166 GLY B N 1
ATOM 2811 C CA . GLY B 1 166 ? -22.844 4.859 7.715 1 87.88 166 GLY B CA 1
ATOM 2812 C C . GLY B 1 166 ? -21.688 5.805 7.445 1 87.88 166 GLY B C 1
ATOM 2813 O O . GLY B 1 166 ? -20.578 5.617 7.965 1 87.88 166 GLY B O 1
ATOM 2814 N N . PRO B 1 167 ? -22.047 6.742 6.703 1 92.31 167 PRO B N 1
ATOM 2815 C CA . PRO B 1 167 ? -20.969 7.68 6.371 1 92.31 167 PRO B CA 1
ATOM 2816 C C . PRO B 1 167 ? -20.562 8.562 7.547 1 92.31 167 PRO B C 1
ATOM 2818 O O . PRO B 1 167 ? -21.391 8.844 8.422 1 92.31 167 PRO B O 1
ATOM 2821 N N . ALA B 1 168 ? -19.344 8.992 7.578 1 94.56 168 ALA B N 1
ATOM 2822 C CA . ALA B 1 168 ? -18.766 9.781 8.656 1 94.56 168 ALA B CA 1
ATOM 2823 C C . ALA B 1 168 ? -19.516 11.102 8.836 1 94.56 168 ALA B C 1
ATOM 2825 O O . ALA B 1 168 ? -19.688 11.57 9.961 1 94.56 168 ALA B O 1
ATOM 2826 N N . TYR B 1 169 ? -20 11.703 7.73 1 94.06 169 TYR B N 1
ATOM 2827 C CA . TYR B 1 169 ? -20.562 13.047 7.789 1 94.06 169 TYR B CA 1
ATOM 2828 C C . TYR B 1 169 ? -21.891 13.039 8.547 1 94.06 169 TYR B C 1
ATOM 2830 O O . TYR B 1 169 ? -22.406 14.094 8.922 1 94.06 169 TYR B O 1
ATOM 2838 N N . GLU B 1 170 ? -22.469 11.898 8.773 1 94.44 170 GLU B N 1
ATOM 2839 C CA . GLU B 1 170 ? -23.734 11.797 9.5 1 94.44 170 GLU B CA 1
ATOM 2840 C C . GLU B 1 170 ? -23.5 11.703 11 1 94.44 170 GLU B C 1
ATOM 2842 O O . GLU B 1 170 ? -24.453 11.758 11.781 1 94.44 170 GLU B O 1
ATOM 2847 N N . ARG B 1 171 ? -22.281 11.555 11.391 1 94.12 171 ARG B N 1
ATOM 2848 C CA . ARG B 1 171 ? -21.938 11.414 12.805 1 94.12 171 ARG B CA 1
ATOM 2849 C C . ARG B 1 171 ? -21.547 12.75 13.414 1 94.12 171 ARG B C 1
ATOM 2851 O O . ARG B 1 171 ? -20.375 13.141 13.367 1 94.12 171 ARG B O 1
ATOM 2858 N N . GLU B 1 172 ? -22.469 13.352 14.125 1 92.19 172 GLU B N 1
ATOM 2859 C CA . GLU B 1 172 ? -22.25 14.688 14.68 1 92.19 172 GLU B CA 1
ATOM 2860 C C . GLU B 1 172 ? -21.172 14.664 15.758 1 92.19 172 GLU B C 1
ATOM 2862 O O . GLU B 1 172 ? -20.359 15.578 15.852 1 92.19 172 GLU B O 1
ATOM 2867 N N . ASP B 1 173 ? -21.219 13.703 16.531 1 94.5 173 ASP B N 1
ATOM 2868 C CA . ASP B 1 173 ? -20.219 13.586 17.594 1 94.5 173 ASP B CA 1
ATOM 2869 C C . ASP B 1 173 ? -18.812 13.461 17.016 1 94.5 173 ASP B C 1
ATOM 2871 O O . ASP B 1 173 ? -17.859 14.008 17.562 1 94.5 173 ASP B O 1
ATOM 2875 N N . LEU B 1 174 ? -18.719 12.781 15.891 1 95.25 174 LEU B N 1
ATOM 2876 C CA . LEU B 1 174 ? -17.438 12.617 15.219 1 95.25 174 LEU B CA 1
ATOM 2877 C C . LEU B 1 174 ? -16.938 13.953 14.688 1 95.25 174 LEU B C 1
ATOM 2879 O O . LEU B 1 174 ? -15.75 14.281 14.828 1 95.25 174 LEU B O 1
ATOM 2883 N N . ARG B 1 175 ? -17.844 14.711 14.133 1 96.19 175 ARG B N 1
ATOM 2884 C CA . ARG B 1 175 ? -17.5 16.031 13.617 1 96.19 175 ARG B CA 1
ATOM 2885 C C . ARG B 1 175 ? -16.844 16.891 14.703 1 96.19 175 ARG B C 1
ATOM 2887 O O . ARG B 1 175 ? -15.773 17.453 14.492 1 96.19 175 ARG B O 1
ATOM 2894 N N . THR B 1 176 ? -17.469 16.953 15.828 1 96.69 176 THR B N 1
ATOM 2895 C CA . THR B 1 176 ? -16.984 17.766 16.953 1 96.69 176 THR B CA 1
ATOM 2896 C C . THR B 1 176 ? -15.641 17.234 17.453 1 96.69 176 THR B C 1
ATOM 2898 O O . THR B 1 176 ? -14.703 18.016 17.656 1 96.69 176 THR B O 1
ATOM 2901 N N . SER B 1 177 ? -15.539 15.953 17.578 1 97 177 SER B N 1
ATOM 2902 C CA . SER B 1 177 ? -14.312 15.336 18.078 1 97 177 SER B CA 1
ATOM 2903 C C . SER B 1 177 ? -13.148 15.594 17.141 1 97 177 SER B C 1
ATOM 2905 O O . SER B 1 177 ? -12.023 15.852 17.578 1 97 177 SER B O 1
ATOM 2907 N N . LEU B 1 178 ? -13.359 15.516 15.867 1 97.44 178 LEU B N 1
ATOM 2908 C CA . LEU B 1 178 ? -12.32 15.742 14.867 1 97.44 178 LEU B CA 1
ATOM 2909 C C . LEU B 1 178 ? -11.852 17.188 14.891 1 97.44 178 LEU B C 1
ATOM 2911 O O . LEU B 1 178 ? -10.648 17.469 14.836 1 97.44 178 LEU B O 1
ATOM 2915 N N . LYS B 1 179 ? -12.781 18.109 15.008 1 97.25 179 LYS B N 1
ATOM 2916 C CA . LYS B 1 179 ? -12.422 19.531 15.078 1 97.25 179 LYS B CA 1
ATOM 2917 C C . LYS B 1 179 ? -11.625 19.828 16.344 1 97.25 179 LYS B C 1
ATOM 2919 O O . LYS B 1 179 ? -10.656 20.594 16.312 1 97.25 179 LYS B O 1
ATOM 2924 N N . ASP B 1 180 ? -12.078 19.172 17.406 1 96.75 180 ASP B N 1
ATOM 2925 C CA . ASP B 1 180 ? -11.352 19.344 18.656 1 96.75 180 ASP B CA 1
ATOM 2926 C C . ASP B 1 180 ? -9.914 18.812 18.531 1 96.75 180 ASP B C 1
ATOM 2928 O O . ASP B 1 180 ? -8.977 19.438 19.031 1 96.75 180 ASP B O 1
ATOM 2932 N N . PHE B 1 181 ? -9.75 17.734 17.875 1 95.94 181 PHE B N 1
ATOM 2933 C CA . PHE B 1 181 ? -8.43 17.172 17.641 1 95.94 181 PHE B CA 1
ATOM 2934 C C . PHE B 1 181 ? -7.562 18.141 16.844 1 95.94 181 PHE B C 1
ATOM 2936 O O . PHE B 1 181 ? -6.414 18.391 17.203 1 95.94 181 PHE B O 1
ATOM 2943 N N . GLY B 1 182 ? -8.086 18.641 15.758 1 96 182 GLY B N 1
ATOM 2944 C CA . GLY B 1 182 ? -7.379 19.609 14.945 1 96 182 GLY B CA 1
ATOM 2945 C C . GLY B 1 182 ? -6.945 20.844 15.727 1 96 182 GLY B C 1
ATOM 2946 O O . GLY B 1 182 ? -5.824 21.328 15.562 1 96 182 GLY B O 1
ATOM 2947 N N . SER B 1 183 ? -7.875 21.328 16.594 1 95.81 183 SER B N 1
ATOM 2948 C CA . SER B 1 183 ? -7.578 22.484 17.422 1 95.81 183 SER B CA 1
ATOM 2949 C C . SER B 1 183 ? -6.418 22.203 18.375 1 95.81 183 SER B C 1
ATOM 2951 O O . SER B 1 183 ? -5.535 23.031 18.547 1 95.81 183 SER B O 1
ATOM 2953 N N . ALA B 1 184 ? -6.395 21.016 18.922 1 93.81 184 ALA B N 1
ATOM 2954 C CA . ALA B 1 184 ? -5.371 20.625 19.875 1 93.81 184 ALA B CA 1
ATOM 2955 C C . ALA B 1 184 ? -4 20.531 19.219 1 93.81 184 ALA B C 1
ATOM 2957 O O . ALA B 1 184 ? -2.977 20.781 19.859 1 93.81 184 ALA B O 1
ATOM 2958 N N . LEU B 1 185 ? -3.951 20.156 17.953 1 90.44 185 LEU B N 1
ATOM 2959 C CA . LEU B 1 185 ? -2.697 20.031 17.219 1 90.44 185 LEU B CA 1
ATOM 2960 C C . LEU B 1 185 ? -1.967 21.375 17.172 1 90.44 185 LEU B C 1
ATOM 2962 O O . LEU B 1 185 ? -0.735 21.422 17.203 1 90.44 185 LEU B O 1
ATOM 2966 N N . VAL B 1 186 ? -2.693 22.469 17.078 1 90.06 186 VAL B N 1
ATOM 2967 C CA . VAL B 1 186 ? -2.135 23.812 16.953 1 90.06 186 VAL B CA 1
ATOM 2968 C C . VAL B 1 186 ? -1.751 24.328 18.344 1 90.06 186 VAL B C 1
ATOM 2970 O O . VAL B 1 186 ? -0.687 24.938 18.516 1 90.06 186 VAL B O 1
ATOM 2973 N N . LEU B 1 187 ? -2.58 24.094 19.312 1 82.38 187 LEU B N 1
ATOM 2974 C CA . LEU B 1 187 ? -2.383 24.625 20.656 1 82.38 187 LEU B CA 1
ATOM 2975 C C . LEU B 1 187 ? -1.138 24.031 21.312 1 82.38 187 LEU B C 1
ATOM 2977 O O . LEU B 1 187 ? -0.494 24.672 22.141 1 82.38 187 LEU B O 1
ATOM 2981 N N . GLU B 1 188 ? -0.778 22.797 20.938 1 70.75 188 GLU B N 1
ATOM 2982 C CA . GLU B 1 188 ? 0.403 22.125 21.484 1 70.75 188 GLU B CA 1
ATOM 2983 C C . GLU B 1 188 ? 1.686 22.75 20.938 1 70.75 188 GLU B C 1
ATOM 2985 O O . GLU B 1 188 ? 2.748 22.641 21.562 1 70.75 188 GLU B O 1
ATOM 2990 N N . GLU B 1 189 ? 1.772 23.344 19.797 1 62.25 189 GLU B N 1
ATOM 2991 C CA . GLU B 1 189 ? 2.961 23.938 19.203 1 62.25 189 GLU B CA 1
ATOM 2992 C C . GLU B 1 189 ? 3.092 25.406 19.609 1 62.25 189 GLU B C 1
ATOM 2994 O O . GLU B 1 189 ? 4.145 26.016 19.406 1 62.25 189 GLU B O 1
ATOM 2999 N N . SER B 1 190 ? 2.055 26.156 20.031 1 49.88 190 SER B N 1
ATOM 3000 C CA . SER B 1 190 ? 2.137 27.562 20.406 1 49.88 190 SER B CA 1
ATOM 3001 C C . SER B 1 190 ? 3.002 27.766 21.641 1 49.88 190 SER B C 1
ATOM 3003 O O . SER B 1 190 ? 2.854 27.047 22.625 1 49.88 190 SER B O 1
ATOM 3005 N N . PRO B 1 191 ? 4.32 28.438 21.375 1 46.5 191 PRO B N 1
ATOM 3006 C CA . PRO B 1 191 ? 5.109 28.844 22.531 1 46.5 191 PRO B CA 1
ATOM 3007 C C . PRO B 1 191 ? 4.246 29.375 23.672 1 46.5 191 PRO B C 1
ATOM 3009 O O . PRO B 1 191 ? 3.221 30.016 23.438 1 46.5 191 PRO B O 1
ATOM 3012 N N . LYS B 1 192 ? 4.297 28.609 24.859 1 39.91 192 LYS B N 1
ATOM 3013 C CA . LYS B 1 192 ? 3.912 29.344 26.062 1 39.91 192 LYS B CA 1
ATOM 3014 C C . LYS B 1 192 ? 4.637 30.688 26.141 1 39.91 192 LYS B C 1
ATOM 3016 O O . LYS B 1 192 ? 5.84 30.75 25.906 1 39.91 192 LYS B O 1
#

Nearest PDB structures (foldseek):
  5mji-assembly1_A  TM=6.877E-01  e=1.967E-08  Streptomyces davaonensis JCM 4913
  1rli-assembly1_B  TM=7.629E-01  e=1.328E-07  Bacillus subtilis
  1rli-assembly1_C  TM=7.369E-01  e=3.252E-07  Bacillus subtilis
  1rli-assembly1_D  TM=7.057E-01  e=1.497E-07  Bacillus subtilis
  1rli-assembly1_A  TM=7.263E-01  e=4.383E-07  Bacillus subtilis

Sequence (384 aa):
MNIIGIIASQRKAGNTAFIINQLLEGAKKQGAETEAFGFSNLDIKPCRGCNRCKQSNRGCVIKDDMQKISDALEHADAIVLGLPIYMGQMSAQGKIFTDRLYARFSPRFSPFFKENAVKQKLILSFNQGNPDANLFKPYIDYTKRMFEILEFDVNAIPVITGMRNGPAYEREDLRTSLKDFGSALVLEESPKMNIIGIIASQRKAGNTAFIINQLLEGAKKQGAETEAFGFSNLDIKPCRGCNRCKQSNRGCVIKDDMQKISDALEHADAIVLGLPIYMGQMSAQGKIFTDRLYARFSPRFSPFFKENAVKQKLILSFNQGNPDANLFKPYIDYTKRMFEILEFDVNAIPVITGMRNGPAYEREDLRTSLKDFGSALVLEESPK

InterPro domains:
  IPR005025 NADPH-dependent FMN reductase-like domain [PF03358] (1-107)
  IPR029039 Flavoprotein-like superfamily [G3DSA:3.40.50.360] (1-183)
  IPR029039 Flavoprotein-like superfamily [SSF52218] (1-182)
  IPR051796 Iron-sulfur flavoprotein SsuE-like [PTHR43278] (1-186)

Solvent-accessible surface area (backbone atoms only — not comparable to full-atom values): 20334 Å² total; per-residue (Å²): 99,31,38,38,33,37,25,22,43,44,43,74,87,31,54,49,37,51,50,46,50,36,20,44,49,19,18,36,76,69,65,31,48,66,52,74,50,44,48,52,80,45,60,67,75,56,59,51,82,75,61,59,23,78,75,45,92,75,32,55,86,76,86,54,49,53,55,61,53,54,59,54,53,74,66,33,46,28,38,38,39,22,27,37,50,42,90,75,36,61,20,28,52,31,38,21,55,57,44,49,43,50,39,71,56,34,57,83,85,36,96,68,37,52,76,71,69,54,67,27,35,31,30,46,34,35,34,31,45,57,63,59,75,66,78,51,38,70,53,52,52,50,51,53,50,47,42,41,74,74,51,40,40,72,72,48,66,56,73,47,51,32,48,70,81,42,65,54,89,76,37,64,69,54,51,53,51,32,20,50,51,20,29,50,62,49,61,72,67,53,82,128,99,31,37,36,33,37,24,23,45,42,43,74,87,32,52,49,38,51,50,47,50,36,21,44,49,20,18,36,77,69,65,32,46,67,51,77,48,44,47,52,80,44,59,66,75,57,59,49,81,75,61,57,23,78,74,44,91,76,32,56,86,77,86,54,48,53,56,61,53,54,59,53,53,74,66,32,47,28,38,39,39,21,28,36,50,42,92,75,37,62,20,28,52,31,36,21,54,57,45,49,44,52,38,70,54,34,55,82,84,35,95,65,38,50,77,72,69,53,68,27,34,32,31,45,35,35,36,33,43,58,66,59,74,64,78,51,37,70,52,53,53,48,52,52,49,47,42,41,74,71,50,40,38,72,71,47,66,57,73,47,54,31,48,68,81,42,63,53,88,76,36,63,69,54,50,54,52,32,20,52,50,19,28,50,62,48,61,72,69,53,82,129

pLDDT: mean 89.9, std 12.59, range [39.5, 98.56]

Organism: Acetobacterium woodii (strain ATCC 29683 / DSM 1030 / JCM 2381 / KCTC 1655 / WB1) (NCBI:txid931626)

Radius of gyration: 21.25 Å; Cα contacts (8 Å, |Δi|>4): 751; chains: 2; bounding box: 50×70×44 Å

Foldseek 3Di:
DEEEEEQLDQDCPAQLNLLRVLLQLLLVVLPYHYYYDYPNPWDADADPPPCVLLVDLPFDPDDTCVVVVVVSVLPHQEYEYRFEADPLAGDPSSVRNVRSCVSVQDPPVRPNHDPSQLRYEYEAEYEYQAQDQVPNVVRQVVVVVVCVVSNHHHDYYHYHYNCVVDTPVVDPVSSVVSSVNSNVVNVVPPDD/DEEEEEQLDQDCPAQLNLLRVLLQLLLVVLPYHYYYDYPNPWDADADPPPCVLLVDLPFDPDDTCVVVVVVSLLPHQEYEYRFEADPLAGDPSSVRNVRSCVSVQDPPVRPNHDPSQLRYEYEAEYEYQAQDQVPNVVRQVVVQVVCVVSRHHHDYYHYHYNCVVDTPVVDPVSSVVSSVNSNVVNVVPPDD

Secondary structure (DSSP, 8-state):
-EEEEEE--S-TTSHHHHHHHHHHHHHHHTT-EEEEEEGGG---PPP----GGGTSTT--S--STHHHHHHHHTT-SEEEEEEEEETTEE-HHHHHHHHHGGGT---TTSTT--GGGGG-EEEEEEE-SSS-TTTTHHHHHHHHHHHHHTT-EEEE--EE--TTSS-GGG-HHHHHHHHHHHHHHHHTTS--/-EEEEEE--S-TTSHHHHHHHHHHHHHHHTT-EEEEEEGGG---PPP----GGGTSTT--S--STHHHHHHHHTT-SEEEEEEEEETTEE-HHHHHHHHHGGGT---TTSTT--GGGGG-EEEEEEE-SSS-TTTTHHHHHHHHHHHHHTT-EEEE--EE--TTSS-GGG-HHHHHHHHHHHHHHHHTTS--